Protein 5B0N (pdb70)

Secondary structure (DSSP, 8-state):
--HHHHHHHHHHHHHTPPTT--HHHHHHHHHHHHHTT-SEEE-TTS--S---S---TT-SEEE--SS--S---PPPTT--EEE--SS--S---PPPTT--EEE--SS--S---PPPTT--EEE--SS------PPPTT--EEE--S----S-------EEE-TTS------HHHHTS-TT-EEE--SS---TTHHHHHHHHHHSTT--S-EEE-SS--/--HHHHHHHHHHHHTTPPTT--HHHHHHHHHHHHHTT-SEEE--SS--S---S---TT-SEEE--SS--S---PPPTT-SEEE--SS--S--PPPPTT--EEE--SS--SS--PPPTT--EEE--SS------PPPTT--EEE--S---SSPPP--EEEE-TTS------HHHHTS-TTEEEE-TTS---TTHHHHHHHHHT-TT--S-EEE-SS--

Foldseek 3Di:
DDPCVVLVQLVVVLVPDDPQQPSVVQSVQQVVCQVVVDQEGACDPRQDQDDGQDGDQNHQEYAHAHYAYAAHHDHRLNHAEYHHAQYAHQAYDADNQQHAEEHHDHYAYADYHDDHLNYAEYAPAHYAYADHDDDHPNYAEYHHHQYAHADDDQHVQHEHEHANYAHADDDVSQQPAFQSYEYEHEHYNYPPVVPVVVVVQCVDPPRTGYHYHYYPPD/DDPVVVLVLLVVVLVPDDPQAQSVVQSVQQVVCVVVVHQEGACDPRQDQDDGQDGDQNHQEYAHAHHAYQAHHDDRLNHAEYHHAQYAHQAYDADNQQHAEEEHANYAYADYHDDHLNHAEYAHAHYAHADHDDDHPNHAEYHHHQYAHQDDDQDCHEYEHANYAHADDDPRQQVAFQSDEYEYEHYNYDPCVVVVVVCQQPDPPRTGYHYHYYPVD

B-factor: mean 30.49, std 15.21, range [9.81, 114.7]

Nearest PDB structures (foldseek):
  5b0n-assembly1_A  TM=1.005E+00  e=2.119E-37  Shigella flexneri
  5b0n-assembly2_B  TM=1.002E+00  e=1.468E-34  Shigella flexneri
  5b0t-assembly1_A  TM=1.000E+00  e=1.911E-33  Shigella flexneri
  6lol-assembly1_A  TM=9.631E-01  e=4.212E-30  Shigella flexneri 2002017
  6loj-assembly1_A  TM=9.389E-01  e=5.212E-29  Shigella flexneri

Sequence (435 aa):
STYADYFSAWDKWEKQALPGEERDEAVSRLKECLINNSDELRLDRRLNLSSLPDNLPAQITLLNVSYNQLTNLPELPVTLKKLYSASNKLSELPVLPPALESLQVQHNELENLPALPDSLLTMMNISYNEEIVSLPSLPQALKNLRATRRNFLTELPAFVVREYFFDDRRNQISHIPESILNLRNECCSIHISDNPLSSHALPALQQRLTSSSPDYHGPRIYFSMSDSTYADYFSAWDKWEKQALPGEERDEAVSRLKECLINNSDELRRLDRRLNLSSSLPDNLPAQITLLNVSYNQLTNLPELPVTLKKLYSASNKLSELPVLPPALESLQVQHNELENLPALPDSLLTMNISYNEIVSLPSLPQALKNLRATRRNFLTELPAFVREYFFDDRNQISHIPESILNLRNECCSIHIISDNPLSSHALPALQRLTSSPDYHGPRIYFSMSD

InterPro domains:
  IPR029487 Novel E3 ligase domain [PF14496] (262-471)
  IPR029487 Novel E3 ligase domain [PS52053] (253-545)
  IPR032674 LRR-containing bacterial E3 ligase, N-terminal [PF12468] (4-48)
  IPR032675 Leucine-rich repeat domain superfamily [G3DSA:3.80.10.10] (22-244)
  IPR051071 Leucine-rich repeat-containing bacterial E3 ubiquitin ligases [PTHR47114] (188-483)

Organism: Shigella flexneri (NCBI:txid623)

Structure (mmCIF, N/CA/C/O backbone):
data_5B0N
#
_entry.id   5B0N
#
_cell.length_a   60.792
_cell.length_b   66.192
_cell.length_c   105.176
_cell.angle_alpha   90.000
_cell.angle_beta   90.000
_cell.angle_gamma   90.000
#
_symmetry.space_group_name_H-M   'P 21 21 21'
#
loop_
_entity.id
_entity.type
_entity.pdbx_description
1 polymer 'E3 ubiquitin-protein ligase ipaH9.8'
2 water water
#
loop_
_atom_site.group_PDB
_atom_site.id
_atom_site.type_symbol
_atom_site.label_atom_id
_atom_site.label_alt_id
_atom_site.label_comp_id
_atom_site.label_asym_id
_atom_site.label_entity_id
_atom_site.label_seq_id
_atom_site.pdbx_PDB_ins_code
_atom_site.Cartn_x
_atom_site.Cartn_y
_atom_site.Cartn_z
_atom_site.occupancy
_atom_site.B_iso_or_equiv
_atom_site.auth_seq_id
_atom_site.auth_comp_id
_atom_site.auth_asym_id
_atom_site.auth_atom_id
_atom_site.pdbx_PDB_model_num
ATOM 1 N N . SER A 1 1 ? 39.968 0.089 22.926 1.00 49.50 21 SER A N 1
ATOM 2 C CA . SER A 1 1 ? 39.658 1.297 23.750 1.00 54.45 21 SER A CA 1
ATOM 3 C C . SER A 1 1 ? 39.425 0.966 25.245 1.00 48.18 21 SER A C 1
ATOM 4 O O . SER A 1 1 ? 38.614 0.109 25.588 1.00 49.41 21 SER A O 1
ATOM 7 N N . THR A 1 2 ? 40.195 1.608 26.118 1.00 40.45 22 THR A N 1
ATOM 8 C CA . THR A 1 2 ? 40.048 1.453 27.566 1.00 36.82 22 THR A CA 1
ATOM 9 C C . THR A 1 2 ? 38.874 2.267 28.125 1.00 36.81 22 THR A C 1
ATOM 10 O O . THR A 1 2 ? 38.307 3.138 27.438 1.00 34.03 22 THR A O 1
ATOM 14 N N . TYR A 1 3 ? 38.589 2.052 29.408 1.00 33.16 23 TYR A N 1
ATOM 15 C CA . TYR A 1 3 ? 37.496 2.755 30.076 1.00 31.21 23 TYR A CA 1
ATOM 16 C C . TYR A 1 3 ? 37.846 4.215 30.185 1.00 31.70 23 TYR A C 1
ATOM 17 O O . TYR A 1 3 ? 37.011 5.081 29.890 1.00 28.53 23 TYR A O 1
ATOM 26 N N . ALA A 1 4 ? 39.110 4.504 30.517 1.00 27.50 24 ALA A N 1
ATOM 27 C CA . ALA A 1 4 ? 39.544 5.890 30.622 1.00 29.72 24 ALA A CA 1
ATOM 28 C C . ALA A 1 4 ? 39.336 6.644 29.322 1.00 32.05 24 ALA A C 1
ATOM 29 O O . ALA A 1 4 ? 38.952 7.817 29.344 1.00 34.24 24 ALA A O 1
ATOM 31 N N . ASP A 1 5 ? 39.676 5.998 28.209 1.00 31.75 25 ASP A N 1
ATOM 32 C CA . ASP A 1 5 ? 39.547 6.579 26.869 1.00 32.24 25 ASP A CA 1
ATOM 33 C C . ASP A 1 5 ? 38.081 6.880 26.530 1.00 32.53 25 ASP A C 1
ATOM 34 O O . ASP A 1 5 ? 37.770 7.929 25.980 1.00 28.00 25 ASP A O 1
ATOM 39 N N . TYR A 1 6 ? 37.196 5.921 26.763 1.00 27.65 26 TYR A N 1
ATOM 40 C CA . TYR A 1 6 ? 35.760 6.181 26.616 1.00 26.43 26 TYR A CA 1
ATOM 41 C C . TYR A 1 6 ? 35.304 7.348 27.464 1.00 25.29 26 TYR A C 1
ATOM 42 O O . TYR A 1 6 ? 34.803 8.352 26.946 1.00 23.48 26 TYR A O 1
ATOM 51 N N . PHE A 1 7 ? 35.447 7.240 28.781 1.00 23.35 27 PHE A N 1
ATOM 52 C CA . PHE A 1 7 ? 34.878 8.268 29.657 1.00 21.90 27 PHE A CA 1
ATOM 53 C C . PHE A 1 7 ? 35.440 9.652 29.363 1.00 29.20 27 PHE A C 1
ATOM 54 O O . PHE A 1 7 ? 34.699 10.669 29.411 1.00 26.05 27 PHE A O 1
ATOM 62 N N . SER A 1 8 ? 36.763 9.715 29.162 1.00 22.91 28 SER A N 1
ATOM 63 C CA . SER A 1 8 ? 37.423 10.973 28.810 1.00 28.97 28 SER A CA 1
ATOM 64 C C . SER A 1 8 ? 36.793 11.701 27.649 1.00 25.75 28 SER A C 1
ATOM 65 O O . SER A 1 8 ? 36.518 12.904 27.758 1.00 30.83 28 SER A O 1
ATOM 68 N N . ALA A 1 9 ? 36.684 10.997 26.521 1.00 27.43 29 ALA A N 1
ATOM 69 C CA . ALA A 1 9 ? 36.068 11.514 25.288 1.00 24.35 29 ALA A CA 1
ATOM 70 C C . ALA A 1 9 ? 34.638 12.017 25.516 1.00 27.38 29 ALA A C 1
ATOM 71 O O . ALA A 1 9 ? 34.299 13.169 25.164 1.00 24.28 29 ALA A O 1
ATOM 73 N N . TRP A 1 10 ? 33.809 11.152 26.095 1.00 25.75 30 TRP A N 1
ATOM 74 C CA . TRP A 1 10 ? 32.452 11.540 26.501 1.00 22.31 30 TRP A CA 1
ATOM 75 C C . TRP A 1 10 ? 32.318 12.759 27.364 1.00 25.95 30 TRP A C 1
ATOM 76 O O . TRP A 1 10 ? 31.480 13.639 27.094 1.00 19.96 30 TRP A O 1
ATOM 87 N N . ASP A 1 11 ? 33.090 12.824 28.450 1.00 25.38 31 ASP A N 1
ATOM 88 C CA . ASP A 1 11 ? 32.994 13.944 29.344 1.00 28.53 31 ASP A CA 1
ATOM 89 C C . ASP A 1 11 ? 33.368 15.233 28.618 1.00 27.88 31 ASP A C 1
ATOM 90 O O . ASP A 1 11 ? 32.720 16.265 28.792 1.00 28.27 31 ASP A O 1
ATOM 95 N N . LYS A 1 12 ? 34.374 15.147 27.758 1.00 31.74 32 LYS A N 1
ATOM 96 C CA . LYS A 1 12 ? 34.861 16.280 27.004 1.00 31.05 32 LYS A CA 1
ATOM 97 C C . LYS A 1 12 ? 33.719 16.758 26.119 1.00 30.43 32 LYS A C 1
ATOM 98 O O . LYS A 1 12 ? 33.418 17.952 26.085 1.00 30.06 32 LYS A O 1
ATOM 104 N N . TRP A 1 13 ? 33.096 15.806 25.417 1.00 28.96 33 TRP A N 1
ATOM 105 C CA . TRP A 1 13 ? 31.986 16.075 24.510 1.00 26.45 33 TRP A CA 1
ATOM 106 C C . TRP A 1 13 ? 30.773 16.649 25.229 1.00 24.86 33 TRP A C 1
ATOM 107 O O . TRP A 1 13 ? 30.163 17.617 24.749 1.00 23.52 33 TRP A O 1
ATOM 118 N N . GLU A 1 14 ? 30.486 16.191 26.445 1.00 24.91 34 GLU A N 1
ATOM 119 C CA . GLU A 1 14 ? 29.352 16.759 27.206 1.00 24.75 34 GLU A CA 1
ATOM 120 C C . GLU A 1 14 ? 29.485 18.260 27.502 1.00 24.15 34 GLU A C 1
ATOM 121 O O . GLU A 1 14 ? 28.516 19.036 27.396 1.00 21.16 34 GLU A O 1
ATOM 127 N N . LYS A 1 15 ? 30.706 18.685 27.780 1.00 23.27 35 LYS A N 1
ATOM 128 C CA . LYS A 1 15 ? 30.935 20.069 28.205 1.00 29.74 35 LYS A CA 1
ATOM 129 C C . LYS A 1 15 ? 30.591 21.074 27.100 1.00 31.61 35 LYS A C 1
ATOM 130 O O . LYS A 1 15 ? 30.360 22.247 27.375 1.00 33.52 35 LYS A O 1
ATOM 136 N N . GLN A 1 16 ? 30.572 20.614 25.854 1.00 29.25 36 GLN A N 1
ATOM 137 C CA . GLN A 1 16 ? 30.283 21.477 24.710 1.00 27.37 36 GLN A CA 1
ATOM 138 C C . GLN A 1 16 ? 28.810 21.482 24.238 1.00 23.33 36 GLN A C 1
ATOM 139 O O . GLN A 1 16 ? 28.516 22.045 23.183 1.00 24.86 36 GLN A O 1
ATOM 145 N N . ALA A 1 17 ? 27.895 20.915 25.039 1.00 26.71 37 ALA A N 1
ATOM 146 C CA . ALA A 1 17 ? 26.457 20.924 24.692 1.00 24.94 37 ALA A CA 1
ATOM 147 C C . ALA A 1 17 ? 25.962 22.353 24.459 1.00 26.71 37 ALA A C 1
ATOM 148 O O . ALA A 1 17 ? 26.375 23.301 25.152 1.00 22.20 37 ALA A O 1
ATOM 150 N N . LEU A 1 18 ? 25.076 22.513 23.486 1.00 24.34 38 LEU A N 1
ATOM 151 C CA . LEU A 1 18 ? 24.360 23.770 23.285 1.00 24.27 38 LEU A CA 1
ATOM 152 C C . LEU A 1 18 ? 23.242 23.806 24.328 1.00 26.42 38 LEU A C 1
ATOM 153 O O . LEU A 1 18 ? 22.882 22.768 24.883 1.00 20.86 38 LEU A O 1
ATOM 158 N N . PRO A 1 19 ? 22.586 24.966 24.500 1.00 23.72 39 PRO A N 1
ATOM 159 C CA . PRO A 1 19 ? 21.432 24.915 25.410 1.00 26.22 39 PRO A CA 1
ATOM 160 C C . PRO A 1 19 ? 20.322 24.008 24.876 1.00 23.68 39 PRO A C 1
ATOM 161 O O . PRO A 1 19 ? 20.120 23.933 23.670 1.00 27.04 39 PRO A O 1
ATOM 165 N N . GLY A 1 20 ? 19.739 23.214 25.759 1.00 20.19 40 GLY A N 1
ATOM 166 C CA . GLY A 1 20 ? 18.680 22.277 25.378 1.00 26.13 40 GLY A CA 1
ATOM 167 C C . GLY A 1 20 ? 19.166 20.945 24.850 1.00 28.28 40 GLY A C 1
ATOM 168 O O . GLY A 1 20 ? 18.394 19.991 24.744 1.00 22.90 40 GLY A O 1
ATOM 169 N N . GLU A 1 21 ? 20.448 20.870 24.501 1.00 23.03 41 GLU A N 1
ATOM 170 C CA . GLU A 1 21 ? 21.002 19.619 23.949 1.00 22.00 41 GLU A CA 1
ATOM 171 C C . GLU A 1 21 ? 21.388 18.722 25.113 1.00 24.83 41 GLU A C 1
ATOM 172 O O . GLU A 1 21 ? 22.176 19.123 25.964 1.00 27.55 41 GLU A O 1
ATOM 178 N N . GLU A 1 22 ? 20.834 17.511 25.167 1.00 16.82 42 GLU A N 1
ATOM 179 C CA . GLU A 1 22 ? 20.942 16.699 26.374 1.00 19.09 42 GLU A CA 1
ATOM 180 C C . GLU A 1 22 ? 22.182 15.766 26.301 1.00 19.65 42 GLU A C 1
ATOM 181 O O . GLU A 1 22 ? 22.092 14.559 26.449 1.00 19.57 42 GLU A O 1
ATOM 187 N N . ARG A 1 23 ? 23.364 16.366 26.145 1.00 21.64 43 ARG A N 1
ATOM 188 C CA . ARG A 1 23 ? 24.591 15.531 26.126 1.00 20.18 43 ARG A CA 1
ATOM 189 C C . ARG A 1 23 ? 24.793 14.892 27.494 1.00 22.04 43 ARG A C 1
ATOM 190 O O . ARG A 1 23 ? 25.326 13.784 27.598 1.00 18.94 43 ARG A O 1
ATOM 198 N N . ASP A 1 24 ? 24.352 15.590 28.545 1.00 20.62 44 ASP A N 1
ATOM 199 C CA . ASP A 1 24 ? 24.426 15.004 29.866 1.00 27.27 44 ASP A CA 1
ATOM 200 C C . ASP A 1 24 ? 23.709 13.671 29.951 1.00 28.64 44 ASP A C 1
ATOM 201 O O . ASP A 1 24 ? 24.313 12.678 30.365 1.00 22.38 44 ASP A O 1
ATOM 206 N N . GLU A 1 25 ? 22.447 13.627 29.529 1.00 23.25 45 GLU A N 1
ATOM 207 C CA . GLU A 1 25 ? 21.753 12.348 29.515 1.00 18.23 45 GLU A CA 1
ATOM 208 C C . GLU A 1 25 ? 22.417 11.313 28.585 1.00 19.78 45 GLU A C 1
ATOM 209 O O . GLU A 1 25 ? 22.500 10.119 28.894 1.00 19.28 45 GLU A O 1
ATOM 215 N N . ALA A 1 26 ? 22.884 11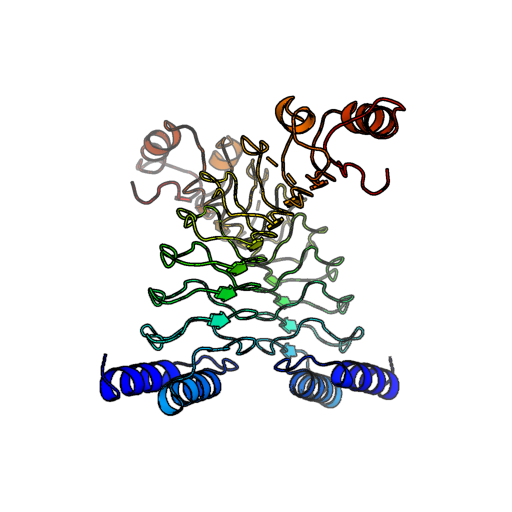.769 27.433 1.00 17.48 46 ALA A N 1
ATOM 216 C CA . ALA A 1 26 ? 23.586 10.889 26.493 1.00 19.52 46 ALA A CA 1
ATOM 217 C C . ALA A 1 26 ? 24.806 10.235 27.135 1.00 19.19 46 ALA A C 1
ATOM 218 O O . ALA A 1 26 ? 25.031 9.036 26.964 1.00 19.51 46 ALA A O 1
ATOM 220 N N . VAL A 1 27 ? 25.568 11.013 27.889 1.00 21.60 47 VAL A N 1
ATOM 221 C CA . VAL A 1 27 ? 26.764 10.442 28.554 1.00 19.44 47 VAL A CA 1
ATOM 222 C C . VAL A 1 27 ? 26.391 9.436 29.644 1.00 20.15 47 VAL A C 1
ATOM 223 O O . VAL A 1 27 ? 26.981 8.359 29.690 1.00 17.04 47 VAL A O 1
ATOM 227 N N . SER A 1 28 ? 25.315 9.711 30.389 1.00 16.65 48 SER A N 1
ATOM 228 C CA . SER A 1 28 ? 24.805 8.730 31.375 1.00 20.48 48 SER A CA 1
ATOM 229 C C . SER A 1 28 ? 24.419 7.428 30.704 1.00 20.62 48 SER A C 1
ATOM 230 O O . SER A 1 28 ? 24.745 6.343 31.188 1.00 19.70 48 SER A O 1
ATOM 233 N N . ARG A 1 29 ? 23.725 7.515 29.572 1.00 23.78 49 ARG A N 1
ATOM 234 C CA . ARG A 1 29 ? 23.357 6.279 28.851 1.00 17.92 49 ARG A CA 1
ATOM 235 C C . ARG A 1 29 ? 24.564 5.557 28.284 1.00 17.96 49 ARG A C 1
ATOM 236 O O . ARG A 1 29 ? 24.582 4.316 28.197 1.00 16.92 49 ARG A O 1
ATOM 244 N N . LEU A 1 30 ? 25.507 6.321 27.741 1.00 15.73 50 LEU A N 1
ATOM 245 C CA . LEU A 1 30 ? 26.735 5.705 27.202 1.00 17.13 50 LEU A CA 1
ATOM 246 C C . LEU A 1 30 ? 27.482 5.000 28.360 1.00 20.15 50 LEU A C 1
ATOM 247 O O . LEU A 1 30 ? 27.959 3.870 28.201 1.00 16.89 50 LEU A O 1
ATOM 252 N N . LYS A 1 31 ? 27.594 5.652 29.510 1.00 18.41 51 LYS A N 1
ATOM 253 C CA . LYS A 1 31 ? 28.238 4.976 30.661 1.00 22.19 51 LYS A CA 1
ATOM 254 C C . LYS A 1 31 ? 27.494 3.736 31.122 1.00 20.13 51 LYS A C 1
ATOM 255 O O . LYS A 1 31 ? 28.089 2.663 31.310 1.00 18.36 51 LYS A O 1
ATOM 261 N N . GLU A 1 32 ? 26.166 3.850 31.208 1.00 17.47 52 GLU A N 1
ATOM 262 C CA . GLU A 1 32 ? 25.330 2.671 31.528 1.00 21.77 52 GLU A CA 1
ATOM 263 C C . GLU A 1 32 ? 25.576 1.531 30.539 1.00 16.77 52 GLU A C 1
ATOM 264 O O . GLU A 1 32 ? 25.634 0.336 30.914 1.00 19.78 52 GLU A O 1
ATOM 270 N N . CYS A 1 33 ? 25.720 1.864 29.262 1.00 17.67 53 CYS A N 1
ATOM 271 C CA . CYS A 1 33 ? 25.911 0.833 28.253 1.00 18.60 53 CYS A CA 1
ATOM 272 C C . CYS A 1 33 ? 27.269 0.112 28.453 1.00 17.06 53 CYS A C 1
ATOM 273 O O . CYS A 1 33 ? 27.381 -1.092 28.341 1.00 17.90 53 CYS A O 1
ATOM 276 N N . LEU A 1 34 ? 28.302 0.886 28.759 1.00 18.48 54 LEU A N 1
ATOM 277 C CA . LEU A 1 34 ? 29.621 0.287 28.931 1.00 18.70 54 LEU A CA 1
ATOM 278 C C . LEU A 1 34 ? 29.700 -0.531 30.246 1.00 20.72 54 LEU A C 1
ATOM 279 O O . LEU A 1 34 ? 30.200 -1.649 30.251 1.00 27.25 54 LEU A O 1
ATOM 284 N N . ILE A 1 35 ? 29.159 0.019 31.325 1.00 22.12 55 ILE A N 1
ATOM 285 C CA . ILE A 1 35 ? 29.196 -0.623 32.651 1.00 20.65 55 ILE A CA 1
ATOM 286 C C . ILE A 1 35 ? 28.507 -1.977 32.611 1.00 21.49 55 ILE A C 1
ATOM 287 O O . ILE A 1 35 ? 28.962 -2.952 33.237 1.00 26.70 55 ILE A O 1
ATOM 292 N N . ASN A 1 36 ? 27.383 -2.039 31.900 1.00 19.61 56 ASN A N 1
ATOM 293 C CA . ASN A 1 36 ? 26.610 -3.264 31.864 1.00 18.68 56 ASN A CA 1
ATOM 294 C C . ASN A 1 36 ? 26.983 -4.183 30.720 1.00 22.35 56 ASN A C 1
ATOM 295 O O . ASN A 1 36 ? 26.357 -5.208 30.523 1.00 19.30 56 ASN A O 1
ATOM 300 N N . ASN A 1 37 ? 27.909 -3.735 29.873 1.00 20.19 57 ASN A N 1
ATOM 301 C CA . ASN A 1 37 ? 28.213 -4.418 28.612 1.00 22.00 57 ASN A CA 1
ATOM 302 C C . ASN A 1 37 ? 26.987 -4.717 27.768 1.00 20.40 57 ASN A C 1
ATOM 303 O O . ASN A 1 37 ? 26.885 -5.769 27.182 1.00 20.54 57 ASN A O 1
ATOM 308 N N . SER A 1 38 ? 26.068 -3.747 27.699 1.00 24.16 58 SER A N 1
ATOM 309 C CA . SER A 1 38 ? 24.824 -3.892 26.941 1.00 20.89 58 SER A CA 1
ATOM 310 C C . SER A 1 38 ? 25.017 -4.064 25.464 1.00 21.46 58 SER A C 1
ATOM 311 O O . SER A 1 38 ? 25.916 -3.477 24.862 1.00 22.16 58 SER A O 1
ATOM 314 N N . ASP A 1 39 ? 24.112 -4.820 24.878 1.00 22.48 59 ASP A N 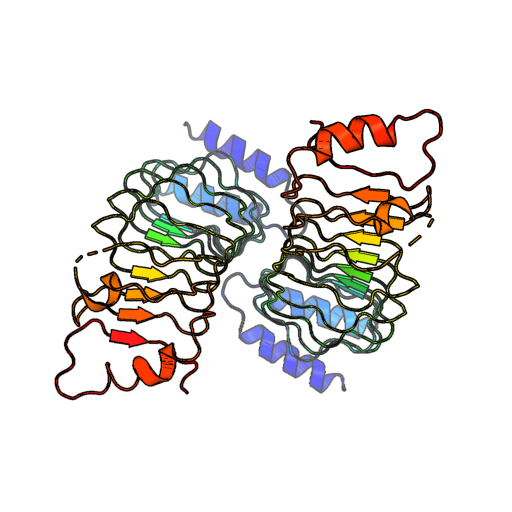1
ATOM 315 C CA . ASP A 1 39 ? 24.032 -4.967 23.450 1.00 25.34 59 ASP A CA 1
ATOM 316 C C . ASP A 1 39 ? 23.464 -3.692 22.811 1.00 21.34 59 ASP A C 1
ATOM 317 O O . ASP A 1 39 ? 23.646 -3.499 21.627 1.00 24.52 59 ASP A O 1
ATOM 322 N N . GLU A 1 40 ? 22.568 -3.008 23.514 1.00 23.77 60 GLU A N 1
ATOM 323 C CA . GLU A 1 40 ? 21.807 -1.901 22.907 1.00 21.62 60 GLU A CA 1
ATOM 324 C C . GLU A 1 40 ? 22.185 -0.533 23.439 1.00 24.05 60 GLU A C 1
ATOM 325 O O . GLU A 1 40 ? 22.457 -0.365 24.632 1.00 24.51 60 GLU A O 1
ATOM 331 N N . LEU A 1 41 ? 22.227 0.458 22.553 1.00 20.28 61 LEU A N 1
ATOM 332 C CA . LEU A 1 41 ? 22.465 1.824 22.992 1.00 18.27 61 LEU A CA 1
ATOM 333 C C . LEU A 1 41 ? 21.377 2.719 22.366 1.00 17.64 61 LEU A C 1
ATOM 334 O O . LEU A 1 41 ? 21.281 2.769 21.141 1.00 18.91 61 LEU A O 1
ATOM 339 N N . ARG A 1 42 ? 20.578 3.382 23.194 1.00 18.25 62 ARG A N 1
ATOM 340 C CA . ARG A 1 42 ? 19.538 4.275 22.685 1.00 22.42 62 ARG A CA 1
ATOM 341 C C . ARG A 1 42 ? 19.797 5.701 23.104 1.00 17.87 62 ARG A C 1
ATOM 342 O O . ARG A 1 42 ? 19.726 6.012 24.286 1.00 19.70 62 ARG A O 1
ATOM 350 N N . LEU A 1 43 ? 20.148 6.541 22.135 1.00 16.82 63 LEU A N 1
ATOM 351 C CA . LEU A 1 43 ? 20.326 7.986 22.378 1.00 16.25 63 LEU A CA 1
ATOM 352 C C . LEU A 1 43 ? 19.265 8.794 21.600 1.00 17.18 63 LEU A C 1
ATOM 353 O O . LEU A 1 43 ? 19.500 9.939 21.213 1.00 18.10 63 LEU A O 1
ATOM 358 N N . ASP A 1 44 ? 18.107 8.191 21.409 1.00 19.48 64 ASP A N 1
ATOM 359 C CA . ASP A 1 44 ? 17.025 8.824 20.655 1.00 20.48 64 ASP A CA 1
ATOM 360 C C . ASP A 1 44 ? 16.356 9.954 21.455 1.00 21.49 64 ASP A C 1
ATOM 361 O O . ASP A 1 44 ? 16.390 9.977 22.705 1.00 18.31 64 ASP A O 1
ATOM 366 N N . ARG A 1 45 ? 15.893 10.973 20.739 1.00 19.09 65 ARG A N 1
ATOM 367 C CA A ARG A 1 45 ? 15.241 12.143 21.349 0.50 19.59 65 ARG A CA 1
ATOM 368 C CA B ARG A 1 45 ? 15.223 12.122 21.363 0.50 20.21 65 ARG A CA 1
ATOM 369 C C . ARG A 1 45 ? 16.050 12.823 22.450 1.00 22.66 65 ARG A C 1
ATOM 370 O O . ARG A 1 45 ? 15.533 13.095 23.536 1.00 19.84 65 ARG A O 1
ATOM 385 N N . LEU A 1 46 ? 17.288 13.217 22.132 1.00 18.13 66 LEU A N 1
ATOM 386 C CA . LEU A 1 46 ? 18.115 13.990 23.078 1.00 20.42 66 LEU A CA 1
ATOM 387 C C . LEU A 1 46 ? 18.573 15.338 22.514 1.00 18.65 66 LEU A C 1
ATOM 388 O O . LEU A 1 46 ? 19.514 15.966 23.056 1.00 18.34 66 LEU A O 1
ATOM 393 N N . ASN A 1 47 ? 17.934 15.784 21.424 1.00 18.38 67 ASN A N 1
ATOM 394 C CA . ASN A 1 47 ? 18.300 17.049 20.756 1.00 23.69 67 ASN A CA 1
ATOM 395 C C . ASN A 1 47 ? 19.776 17.105 20.364 1.00 20.97 67 ASN A C 1
ATOM 396 O O . ASN A 1 47 ? 20.359 18.190 20.297 1.00 23.92 67 ASN A O 1
ATOM 401 N N . LEU A 1 48 ? 20.386 15.960 20.080 1.00 18.79 68 LEU A N 1
ATOM 402 C CA . LEU A 1 48 ? 21.825 15.926 19.839 1.00 19.54 68 LEU A CA 1
ATOM 403 C C . LEU A 1 48 ? 22.218 16.461 18.473 1.00 23.20 68 LEU A C 1
ATOM 404 O O . LEU A 1 48 ? 21.645 16.047 17.448 1.00 16.99 68 LEU A O 1
ATOM 409 N N . SER A 1 49 ? 23.199 17.371 18.439 1.00 21.02 69 SER A N 1
ATOM 410 C CA . SER A 1 49 ? 23.662 17.897 17.159 1.00 20.79 69 SER A CA 1
ATOM 411 C C . SER A 1 49 ? 24.883 17.109 16.692 1.00 21.58 69 SER A C 1
ATOM 412 O O . SER A 1 49 ? 25.291 17.181 15.532 1.00 20.97 69 SER A O 1
ATOM 415 N N . SER A 1 50 ? 25.424 16.278 17.579 1.00 20.34 70 SER A N 1
ATOM 416 C CA . SER A 1 50 ? 26.531 15.400 17.195 1.00 20.60 70 SER A CA 1
ATOM 417 C C . SER A 1 50 ? 26.618 14.251 18.204 1.00 22.91 70 SER A C 1
ATOM 418 O O . SER A 1 50 ? 25.895 14.245 19.198 1.00 24.78 70 SER A O 1
ATOM 421 N N . LEU A 1 51 ? 27.367 13.214 17.867 1.00 17.82 71 LEU A N 1
ATOM 422 C CA . LEU A 1 51 ? 27.660 12.141 18.837 1.00 21.82 71 LEU A CA 1
ATOM 423 C C . LEU A 1 51 ? 29.150 12.228 19.184 1.00 23.26 71 LEU A C 1
ATOM 424 O O . LEU A 1 51 ? 29.914 12.767 18.381 1.00 23.98 71 LEU A O 1
ATOM 429 N N . PRO A 1 52 ? 29.564 11.718 20.362 1.00 25.63 72 PRO A N 1
ATOM 430 C CA . PRO A 1 52 ? 31.010 11.544 20.616 1.00 26.25 72 PRO A CA 1
ATOM 431 C C . PRO A 1 52 ? 31.637 10.537 19.638 1.00 28.18 72 PRO A C 1
ATOM 432 O O . PRO A 1 52 ? 30.924 9.739 19.017 1.00 29.58 72 PRO A O 1
ATOM 436 N N . ASP A 1 53 ? 32.936 10.682 19.374 1.00 34.62 73 ASP A N 1
ATOM 437 C CA . ASP A 1 53 ? 33.601 9.897 18.319 1.00 35.22 73 ASP A CA 1
ATOM 438 C C . ASP A 1 53 ? 33.652 8.382 18.513 1.00 42.13 73 ASP A C 1
ATOM 439 O O . ASP A 1 53 ? 33.737 7.630 17.534 1.00 38.05 73 ASP A O 1
ATOM 444 N N . ASN A 1 54 ? 33.636 7.951 19.772 1.00 30.88 74 ASN A N 1
ATOM 445 C CA . ASN A 1 54 ? 33.880 6.561 20.131 1.00 35.12 74 ASN A CA 1
ATOM 446 C C . ASN A 1 54 ? 32.694 5.918 20.878 1.00 28.00 74 ASN A C 1
ATOM 447 O O . ASN A 1 54 ? 32.602 5.986 22.105 1.00 32.81 74 ASN A O 1
ATOM 452 N N . LEU A 1 55 ? 31.836 5.251 20.130 1.00 28.01 75 LEU A N 1
ATOM 453 C CA . LEU A 1 55 ? 30.702 4.514 20.696 1.00 27.66 75 LEU A CA 1
ATOM 454 C C . LEU A 1 55 ? 31.191 3.173 21.258 1.00 31.96 75 LEU A C 1
ATOM 455 O O . LEU A 1 55 ? 32.202 2.646 20.776 1.00 33.73 75 LEU A O 1
ATOM 460 N N . PRO A 1 56 ? 30.441 2.587 22.221 1.00 26.29 76 PRO A N 1
ATOM 461 C CA . PRO A 1 56 ? 30.869 1.347 22.874 1.00 26.23 76 PRO A CA 1
ATOM 462 C C . PRO A 1 56 ? 30.959 0.274 21.834 1.00 24.84 76 PRO A C 1
ATOM 463 O O . PRO A 1 56 ? 30.032 0.072 21.067 1.00 28.59 76 PRO A O 1
ATOM 467 N N . ALA A 1 57 ? 32.106 -0.391 21.751 1.00 25.74 77 ALA A N 1
ATOM 468 C CA . ALA A 1 57 ? 32.357 -1.248 20.602 1.00 23.81 77 ALA A CA 1
ATOM 469 C C . ALA A 1 57 ? 31.604 -2.566 20.597 1.00 26.17 77 ALA A C 1
ATOM 470 O O . ALA A 1 57 ? 31.604 -3.277 19.610 1.00 28.15 77 ALA A O 1
ATOM 472 N N . GLN A 1 58 ? 30.948 -2.920 21.689 1.00 29.73 78 GLN A N 1
ATOM 473 C CA . GLN A 1 58 ? 30.265 -4.201 21.711 1.00 28.97 78 GLN A CA 1
ATOM 474 C C . GLN A 1 58 ? 28.830 -4.148 21.160 1.00 27.59 78 GLN A C 1
ATOM 475 O O . GLN A 1 58 ? 28.251 -5.193 20.896 1.00 27.54 78 GLN A O 1
ATOM 481 N N . ILE A 1 59 ? 28.267 -2.950 20.935 1.00 25.77 79 ILE A N 1
ATOM 482 C CA . ILE A 1 59 ? 26.852 -2.870 20.657 1.00 25.20 79 ILE A CA 1
ATOM 483 C C . ILE A 1 59 ? 26.466 -3.489 19.333 1.00 21.38 79 ILE A C 1
ATOM 484 O O . ILE A 1 59 ? 27.242 -3.502 18.363 1.00 26.28 79 ILE A O 1
ATOM 489 N N . THR A 1 60 ? 25.288 -4.092 19.352 1.00 20.89 80 THR A N 1
ATOM 490 C CA . THR A 1 60 ? 24.709 -4.737 18.200 1.00 25.56 80 THR A CA 1
ATOM 491 C C . THR A 1 60 ? 23.481 -3.901 17.704 1.00 26.80 80 THR A C 1
ATOM 492 O O . THR A 1 60 ? 23.044 -4.019 16.561 1.00 25.81 80 THR A O 1
ATOM 496 N N . LEU A 1 61 ? 23.020 -2.976 18.533 1.00 23.94 81 LEU A N 1
ATOM 497 C CA . LEU A 1 61 ? 21.937 -2.066 18.098 1.00 23.75 81 LEU A CA 1
ATOM 498 C C . LEU A 1 61 ? 22.273 -0.670 18.545 1.00 22.14 81 LEU A C 1
ATOM 499 O O . LEU A 1 61 ? 22.610 -0.480 19.734 1.00 17.94 81 LEU A O 1
ATOM 504 N N . LEU A 1 62 ? 22.149 0.293 17.610 1.00 19.63 82 LEU A N 1
ATOM 505 C CA . LEU A 1 62 ? 22.349 1.709 17.903 1.00 18.29 82 LEU A CA 1
ATOM 506 C C . LEU A 1 62 ? 21.104 2.454 17.419 1.00 19.85 82 LEU A C 1
ATOM 507 O O . LEU A 1 62 ? 20.681 2.285 16.268 1.00 21.09 82 LEU A O 1
ATOM 512 N N . ASN A 1 63 ? 20.446 3.157 18.323 1.00 18.23 83 ASN A N 1
ATOM 513 C CA . ASN A 1 63 ? 19.281 3.961 17.939 1.00 21.39 83 ASN A CA 1
ATOM 514 C C . ASN A 1 63 ? 19.580 5.408 18.285 1.00 20.39 83 ASN A C 1
ATOM 515 O O . ASN A 1 63 ? 19.617 5.772 19.469 1.00 17.90 83 ASN A O 1
ATOM 520 N N . VAL A 1 64 ? 19.853 6.220 17.262 1.00 16.43 84 VAL A N 1
ATOM 521 C CA . VAL A 1 64 ? 20.086 7.641 17.466 1.00 16.83 84 VAL A CA 1
ATOM 522 C C . VAL A 1 64 ? 19.013 8.499 16.775 1.00 16.24 84 VAL A C 1
ATOM 523 O O . VAL A 1 64 ? 19.272 9.624 16.357 1.00 15.74 84 VAL A O 1
ATOM 527 N N . SER A 1 65 ? 17.853 7.893 16.543 1.00 14.24 85 SER A N 1
ATOM 528 C CA . SER A 1 65 ? 16.770 8.536 15.814 1.00 14.15 85 SER A CA 1
ATOM 529 C C . SER A 1 65 ? 16.261 9.738 16.571 1.00 13.22 85 SER A C 1
ATOM 530 O O . SER A 1 65 ? 16.407 9.863 17.806 1.00 12.78 85 SER A O 1
ATOM 533 N N . TYR A 1 66 ? 15.543 10.598 15.842 1.00 14.40 86 TYR A N 1
ATOM 534 C CA . TYR A 1 66 ? 14.985 11.811 16.445 1.00 14.10 86 TYR A CA 1
ATOM 535 C C . TYR A 1 66 ? 16.006 12.719 17.134 1.00 17.81 86 TYR A C 1
ATOM 536 O O . TYR A 1 66 ? 15.837 13.054 18.306 1.00 17.43 86 TYR A O 1
ATOM 545 N N . ASN A 1 67 ? 17.063 13.083 16.414 1.00 17.34 87 ASN A N 1
ATOM 546 C CA . ASN A 1 67 ? 18.058 14.044 16.915 1.00 16.82 87 ASN A CA 1
ATOM 547 C C . ASN A 1 67 ? 18.253 15.101 1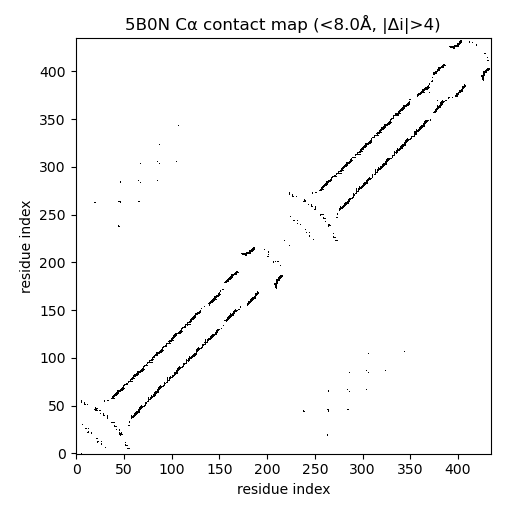5.841 1.00 14.20 87 ASN A C 1
ATOM 548 O O . ASN A 1 67 ? 17.337 15.306 15.038 1.00 14.86 87 ASN A O 1
ATOM 553 N N . GLN A 1 68 ? 19.350 15.855 15.889 1.00 14.45 88 GLN A N 1
ATOM 554 C CA . GLN A 1 68 ? 19.682 16.855 14.887 1.00 16.78 88 GLN A CA 1
ATOM 555 C C . GLN A 1 68 ? 21.084 16.557 14.347 1.00 15.82 88 GLN A C 1
ATOM 556 O O . GLN A 1 68 ? 21.884 17.471 14.059 1.00 15.88 88 GLN A O 1
ATOM 562 N N . LEU A 1 69 ? 21.378 15.282 14.162 1.00 15.68 89 LEU A N 1
ATOM 563 C CA . LEU A 1 69 ? 22.721 14.857 13.724 1.00 13.59 89 LEU A CA 1
ATOM 564 C C . LEU A 1 69 ? 22.957 15.137 12.266 1.00 14.77 89 LEU A C 1
ATOM 565 O O . LEU A 1 69 ? 22.072 14.945 11.437 1.00 14.80 89 LEU A O 1
ATOM 570 N N . THR A 1 70 ? 24.172 15.571 11.939 1.00 13.43 90 THR A N 1
ATOM 571 C CA . THR A 1 70 ? 24.504 15.806 10.533 1.00 17.21 90 THR A CA 1
ATOM 572 C C . THR A 1 70 ? 25.502 14.727 10.009 1.00 18.95 90 THR A C 1
ATOM 573 O O . THR A 1 70 ? 25.596 14.482 8.822 1.00 19.35 90 THR A O 1
ATOM 577 N N . ASN A 1 71 ? 26.227 14.073 10.892 1.00 21.08 91 ASN A N 1
ATOM 578 C CA . ASN A 1 71 ? 27.100 12.959 10.469 1.00 20.72 91 ASN A CA 1
ATOM 579 C C . ASN A 1 71 ? 26.989 11.907 11.558 1.00 21.21 91 ASN A C 1
ATOM 580 O O . ASN A 1 71 ? 26.774 12.273 12.718 1.00 20.71 91 ASN A O 1
ATOM 585 N N . LEU A 1 72 ? 27.316 10.658 11.214 1.00 19.91 92 LEU A N 1
ATOM 586 C CA . LEU A 1 72 ? 27.482 9.610 12.201 1.00 19.41 92 LEU A CA 1
ATOM 587 C C . LEU A 1 72 ? 28.984 9.357 12.287 1.00 22.02 92 LEU A C 1
ATOM 588 O O . LEU A 1 72 ? 29.641 9.323 11.278 1.00 26.86 92 LEU A O 1
ATOM 593 N N . PRO A 1 73 ? 29.463 9.011 13.470 1.00 27.04 93 PRO A N 1
ATOM 594 C CA . PRO A 1 73 ? 30.851 8.576 13.603 1.00 34.77 93 PRO A CA 1
ATOM 595 C C . PRO A 1 73 ? 31.036 7.174 13.026 1.00 35.63 93 PRO A C 1
ATOM 596 O O . PRO A 1 73 ? 30.077 6.552 12.529 1.00 30.67 93 PRO A O 1
ATOM 600 N N . GLU A 1 74 ? 32.262 6.670 13.041 1.00 35.85 94 GLU A N 1
ATOM 601 C CA . GLU A 1 74 ? 32.450 5.319 12.553 1.00 33.13 94 GLU A CA 1
ATOM 602 C C . GLU A 1 74 ? 31.674 4.357 13.452 1.00 35.70 94 GLU A C 1
ATOM 603 O O . GLU A 1 74 ? 31.525 4.592 14.651 1.00 35.20 94 GLU A O 1
ATOM 609 N N . LEU A 1 75 ? 31.031 3.374 12.832 1.00 29.79 95 LEU A N 1
ATOM 610 C CA . LEU A 1 75 ? 30.083 2.511 13.536 1.00 31.24 95 LEU A CA 1
ATOM 611 C C . LEU A 1 75 ? 30.751 1.230 14.013 1.00 30.16 95 LEU A C 1
ATOM 612 O O . LEU A 1 75 ? 31.598 0.688 13.316 1.00 24.88 95 LEU A O 1
ATOM 617 N N . PRO A 1 76 ? 30.380 0.745 15.206 1.00 26.71 96 PRO A N 1
ATOM 618 C CA . PRO A 1 76 ? 30.917 -0.554 15.610 1.00 32.80 96 PRO A CA 1
ATOM 619 C C . PRO A 1 76 ? 30.772 -1.612 14.491 1.00 34.85 96 PRO A C 1
ATOM 620 O O . PRO A 1 76 ? 29.687 -1.791 13.940 1.00 32.50 96 PRO A O 1
ATOM 624 N N . VAL A 1 77 ? 31.840 -2.353 14.196 1.00 34.75 97 VAL A N 1
ATOM 625 C CA . VAL A 1 77 ? 31.765 -3.370 13.147 1.00 35.34 97 VAL A CA 1
ATOM 626 C C . VAL A 1 77 ? 30.834 -4.533 13.522 1.00 36.30 97 VAL A C 1
ATOM 627 O O . VAL A 1 77 ? 30.385 -5.274 12.648 1.00 38.06 97 VAL A O 1
ATOM 631 N N . THR A 1 78 ? 30.439 -4.588 14.802 1.00 36.15 98 THR A N 1
ATOM 632 C CA . THR A 1 78 ? 29.505 -5.602 15.364 1.00 33.54 98 THR A CA 1
ATOM 633 C C . THR A 1 78 ? 28.025 -5.287 15.105 1.00 31.34 98 THR A C 1
ATOM 634 O O . THR A 1 78 ? 27.117 -6.028 15.490 1.00 26.01 98 THR A O 1
ATOM 638 N N . LEU A 1 79 ? 27.774 -4.096 14.587 1.00 28.67 99 LEU A N 1
ATOM 639 C CA . LEU A 1 79 ? 26.431 -3.588 14.581 1.00 22.84 99 LEU A CA 1
ATOM 640 C C . LEU A 1 79 ? 25.505 -4.429 13.684 1.00 23.00 99 LEU A C 1
ATOM 641 O O . LEU A 1 79 ? 25.815 -4.692 12.540 1.00 23.83 99 LEU A O 1
ATOM 646 N N . LYS A 1 80 ? 24.333 -4.777 14.192 1.00 24.17 100 LYS A N 1
ATOM 647 C CA . LYS A 1 80 ? 23.332 -5.475 13.406 1.00 23.50 100 LYS A CA 1
ATOM 648 C C . LYS A 1 80 ? 22.172 -4.565 12.977 1.00 22.33 100 LYS A C 1
ATOM 649 O O . LYS A 1 80 ? 21.517 -4.827 11.977 1.00 24.28 100 LYS A O 1
ATOM 655 N N . LYS A 1 81 ? 21.807 -3.636 13.860 1.00 27.63 101 LYS A N 1
ATOM 656 C CA . LYS A 1 81 ? 20.677 -2.756 13.611 1.00 21.47 101 LYS A CA 1
ATOM 657 C C . LYS A 1 81 ? 21.091 -1.331 13.813 1.00 23.33 101 LYS A C 1
ATOM 658 O O . LYS A 1 81 ? 21.592 -0.967 14.881 1.00 20.87 101 LYS A O 1
ATOM 664 N N . LEU A 1 82 ? 20.831 -0.511 12.803 1.00 22.58 102 LEU A N 1
ATOM 665 C CA . LEU A 1 82 ? 21.116 0.904 12.923 1.00 16.97 102 LEU A CA 1
ATOM 666 C C . LEU A 1 82 ? 19.812 1.657 12.707 1.00 19.68 102 LEU A C 1
ATOM 667 O O . LEU A 1 82 ? 19.216 1.581 11.632 1.00 19.66 102 LEU A O 1
ATOM 672 N N . TYR A 1 83 ? 19.348 2.351 13.735 1.00 17.44 103 TYR A N 1
ATOM 673 C CA . TYR A 1 83 ? 18.179 3.259 13.562 1.00 17.62 103 TYR A CA 1
ATOM 674 C C . TYR A 1 83 ? 18.703 4.703 13.732 1.00 16.89 103 TYR A C 1
ATOM 675 O O . TYR A 1 83 ? 19.270 5.048 14.783 1.00 17.20 103 TYR A O 1
ATOM 684 N N . SER A 1 84 ? 18.574 5.529 12.698 1.00 17.17 104 SER A N 1
ATOM 685 C CA . SER A 1 84 ? 19.045 6.906 12.804 1.00 13.90 104 SER A CA 1
ATOM 686 C C . SER A 1 84 ? 18.094 7.788 11.989 1.00 17.56 104 SER A C 1
ATOM 687 O O . SER A 1 84 ? 18.535 8.692 11.269 1.00 18.45 104 SER A O 1
ATOM 690 N N . ALA A 1 85 ? 16.817 7.443 12.027 1.00 15.94 105 ALA A N 1
ATOM 691 C CA . ALA A 1 85 ? 15.775 8.186 11.336 1.00 18.42 105 ALA A CA 1
ATOM 692 C C . ALA A 1 85 ? 15.631 9.596 11.920 1.00 16.09 105 ALA A C 1
ATOM 693 O O . ALA A 1 85 ? 15.866 9.814 13.120 1.00 14.90 105 ALA A O 1
ATOM 695 N N . SER A 1 86 ? 15.081 10.511 11.126 1.00 13.78 106 SER A N 1
ATOM 696 C CA . SER A 1 86 ? 14.686 11.823 11.664 1.00 13.22 106 SER A CA 1
ATOM 697 C C . SER A 1 86 ? 15.893 12.545 12.246 1.00 16.74 106 SER A C 1
ATOM 698 O O . SER A 1 86 ? 15.910 12.921 13.424 1.00 14.87 106 SER A O 1
ATOM 701 N N . ASN A 1 87 ? 16.921 12.644 11.416 1.00 14.32 107 ASN A N 1
ATOM 702 C CA . ASN A 1 87 ? 18.072 13.492 11.694 1.00 14.10 107 ASN A CA 1
ATOM 703 C C . ASN A 1 87 ? 18.312 14.362 10.459 1.00 15.30 107 ASN A C 1
ATOM 704 O O . ASN A 1 87 ? 17.415 14.510 9.616 1.00 15.20 107 ASN A O 1
ATOM 709 N N . LYS A 1 88 ? 19.520 14.884 10.302 1.00 14.21 108 LYS A N 1
ATOM 710 C CA . LYS A 1 88 ? 19.859 15.687 9.127 1.00 14.93 108 LYS A CA 1
ATOM 711 C C . LYS A 1 88 ? 21.118 15.130 8.467 1.00 14.62 108 LYS A C 1
ATOM 712 O O . LYS A 1 88 ? 22.026 15.885 8.010 1.00 16.37 108 LYS A O 1
ATOM 718 N N . LEU A 1 89 ? 21.214 13.789 8.378 1.00 14.00 109 LEU A N 1
ATOM 719 C CA . LEU A 1 89 ? 22.430 13.192 7.832 1.00 15.34 109 LEU A CA 1
ATOM 720 C C . LEU A 1 89 ? 22.559 13.448 6.338 1.00 16.67 109 LEU A C 1
ATOM 721 O O . LEU A 1 89 ? 21.638 13.156 5.573 1.00 14.18 109 LEU A O 1
ATOM 726 N N . SER A 1 90 ? 23.738 13.926 5.897 1.00 19.82 110 SER A N 1
ATOM 727 C CA . SER A 1 90 ? 23.905 14.197 4.471 1.00 24.17 110 SER A CA 1
ATOM 728 C C . SER A 1 90 ? 24.572 13.015 3.773 1.00 22.95 110 SER A C 1
ATOM 729 O O . SER A 1 90 ? 24.407 12.824 2.574 1.00 26.12 110 SER A O 1
ATOM 732 N N . GLU A 1 91 ? 25.177 12.129 4.561 1.00 19.03 111 GLU A N 1
ATOM 733 C CA . GLU A 1 91 ? 25.670 10.869 4.036 1.00 19.52 111 GLU A CA 1
ATOM 734 C C . GLU A 1 91 ? 25.754 9.843 5.159 1.00 20.09 111 GLU A C 1
ATOM 735 O O . GLU A 1 91 ? 25.637 10.189 6.321 1.00 21.32 111 GLU A O 1
ATOM 741 N N . LEU A 1 92 ? 25.872 8.573 4.804 1.00 19.94 112 LEU A N 1
ATOM 742 C CA . LEU A 1 92 ? 26.119 7.554 5.794 1.00 17.91 112 LEU A CA 1
ATOM 743 C C . LEU A 1 92 ? 27.581 7.135 5.739 1.00 20.31 112 LEU A C 1
ATOM 744 O O . LEU A 1 92 ? 28.238 7.302 4.730 1.00 20.56 112 LEU A O 1
ATOM 749 N N . PRO A 1 93 ? 28.102 6.625 6.842 1.00 19.66 113 PRO A N 1
ATOM 750 C CA . PRO A 1 93 ? 29.466 6.085 6.755 1.00 21.33 113 PRO A CA 1
ATOM 751 C C . PRO A 1 93 ? 29.405 4.734 6.055 1.00 26.36 113 PRO A C 1
ATOM 752 O O . PRO A 1 93 ? 28.307 4.207 5.842 1.00 22.47 113 PRO A O 1
ATOM 756 N N . VAL A 1 94 ? 30.560 4.114 5.829 1.00 21.18 114 VAL A N 1
ATOM 757 C CA . VAL A 1 94 ? 30.555 2.718 5.358 1.00 23.05 114 VAL A CA 1
ATOM 758 C C . VAL A 1 94 ? 29.822 1.859 6.381 1.00 20.37 114 VAL A C 1
ATOM 759 O O . VAL A 1 94 ? 30.024 2.000 7.574 1.00 23.62 114 VAL A O 1
ATOM 763 N N . LEU A 1 95 ? 28.927 0.986 5.938 1.00 23.00 115 LEU A N 1
ATOM 764 C CA . LEU A 1 95 ? 28.051 0.287 6.858 1.00 20.19 115 LEU A CA 1
ATOM 765 C C . LEU A 1 95 ? 28.732 -0.937 7.462 1.00 26.30 115 LEU A C 1
ATOM 766 O O . LEU A 1 95 ? 29.481 -1.637 6.767 1.00 29.18 115 LEU A O 1
ATOM 771 N N . PRO A 1 96 ? 28.488 -1.184 8.761 1.00 25.07 116 PRO A N 1
ATOM 772 C CA . PRO A 1 96 ? 29.030 -2.373 9.437 1.00 25.02 116 PRO A CA 1
ATOM 773 C C . PRO A 1 96 ? 28.670 -3.559 8.579 1.00 25.80 116 PRO A C 1
ATOM 774 O O . PRO A 1 96 ? 27.556 -3.649 8.042 1.00 23.50 116 PRO A O 1
ATOM 778 N N . PRO A 1 97 ? 29.624 -4.470 8.411 1.00 29.07 117 PRO A N 1
ATOM 779 C CA . PRO A 1 97 ? 29.555 -5.336 7.261 1.00 29.84 117 PRO A CA 1
ATOM 780 C C . PRO A 1 97 ? 28.595 -6.500 7.406 1.00 28.21 117 PRO A C 1
ATOM 781 O O . PRO A 1 97 ? 28.388 -7.210 6.442 1.00 27.23 117 PRO A O 1
ATOM 785 N N . ALA A 1 98 ? 28.077 -6.709 8.614 1.00 27.73 118 ALA A N 1
ATOM 786 C CA . ALA A 1 98 ? 27.047 -7.695 8.877 1.00 29.37 118 ALA A CA 1
ATOM 787 C C . ALA A 1 98 ? 25.728 -7.055 9.318 1.00 29.80 118 ALA A C 1
ATOM 788 O O . ALA A 1 98 ? 24.882 -7.714 9.932 1.00 29.34 118 ALA A O 1
ATOM 790 N N . LEU A 1 99 ? 25.490 -5.799 8.919 1.00 25.38 119 LEU A N 1
ATOM 791 C CA . LEU A 1 99 ? 24.229 -5.111 9.321 1.00 21.55 119 LEU A CA 1
ATOM 792 C C . LEU A 1 99 ? 22.968 -5.800 8.781 1.00 22.36 119 LEU A C 1
ATOM 793 O O . LEU A 1 99 ? 22.914 -6.158 7.605 1.00 24.29 119 LEU A O 1
ATOM 798 N N . GLU A 1 100 ? 21.937 -5.922 9.624 1.00 21.77 120 GLU A N 1
ATOM 799 C CA . GLU A 1 100 ? 20.661 -6.570 9.249 1.00 21.42 120 GLU A CA 1
ATOM 800 C C . GLU A 1 100 ? 19.524 -5.568 8.977 1.00 26.27 120 GLU A C 1
ATOM 801 O O . GLU A 1 100 ? 18.514 -5.920 8.382 1.00 22.94 120 GLU A O 1
ATOM 807 N N . SER A 1 101 ? 19.574 -4.419 9.637 1.00 23.01 121 SER A N 1
ATOM 808 C CA . SER A 1 101 ? 18.455 -3.508 9.584 1.00 21.49 121 SER A CA 1
ATOM 809 C C . SER A 1 101 ? 18.998 -2.111 9.477 1.00 20.96 121 SER A C 1
ATOM 810 O O . SER A 1 101 ? 19.831 -1.736 10.279 1.00 21.24 121 SER A O 1
ATOM 813 N N . LEU A 1 102 ? 18.441 -1.321 8.551 1.00 18.11 122 LEU A N 1
ATOM 814 C CA . LEU A 1 102 ? 18.925 0.046 8.336 1.00 16.53 122 LEU A CA 1
ATOM 815 C C . LEU A 1 102 ? 17.692 0.962 8.269 1.00 15.10 122 LEU A C 1
ATOM 816 O O . LEU A 1 102 ? 16.865 0.837 7.383 1.00 16.30 122 LEU A O 1
ATOM 821 N N . GLN A 1 103 ? 17.485 1.764 9.305 1.00 15.44 123 GLN A N 1
ATOM 822 C CA . GLN A 1 103 ? 16.344 2.678 9.314 1.00 16.83 123 GLN A CA 1
ATOM 823 C C . GLN A 1 103 ? 16.876 4.119 9.338 1.00 16.52 123 GLN A C 1
ATOM 824 O O . GLN A 1 103 ? 17.262 4.622 10.390 1.00 17.98 123 GLN A O 1
ATOM 830 N N . VAL A 1 104 ? 16.942 4.738 8.162 1.00 14.04 124 VAL A N 1
ATOM 831 C CA . VAL A 1 104 ? 17.429 6.100 8.013 1.00 15.94 124 VAL A CA 1
ATOM 832 C C . VAL A 1 104 ? 16.425 7.029 7.316 1.00 16.38 124 VAL A C 1
ATOM 833 O O . VAL A 1 104 ? 16.836 7.978 6.677 1.00 16.22 124 VAL A O 1
ATOM 837 N N . GLN A 1 105 ? 15.127 6.770 7.461 1.00 15.36 125 GLN A N 1
ATOM 838 C CA . GLN A 1 105 ? 14.132 7.596 6.792 1.00 14.92 125 GLN A CA 1
ATOM 839 C C . GLN A 1 105 ? 14.253 9.020 7.397 1.00 13.30 125 GLN A C 1
ATOM 840 O O . GLN A 1 105 ? 14.584 9.170 8.577 1.00 14.42 125 GLN A O 1
ATOM 846 N N . HIS A 1 106 ? 13.850 10.036 6.644 1.00 12.48 126 HIS A N 1
ATOM 847 C CA . HIS A 1 106 ? 13.807 11.424 7.149 1.00 14.02 126 HIS A CA 1
ATOM 848 C C . HIS A 1 106 ? 15.174 11.899 7.480 1.00 13.35 126 HIS A C 1
ATOM 849 O O . HIS A 1 106 ? 15.414 12.307 8.607 1.00 15.34 126 HIS A O 1
ATOM 856 N N . ASN A 1 107 ? 16.051 11.959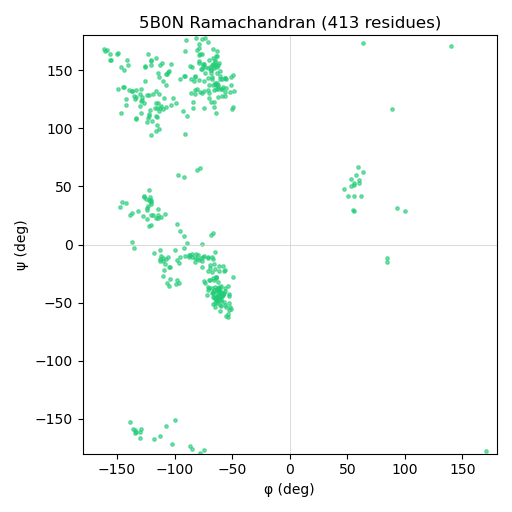 6.467 1.00 12.58 127 ASN A N 1
ATOM 857 C CA . ASN A 1 107 ? 17.357 12.604 6.606 1.00 12.15 127 ASN A CA 1
ATOM 858 C C . ASN A 1 107 ? 17.557 13.441 5.351 1.00 13.74 127 ASN A C 1
ATOM 859 O O . ASN A 1 107 ? 16.587 13.783 4.708 1.00 16.48 127 ASN A O 1
ATOM 864 N N . GLU A 1 108 ? 18.789 13.778 5.014 1.00 14.01 128 GLU A N 1
ATOM 865 C CA . GLU A 1 108 ? 19.053 14.529 3.812 1.00 15.65 128 GLU A CA 1
ATOM 866 C C . GLU A 1 108 ? 20.004 13.724 2.906 1.00 17.30 128 GLU A C 1
ATOM 867 O O . GLU A 1 108 ? 20.951 14.269 2.308 1.00 18.62 128 GLU A O 1
ATOM 873 N N . LEU A 1 109 ? 19.836 12.408 2.869 1.00 14.50 129 LEU A N 1
ATOM 874 C CA . LEU A 1 109 ? 20.813 11.590 2.109 1.00 15.13 129 LEU A CA 1
ATOM 875 C C . LEU A 1 109 ? 20.696 11.790 0.618 1.00 15.01 129 LEU A C 1
ATOM 876 O O . LEU A 1 109 ? 19.595 11.805 0.098 1.00 14.35 129 LEU A O 1
ATOM 881 N N . GLU A 1 110 ? 21.834 11.903 -0.086 1.00 15.00 130 GLU A N 1
ATOM 882 C CA . GLU A 1 110 ? 21.792 12.056 -1.534 1.00 20.34 130 GLU A CA 1
ATOM 883 C C . GLU A 1 110 ? 22.270 10.793 -2.267 1.00 20.03 130 GLU A C 1
ATOM 884 O O . GLU A 1 110 ? 22.003 10.606 -3.475 1.00 22.16 130 GLU A O 1
ATOM 890 N N . ASN A 1 111 ? 22.958 9.928 -1.529 1.00 19.82 131 ASN A N 1
ATOM 891 C CA . ASN A 1 111 ? 23.531 8.688 -2.079 1.00 24.22 131 ASN A CA 1
ATOM 892 C C . ASN A 1 111 ? 23.546 7.682 -0.944 1.00 19.58 131 ASN A C 1
ATOM 893 O O . ASN A 1 111 ? 23.459 8.058 0.243 1.00 17.93 131 ASN A O 1
ATOM 898 N N . LEU A 1 112 ? 23.712 6.409 -1.276 1.00 17.21 132 LEU A N 1
ATOM 899 C CA . LEU A 1 112 ? 23.795 5.420 -0.218 1.00 15.89 132 LEU A CA 1
ATOM 900 C C . LEU A 1 112 ? 25.163 4.774 -0.405 1.00 19.03 132 LEU A C 1
ATOM 901 O O . LEU A 1 112 ? 25.613 4.678 -1.534 1.00 22.50 132 LEU A O 1
ATOM 906 N N . PRO A 1 113 ? 25.707 4.167 0.658 1.00 18.42 133 PRO A N 1
ATOM 907 C CA . PRO A 1 113 ? 26.948 3.365 0.585 1.00 19.28 133 PRO A CA 1
ATOM 908 C C . PRO A 1 113 ? 26.607 1.978 0.075 1.00 24.14 133 PRO A C 1
ATOM 909 O O . PRO A 1 113 ? 25.445 1.681 -0.120 1.00 19.63 133 PRO A O 1
ATOM 913 N N . ALA A 1 114 ? 27.596 1.117 -0.103 1.00 19.87 134 ALA A N 1
ATOM 914 C CA . ALA A 1 114 ? 27.307 -0.290 -0.391 1.00 22.58 134 ALA A CA 1
ATOM 915 C C . ALA A 1 114 ? 26.439 -0.894 0.686 1.00 19.85 134 ALA A C 1
ATOM 916 O O . ALA A 1 114 ? 26.621 -0.597 1.877 1.00 19.49 134 ALA A O 1
ATOM 918 N N . LEU A 1 115 ? 25.519 -1.771 0.269 1.00 16.06 135 LEU A N 1
ATOM 919 C CA . LEU A 1 115 ? 24.600 -2.448 1.161 1.00 20.51 135 LEU A CA 1
ATOM 920 C C . LEU A 1 115 ? 25.111 -3.861 1.469 1.00 22.54 135 LEU A C 1
ATOM 921 O O . LEU A 1 115 ? 25.364 -4.636 0.549 1.00 25.38 135 LEU A O 1
ATOM 926 N N . PRO A 1 116 ? 25.320 -4.161 2.757 1.00 25.56 136 PRO A N 1
ATOM 927 C CA . PRO A 1 116 ? 25.854 -5.473 3.131 1.00 29.49 136 PRO A CA 1
ATOM 928 C C . PRO A 1 116 ? 24.887 -6.543 2.670 1.00 33.06 136 PRO A C 1
ATOM 929 O O . PRO A 1 116 ? 23.673 -6.357 2.757 1.00 24.10 136 PRO A O 1
ATOM 933 N N . ASP A 1 117 ? 25.409 -7.716 2.347 1.00 34.44 137 ASP A N 1
ATOM 934 C CA . ASP A 1 117 ? 24.556 -8.781 1.895 1.00 34.40 137 ASP A CA 1
ATOM 935 C C . ASP A 1 117 ? 23.674 -9.340 2.971 1.00 32.10 137 ASP A C 1
ATOM 936 O O . ASP A 1 117 ? 22.642 -9.935 2.648 1.00 34.34 137 ASP A O 1
ATOM 941 N N . SER A 1 118 ? 24.031 -9.072 4.233 1.00 25.46 138 SER A N 1
ATOM 942 C CA . SER A 1 118 ? 23.225 -9.437 5.412 1.00 26.80 138 SER A CA 1
ATOM 943 C C . SER A 1 118 ? 21.925 -8.630 5.596 1.00 25.85 138 SER A C 1
ATOM 944 O O . SER A 1 118 ? 21.176 -8.896 6.518 1.00 29.78 138 SER A O 1
ATOM 947 N N . LEU A 1 119 ? 21.730 -7.558 4.837 1.00 27.88 139 LEU A N 1
ATOM 948 C CA . LEU A 1 119 ? 20.615 -6.631 5.132 1.00 27.21 139 LEU A CA 1
ATOM 949 C C . LEU A 1 119 ? 19.254 -7.258 4.827 1.00 25.86 139 LEU A C 1
ATOM 950 O O . LEU A 1 119 ? 19.024 -7.690 3.696 1.00 30.71 139 LEU A O 1
ATOM 955 N N . LEU A 1 120 ? 18.354 -7.262 5.813 1.00 26.03 140 LEU A N 1
ATOM 956 C CA . LEU A 1 120 ? 17.014 -7.823 5.658 1.00 24.67 140 LEU A CA 1
ATOM 957 C C . LEU A 1 120 ? 15.970 -6.743 5.384 1.00 30.86 140 LEU A C 1
ATOM 958 O O . LEU A 1 120 ? 14.936 -7.016 4.778 1.00 24.73 140 LEU A O 1
ATOM 963 N N . THR A 1 121 ? 16.169 -5.560 5.968 1.00 24.66 141 THR A N 1
ATOM 964 C CA . THR A 1 121 ? 15.131 -4.557 5.917 1.00 23.75 141 THR A CA 1
ATOM 965 C C . THR A 1 121 ? 15.801 -3.160 5.928 1.00 22.61 141 THR A C 1
ATOM 966 O O . THR A 1 121 ? 16.812 -2.937 6.597 1.00 19.12 141 THR A O 1
ATOM 970 N N . MET A 1 122 ? 15.332 -2.312 5.034 1.00 18.30 142 MET A N 1
ATOM 971 C CA A MET A 1 122 ? 15.844 -0.964 4.974 0.50 19.11 142 MET A CA 1
ATOM 972 C CA B MET A 1 122 ? 15.868 -0.969 4.883 0.50 19.00 142 MET A CA 1
ATOM 973 C C . MET A 1 122 ? 14.732 0.034 4.695 1.00 19.54 142 MET A C 1
ATOM 974 O O . MET A 1 122 ? 13.748 -0.275 3.993 1.00 20.67 142 MET A O 1
ATOM 983 N N . ASN A 1 123 ? 14.764 1.145 5.439 1.00 14.89 143 ASN A N 1
ATOM 984 C CA . ASN A 1 123 ? 13.813 2.232 5.185 1.00 13.29 143 ASN A CA 1
ATOM 985 C C . ASN A 1 123 ? 14.705 3.458 4.895 1.00 16.72 143 ASN A C 1
ATOM 986 O O . ASN A 1 123 ? 15.474 3.888 5.760 1.00 16.79 143 ASN A O 1
ATOM 991 N N . ILE A 1 124 ? 14.671 3.909 3.653 1.00 14.21 144 ILE A N 1
ATOM 992 C CA . ILE A 1 124 ? 15.412 5.111 3.251 1.00 15.45 144 ILE A CA 1
ATOM 993 C C . ILE A 1 124 ? 14.402 6.151 2.765 1.00 13.75 144 ILE A C 1
ATOM 994 O O . ILE A 1 124 ? 14.797 7.145 2.124 1.00 15.29 144 ILE A O 1
ATOM 999 N N . SER A 1 125 ? 13.167 6.061 3.245 1.00 14.55 145 SER A N 1
ATOM 1000 C CA . SER A 1 125 ? 12.161 7.026 2.771 1.00 14.11 145 SER A CA 1
ATOM 1001 C C . SER A 1 125 ? 12.531 8.461 3.161 1.00 13.69 145 SER A C 1
ATOM 1002 O O . SER A 1 125 ? 13.171 8.705 4.181 1.00 13.96 145 SER A O 1
ATOM 1005 N N . TYR A 1 126 ? 11.919 9.419 2.490 1.00 14.81 146 TYR A N 1
ATOM 1006 C CA . TYR A 1 126 ? 12.122 10.822 2.832 1.00 14.99 146 TYR A CA 1
ATOM 1007 C C . TYR A 1 126 ? 13.585 11.217 2.874 1.00 13.73 146 TYR A C 1
ATOM 1008 O O . TYR A 1 126 ? 14.034 11.802 3.851 1.00 15.31 146 TYR A O 1
ATOM 1017 N N . ASN A 1 127 ? 14.276 10.982 1.762 1.00 12.95 147 ASN A N 1
ATOM 1018 C CA . ASN A 1 127 ? 15.616 11.492 1.551 1.00 14.29 147 ASN A CA 1
ATOM 1019 C C . ASN A 1 127 ? 15.645 12.080 0.142 1.00 16.10 147 ASN A C 1
ATOM 1020 O O . ASN A 1 127 ? 14.596 12.333 -0.427 1.00 17.44 147 ASN A O 1
ATOM 1025 N N . GLU A 1 128 ? 16.835 12.268 -0.414 1.00 15.67 148 GLU A N 1
ATOM 1026 C CA A GLU A 1 128 ? 16.968 12.842 -1.745 0.50 17.47 148 GLU A CA 1
ATOM 1027 C CA B GLU A 1 128 ? 16.997 12.867 -1.728 0.50 17.58 148 GLU A CA 1
ATOM 1028 C C . GLU A 1 128 ? 17.821 11.936 -2.626 1.00 19.63 148 GLU A C 1
ATOM 1029 O O . GLU A 1 128 ? 18.691 12.384 -3.382 1.00 20.20 148 GLU A O 1
ATOM 1040 N N . ILE A 1 129 ? 17.584 10.638 -2.502 1.00 17.78 149 ILE A N 1
ATOM 1041 C CA . ILE A 1 129 ? 18.412 9.652 -3.198 1.00 17.67 149 ILE A CA 1
ATOM 1042 C C . ILE A 1 129 ? 17.934 9.505 -4.639 1.00 22.16 149 ILE A C 1
ATOM 1043 O O . ILE A 1 129 ? 16.729 9.480 -4.896 1.00 16.67 149 ILE A O 1
ATOM 1048 N N . VAL A 1 130 ? 18.880 9.520 -5.584 1.00 18.91 150 VAL A N 1
ATOM 1049 C CA . VAL A 1 130 ? 18.565 9.521 -7.019 1.00 26.59 150 VAL A CA 1
ATOM 1050 C C . VAL A 1 130 ? 18.790 8.140 -7.696 1.00 23.79 150 VAL A C 1
ATOM 1051 O O . VAL A 1 130 ? 18.146 7.821 -8.693 1.00 28.25 150 VAL A O 1
ATOM 1055 N N . SER A 1 131 ? 19.584 7.287 -7.060 1.00 21.54 151 SER A N 1
ATOM 1056 C CA . SER A 1 131 ? 19.795 5.933 -7.561 1.00 22.00 151 SER A CA 1
ATOM 1057 C C . SER A 1 131 ? 20.216 4.987 -6.452 1.00 23.96 151 SER A C 1
ATOM 1058 O O . SER A 1 131 ? 20.621 5.409 -5.364 1.00 25.49 151 SER A O 1
ATOM 1061 N N . LEU A 1 132 ? 20.010 3.694 -6.689 1.00 20.98 152 LEU A N 1
ATOM 1062 C CA . LEU A 1 132 ? 20.247 2.682 -5.678 1.00 22.93 152 LEU A CA 1
ATOM 1063 C C . LEU A 1 132 ? 21.406 1.793 -6.111 1.00 27.15 152 LEU A C 1
ATOM 1064 O O . LEU A 1 132 ? 21.579 1.554 -7.286 1.00 26.89 152 LEU A O 1
ATOM 1069 N N . PRO A 1 133 ? 22.231 1.346 -5.160 1.00 22.49 153 PRO A N 1
ATOM 1070 C CA . PRO A 1 133 ? 23.306 0.444 -5.589 1.00 30.97 153 PRO A CA 1
ATOM 1071 C C . PRO A 1 133 ? 22.773 -0.969 -5.601 1.00 30.47 153 PRO A C 1
ATOM 1072 O O . PRO A 1 133 ? 21.558 -1.175 -5.426 1.00 32.23 153 PRO A O 1
ATOM 1076 N N . SER A 1 134 ? 23.633 -1.950 -5.841 1.00 32.49 154 SER A N 1
ATOM 1077 C CA . SER A 1 134 ? 23.181 -3.343 -5.833 1.00 32.70 154 SER A CA 1
ATOM 1078 C C . SER A 1 134 ? 22.427 -3.644 -4.549 1.00 31.26 154 SER A C 1
ATOM 1079 O O . SER A 1 134 ? 22.990 -3.506 -3.438 1.00 29.56 154 SER A O 1
ATOM 1082 N N . LEU A 1 135 ? 21.249 -4.253 -4.702 1.00 28.12 155 LEU A N 1
ATOM 1083 C CA . LEU A 1 135 ? 20.427 -4.659 -3.564 1.00 29.51 155 LEU A CA 1
ATOM 1084 C C . LEU A 1 135 ? 20.846 -6.038 -3.040 1.00 36.23 155 LEU A C 1
ATOM 1085 O O . LEU A 1 135 ? 21.149 -6.927 -3.821 1.00 32.57 155 LEU A O 1
ATOM 1090 N N . PRO A 1 136 ? 20.825 -6.230 -1.713 1.00 35.66 156 PRO A N 1
ATOM 1091 C CA . PRO A 1 136 ? 21.179 -7.527 -1.130 1.00 37.30 156 PRO A CA 1
ATOM 1092 C C . PRO A 1 136 ? 20.145 -8.585 -1.483 1.00 31.06 156 PRO A C 1
ATOM 1093 O O . PRO A 1 136 ? 18.952 -8.308 -1.465 1.00 33.81 156 PRO A O 1
ATOM 1097 N N . GLN A 1 137 ? 20.613 -9.806 -1.729 1.00 44.88 157 GLN A N 1
ATOM 1098 C CA . GLN A 1 137 ? 19.736 -10.931 -2.026 1.00 45.16 157 GLN A CA 1
ATOM 1099 C C . GLN A 1 137 ? 18.822 -11.223 -0.848 1.00 36.99 157 GLN A C 1
ATOM 1100 O O . GLN A 1 137 ? 17.658 -11.528 -1.035 1.00 45.78 157 GLN A O 1
ATOM 1106 N N . ALA A 1 138 ? 19.313 -10.987 0.360 1.00 38.68 158 ALA A N 1
ATOM 1107 C CA . ALA A 1 138 ? 18.525 -11.232 1.564 1.00 39.39 158 ALA A CA 1
ATOM 1108 C C . ALA A 1 138 ? 17.450 -10.189 1.848 1.00 33.84 158 ALA A C 1
ATOM 1109 O O . ALA A 1 138 ? 16.707 -10.301 2.821 1.00 35.31 158 ALA A O 1
ATOM 1111 N N . LEU A 1 139 ? 17.334 -9.185 0.993 1.00 34.29 159 LEU A N 1
ATOM 1112 C CA . LEU A 1 139 ? 16.487 -8.058 1.313 1.00 34.75 159 LEU A CA 1
ATOM 1113 C C . LEU A 1 139 ? 14.989 -8.343 1.200 1.00 37.19 159 LEU A C 1
ATOM 1114 O O . LEU A 1 139 ? 14.462 -8.502 0.104 1.00 49.18 159 LEU A O 1
ATOM 1119 N N . LYS A 1 140 ? 14.285 -8.244 2.320 1.00 32.72 160 LYS A N 1
ATOM 1120 C CA . LYS A 1 140 ? 12.858 -8.591 2.366 1.00 36.23 160 LYS A CA 1
ATOM 1121 C C . LYS A 1 140 ? 11.956 -7.379 2.244 1.00 33.33 160 LYS A C 1
ATOM 1122 O O . LYS A 1 140 ? 10.835 -7.480 1.755 1.00 32.90 160 LYS A O 1
ATOM 1128 N N . ASN A 1 141 ? 12.432 -6.229 2.727 1.00 28.94 161 ASN A N 1
ATOM 1129 C CA . ASN A 1 141 ? 11.573 -5.075 2.885 1.00 27.74 161 ASN A CA 1
ATOM 1130 C C . ASN A 1 141 ? 12.382 -3.842 2.525 1.00 23.82 161 ASN A C 1
ATOM 1131 O O . ASN A 1 141 ? 13.486 -3.658 3.055 1.00 23.32 161 ASN A O 1
ATOM 1136 N N . LEU A 1 142 ? 11.926 -3.108 1.517 1.00 24.75 162 LEU A N 1
ATOM 1137 C CA . LEU A 1 142 ? 12.628 -1.865 1.117 1.00 22.47 162 LEU A CA 1
ATOM 1138 C C . LEU A 1 142 ? 11.600 -0.740 1.044 1.00 21.92 162 LEU A C 1
ATOM 1139 O O . LEU A 1 142 ? 10.698 -0.756 0.209 1.00 22.74 162 LEU A O 1
ATOM 1144 N N . ARG A 1 143 ? 11.727 0.229 1.934 1.00 19.30 163 ARG A N 1
ATOM 1145 C CA . ARG A 1 143 ? 10.803 1.368 1.938 1.00 17.35 163 ARG A CA 1
ATOM 1146 C C . ARG A 1 143 ? 11.586 2.545 1.424 1.00 19.79 163 ARG A C 1
ATOM 1147 O O . ARG A 1 143 ? 12.606 2.884 2.015 1.00 17.91 163 ARG A O 1
ATOM 1155 N N . ALA A 1 144 ? 11.161 3.118 0.305 1.00 17.66 164 ALA A N 1
ATOM 1156 C CA . ALA A 1 144 ? 11.946 4.200 -0.312 1.00 16.16 164 ALA A CA 1
ATOM 1157 C C . ALA A 1 144 ? 11.038 5.329 -0.774 1.00 15.00 164 ALA A C 1
ATOM 1158 O O . ALA A 1 144 ? 11.363 6.086 -1.705 1.00 16.61 164 ALA A O 1
ATOM 1160 N N . THR A 1 145 ? 9.903 5.453 -0.105 1.00 17.51 165 THR A N 1
ATOM 1161 C CA . THR A 1 145 ? 8.908 6.491 -0.363 1.00 18.29 165 THR A CA 1
ATOM 1162 C C . THR A 1 145 ? 9.560 7.871 -0.393 1.00 17.70 165 THR A C 1
ATOM 1163 O O . THR A 1 145 ? 10.351 8.174 0.496 1.00 16.48 165 THR A O 1
ATOM 1167 N N . ARG A 1 146 ? 9.070 8.761 -1.267 1.00 15.16 166 ARG A N 1
ATOM 1168 C CA A ARG A 1 146 ? 9.572 10.140 -1.239 0.50 15.71 166 ARG A CA 1
ATOM 1169 C CA B ARG A 1 146 ? 9.575 10.147 -1.383 0.50 16.30 166 ARG A CA 1
ATOM 1170 C C . ARG A 1 146 ? 11.097 10.266 -1.408 1.00 17.67 166 ARG A C 1
ATOM 1171 O O . ARG A 1 146 ? 11.747 10.899 -0.572 1.00 19.42 166 ARG A O 1
ATOM 1186 N N . ASN A 1 147 ? 11.680 9.575 -2.373 1.00 16.42 167 ASN A N 1
ATOM 1187 C CA . ASN A 1 147 ? 13.009 9.920 -2.821 1.00 14.88 167 ASN A CA 1
ATOM 1188 C C . ASN A 1 147 ? 12.896 10.434 -4.238 1.00 17.34 167 ASN A C 1
ATOM 1189 O O . ASN A 1 147 ? 11.822 10.806 -4.688 1.00 19.99 167 ASN A O 1
ATOM 1194 N N . PHE A 1 148 ? 14.012 10.506 -4.938 1.00 18.63 168 PHE A N 1
ATOM 1195 C CA . PHE A 1 148 ? 14.035 11.070 -6.293 1.00 22.28 168 PHE A CA 1
ATOM 1196 C C . PHE A 1 148 ? 14.561 10.073 -7.309 1.00 20.70 168 PHE A C 1
ATOM 1197 O O . PHE A 1 148 ? 15.197 10.417 -8.292 1.00 20.77 168 PHE A O 1
ATOM 1205 N N . LEU A 1 149 ? 14.169 8.824 -7.112 1.00 21.27 169 LEU A N 1
ATOM 1206 C CA . LEU A 1 149 ? 14.582 7.774 -8.009 1.00 18.33 169 LEU A CA 1
ATOM 1207 C C . LEU A 1 149 ? 13.845 7.973 -9.324 1.00 22.35 169 LEU A C 1
ATOM 1208 O O . LEU A 1 149 ? 12.661 8.349 -9.335 1.00 20.78 169 LEU A O 1
ATOM 1213 N N . THR A 1 150 ? 14.526 7.687 -10.436 1.00 24.76 170 THR A N 1
ATOM 1214 C CA . THR A 1 150 ? 13.882 7.812 -11.738 1.00 29.03 170 THR A CA 1
ATOM 1215 C C . THR A 1 150 ? 13.580 6.456 -12.363 1.00 28.81 170 THR A C 1
ATOM 1216 O O . THR A 1 150 ? 12.862 6.386 -13.355 1.00 35.04 170 THR A O 1
ATOM 1220 N N . GLU A 1 151 ? 14.134 5.380 -11.811 1.00 27.91 171 GLU A N 1
ATOM 1221 C CA . GLU A 1 151 ? 13.852 4.074 -12.378 1.00 32.94 171 GLU A CA 1
ATOM 1222 C C . GLU A 1 151 ? 13.767 3.085 -11.263 1.00 30.99 171 GLU A C 1
ATOM 1223 O O . GLU A 1 151 ? 14.346 3.292 -10.202 1.00 31.85 171 GLU A O 1
ATOM 1229 N N . LEU A 1 152 ? 12.962 2.052 -11.446 1.00 25.61 172 LEU A N 1
ATOM 1230 C CA . LEU A 1 152 ? 12.954 0.970 -10.496 1.00 31.76 172 LEU A CA 1
ATOM 1231 C C . LEU A 1 152 ? 14.300 0.233 -10.592 1.00 41.27 172 LEU A C 1
ATOM 1232 O O . LEU A 1 152 ? 14.930 0.237 -11.649 1.00 40.82 172 LEU A O 1
ATOM 1237 N N . PRO A 1 153 ? 14.791 -0.319 -9.467 1.00 44.38 173 PRO A N 1
ATOM 1238 C CA . PRO A 1 153 ? 15.953 -1.220 -9.534 1.00 52.44 173 PRO A CA 1
ATOM 1239 C C . PRO A 1 153 ? 15.542 -2.500 -10.269 1.00 58.86 173 PRO A C 1
ATOM 1240 O O . PRO A 1 153 ? 14.366 -2.854 -10.247 1.00 60.01 173 PRO A O 1
ATOM 1244 N N . ALA A 1 154 ? 16.492 -3.203 -10.887 1.00 77.46 174 ALA A N 1
ATOM 1245 C CA . ALA A 1 154 ? 16.148 -4.292 -11.828 1.00 86.26 174 ALA A CA 1
ATOM 1246 C C . ALA A 1 154 ? 15.669 -5.639 -11.246 1.00 85.51 174 ALA A C 1
ATOM 1247 O O . ALA A 1 154 ? 15.112 -6.471 -11.970 1.00 71.82 174 ALA A O 1
ATOM 1249 N N . PHE A 1 155 ? 15.870 -5.844 -9.945 1.00 88.36 175 PHE A N 1
ATOM 1250 C CA . PHE A 1 155 ? 15.479 -7.094 -9.277 1.00 99.22 175 PHE A CA 1
ATOM 1251 C C . PHE A 1 155 ? 16.252 -8.300 -9.809 1.00 92.70 175 PHE A C 1
ATOM 1252 O O . PHE A 1 155 ? 16.056 -9.426 -9.350 1.00 88.40 175 PHE A O 1
ATOM 1260 N N . VAL A 1 162 ? 10.105 -16.028 0.382 1.00 99.73 182 VAL A N 1
ATOM 1261 C CA . VAL A 1 162 ? 10.242 -14.630 0.770 1.00 89.87 182 VAL A CA 1
ATOM 1262 C C . VAL A 1 162 ? 9.015 -13.805 0.336 1.00 86.68 182 VAL A C 1
ATOM 1263 O O . VAL A 1 162 ? 8.679 -13.737 -0.850 1.00 69.63 182 VAL A O 1
ATOM 1267 N N . VAL A 1 163 ? 8.297 -13.262 1.316 1.00 83.47 183 VAL A N 1
ATOM 1268 C CA . VAL A 1 163 ? 7.226 -12.298 1.059 1.00 80.33 183 VAL A CA 1
ATOM 1269 C C . VAL A 1 163 ? 7.824 -10.874 1.093 1.00 71.32 183 VAL A C 1
ATOM 1270 O O . VAL A 1 163 ? 8.004 -10.286 2.162 1.00 63.33 183 VAL A O 1
ATOM 1274 N N . ARG A 1 164 ? 8.169 -10.356 -0.087 1.00 63.85 184 ARG A N 1
ATOM 1275 C CA . ARG A 1 164 ? 8.862 -9.068 -0.246 1.00 39.90 184 ARG A CA 1
ATOM 1276 C C . ARG A 1 164 ? 7.885 -7.898 -0.403 1.00 48.60 184 ARG A C 1
ATOM 1277 O O . ARG A 1 164 ? 6.807 -8.042 -0.987 1.00 30.47 184 ARG A O 1
ATOM 1285 N N . GLU A 1 165 ? 8.239 -6.739 0.142 1.00 32.67 185 GLU A N 1
ATOM 1286 C CA . GLU A 1 165 ? 7.473 -5.557 -0.148 1.00 27.79 185 GLU A CA 1
ATOM 1287 C C . GLU A 1 165 ? 8.457 -4.432 -0.480 1.00 27.27 185 GLU A C 1
ATOM 1288 O O . GLU A 1 165 ? 9.504 -4.346 0.151 1.00 26.59 185 GLU A O 1
ATOM 1294 N N . TYR A 1 166 ? 8.254 -3.803 -1.631 1.00 24.10 186 TYR A N 1
ATOM 1295 C CA . TYR A 1 166 ? 9.070 -2.643 -2.046 1.00 21.72 186 TYR A CA 1
ATOM 1296 C C . TYR A 1 166 ? 8.165 -1.427 -2.059 1.00 24.98 186 TYR A C 1
ATOM 1297 O O . TYR A 1 166 ? 7.196 -1.447 -2.781 1.00 21.22 186 TYR A O 1
ATOM 1306 N N . PHE A 1 167 ? 8.553 -0.316 -1.415 1.00 21.86 187 PHE A N 1
ATOM 1307 C CA . PHE A 1 167 ? 7.754 0.905 -1.518 1.00 22.44 187 PHE A CA 1
ATOM 1308 C C . PHE A 1 167 ? 8.485 1.990 -2.255 1.00 22.09 187 PHE A C 1
ATOM 1309 O O . PHE A 1 167 ? 9.535 2.429 -1.773 1.00 21.14 187 PHE A O 1
ATOM 1317 N N . PHE A 1 168 ? 7.982 2.383 -3.428 1.00 18.62 188 PHE A N 1
ATOM 1318 C CA . PHE A 1 168 ? 8.599 3.450 -4.259 1.00 19.42 188 PHE A CA 1
ATOM 1319 C C . PHE A 1 168 ? 7.616 4.598 -4.580 1.00 16.36 188 PHE A C 1
ATOM 1320 O O . PHE A 1 168 ? 7.751 5.287 -5.577 1.00 18.84 188 PHE A O 1
ATOM 1328 N N . ASP A 1 169 ? 6.576 4.736 -3.758 1.00 21.96 189 ASP A N 1
ATOM 1329 C CA A ASP A 1 169 ? 5.591 5.807 -3.890 0.50 19.70 189 ASP A CA 1
ATOM 1330 C CA B ASP A 1 169 ? 5.626 5.789 -4.019 0.50 20.46 189 ASP A CA 1
ATOM 1331 C C . ASP A 1 169 ? 6.305 7.146 -3.900 1.00 21.93 189 ASP A C 1
ATOM 1332 O O . ASP A 1 169 ? 7.275 7.285 -3.199 1.00 17.95 189 ASP A O 1
ATOM 1341 N N . ARG A 1 170 ? 5.704 8.157 -4.535 1.00 20.29 190 ARG A N 1
ATOM 1342 C CA A ARG A 1 170 ? 6.195 9.526 -4.450 0.50 19.75 190 ARG A CA 1
ATOM 1343 C CA B ARG A 1 170 ? 6.188 9.533 -4.486 0.50 19.74 190 ARG A CA 1
ATOM 1344 C C . ARG A 1 170 ? 7.657 9.708 -4.866 1.00 19.45 190 ARG A C 1
ATOM 1345 O O . ARG A 1 170 ? 8.383 10.492 -4.254 1.00 20.16 190 ARG A O 1
ATOM 1360 N N . ASN A 1 171 ? 8.120 8.935 -5.864 1.00 19.33 191 ASN A N 1
ATOM 1361 C CA . ASN A 1 171 ? 9.451 9.160 -6.429 1.00 19.46 191 ASN A CA 1
ATOM 1362 C C . ASN A 1 171 ? 9.341 9.951 -7.752 1.00 20.66 191 ASN A C 1
ATOM 1363 O O . ASN A 1 171 ? 8.410 10.731 -7.938 1.00 21.42 191 ASN A O 1
ATOM 1368 N N . GLN A 1 172 ? 10.281 9.757 -8.661 1.00 21.36 192 GLN A N 1
ATOM 1369 C CA . GLN A 1 172 ? 10.265 10.412 -9.960 1.00 19.65 192 GLN A CA 1
ATOM 1370 C C . GLN A 1 172 ? 10.299 9.341 -11.066 1.00 17.93 192 GLN A C 1
ATOM 1371 O O . GLN A 1 172 ? 10.806 9.594 -12.141 1.00 22.90 192 GLN A O 1
ATOM 1377 N N . ILE A 1 173 ? 9.677 8.189 -10.799 1.00 21.37 193 ILE A N 1
ATOM 1378 C CA . ILE A 1 173 ? 9.688 7.082 -11.741 1.00 20.61 193 ILE A CA 1
ATOM 1379 C C . ILE A 1 173 ? 8.741 7.390 -12.892 1.00 23.71 193 ILE A C 1
ATOM 1380 O O . ILE A 1 173 ? 7.589 7.760 -12.675 1.00 21.63 193 ILE A O 1
ATOM 1385 N N . SER A 1 174 ? 9.208 7.201 -14.120 1.00 22.87 194 SER A N 1
ATOM 1386 C CA . SER A 1 174 ? 8.348 7.532 -15.240 1.00 27.32 194 SER A CA 1
ATOM 1387 C C . SER A 1 174 ? 8.021 6.332 -16.092 1.00 27.85 194 SER A C 1
ATOM 1388 O O . SER A 1 174 ? 7.313 6.479 -17.045 1.00 27.83 194 SER A O 1
ATOM 1391 N N . HIS A 1 175 ? 8.646 5.189 -15.826 1.00 26.61 195 HIS A N 1
ATOM 1392 C CA . HIS A 1 175 ? 8.486 4.017 -16.712 1.00 26.11 195 HIS A CA 1
ATOM 1393 C C . HIS A 1 175 ? 8.219 2.802 -15.876 1.00 27.35 195 HIS A C 1
ATOM 1394 O O . HIS A 1 175 ? 8.870 2.591 -14.850 1.00 26.17 195 HIS A O 1
ATOM 1401 N N . ILE A 1 176 ? 7.218 2.009 -16.251 1.00 23.07 196 ILE A N 1
ATOM 1402 C CA . ILE A 1 176 ? 7.012 0.743 -15.607 1.00 21.98 196 ILE A CA 1
ATOM 1403 C C . ILE A 1 176 ? 7.783 -0.307 -16.438 1.00 22.63 196 ILE A C 1
ATOM 1404 O O . ILE A 1 176 ? 7.398 -0.593 -17.571 1.00 22.71 196 ILE A O 1
ATOM 1409 N N . PRO A 1 177 ? 8.822 -0.922 -15.858 1.00 26.37 197 PRO A N 1
ATOM 1410 C CA . PRO A 1 177 ? 9.631 -1.828 -16.674 1.00 23.45 197 PRO A CA 1
ATOM 1411 C C . PRO A 1 177 ? 8.945 -3.169 -16.831 1.00 26.52 197 PRO A C 1
ATOM 1412 O O . PRO A 1 177 ? 8.168 -3.598 -15.967 1.00 27.60 197 PRO A O 1
ATOM 1416 N N . GLU A 1 178 ? 9.314 -3.894 -17.871 1.00 27.47 198 GLU A N 1
ATOM 1417 C CA . GLU A 1 178 ? 8.710 -5.190 -18.055 1.00 32.84 198 GLU A CA 1
ATOM 1418 C C . GLU A 1 178 ? 9.154 -6.149 -16.948 1.00 36.90 198 GLU A C 1
ATOM 1419 O O . GLU A 1 178 ? 8.389 -7.035 -16.557 1.00 47.33 198 GLU A O 1
ATOM 1425 N N . SER A 1 179 ? 10.311 -5.861 -16.343 1.00 32.55 199 SER A N 1
ATOM 1426 C CA . SER A 1 179 ? 10.860 -6.648 -15.244 1.00 39.35 199 SER A CA 1
ATOM 1427 C C . SER A 1 179 ? 9.875 -6.818 -14.093 1.00 40.51 199 SER A C 1
ATOM 1428 O O . SER A 1 179 ? 9.779 -7.897 -13.491 1.00 46.47 199 SER A O 1
ATOM 1431 N N . ILE A 1 180 ? 9.091 -5.770 -13.849 1.00 36.19 200 ILE A N 1
ATOM 1432 C CA . ILE A 1 180 ? 8.044 -5.761 -12.822 1.00 38.58 200 ILE A CA 1
ATOM 1433 C C . ILE A 1 180 ? 7.004 -6.834 -13.087 1.00 45.18 200 ILE A C 1
ATOM 1434 O O . ILE A 1 180 ? 6.558 -7.516 -12.166 1.00 40.06 200 ILE A O 1
ATOM 1439 N N . LEU A 1 181 ? 6.573 -6.940 -14.343 1.00 45.50 201 LEU A N 1
ATOM 1440 C CA . LEU A 1 181 ? 5.521 -7.885 -14.695 1.00 56.23 201 LEU A CA 1
ATOM 1441 C C . LEU A 1 181 ? 5.967 -9.344 -14.475 1.00 65.49 201 LEU A C 1
ATOM 1442 O O . LEU A 1 181 ? 5.136 -10.253 -14.461 1.00 58.97 201 LEU A O 1
ATOM 1447 N N . ASN A 1 182 ? 7.249 -9.534 -14.146 1.00 66.55 202 ASN A N 1
ATOM 1448 C CA . ASN A 1 182 ? 7.821 -10.873 -13.950 1.00 61.23 202 ASN A CA 1
ATOM 1449 C C . ASN A 1 182 ? 7.974 -11.368 -12.509 1.00 65.44 202 ASN A C 1
ATOM 1450 O O . ASN A 1 182 ? 8.394 -12.498 -12.287 1.00 61.60 202 ASN A O 1
ATOM 1455 N N . LEU A 1 183 ? 7.665 -10.521 -11.534 1.00 66.23 203 LEU A N 1
ATOM 1456 C CA . LEU A 1 183 ? 7.701 -10.923 -10.126 1.00 53.54 203 LEU A CA 1
ATOM 1457 C C . LEU A 1 183 ? 6.489 -11.785 -9.763 1.00 53.49 203 LEU A C 1
ATOM 1458 O O . LEU A 1 183 ? 5.514 -11.818 -10.505 1.00 50.31 203 LEU A O 1
ATOM 1463 N N . ARG A 1 184 ? 6.551 -12.481 -8.627 1.00 60.78 204 ARG A N 1
ATOM 1464 C CA . ARG A 1 184 ? 5.457 -13.368 -8.198 1.00 62.34 204 ARG A CA 1
ATOM 1465 C C . ARG A 1 184 ? 4.419 -12.679 -7.310 1.00 56.63 204 ARG A C 1
ATOM 1466 O O . ARG A 1 184 ? 4.670 -11.597 -6.794 1.00 57.85 204 ARG A O 1
ATOM 1474 N N . ASN A 1 185 ? 3.268 -13.323 -7.110 1.00 49.26 205 ASN A N 1
ATOM 1475 C CA . ASN A 1 185 ? 2.205 -12.765 -6.269 1.00 53.59 205 ASN A CA 1
ATOM 1476 C C . ASN A 1 185 ? 2.629 -12.476 -4.824 1.00 52.92 205 ASN A C 1
ATOM 1477 O O . ASN A 1 185 ? 1.968 -11.705 -4.110 1.00 51.82 205 ASN A O 1
ATOM 1482 N N . GLU A 1 186 ? 3.733 -13.089 -4.398 1.00 56.05 206 GLU A N 1
ATOM 1483 C CA . GLU A 1 186 ? 4.258 -12.877 -3.041 1.00 65.16 206 GLU A CA 1
ATOM 1484 C C . GLU A 1 186 ? 4.944 -11.505 -2.877 1.00 54.99 206 GLU A C 1
ATOM 1485 O O . GLU A 1 186 ? 5.074 -10.995 -1.763 1.00 48.97 206 GLU A O 1
ATOM 1491 N N A CYS A 1 187 ? 5.319 -10.920 -4.012 0.50 45.09 207 CYS A N 1
ATOM 1492 N N B CYS A 1 187 ? 5.391 -10.911 -3.981 0.50 52.71 207 CYS A N 1
ATOM 1493 C CA A CYS A 1 187 ? 5.924 -9.597 -4.079 0.50 36.57 207 CYS A CA 1
ATOM 1494 C CA B CYS A 1 187 ? 5.998 -9.581 -3.923 0.50 47.07 207 CYS A CA 1
ATOM 1495 C C A CYS A 1 187 ? 4.845 -8.507 -4.156 0.50 35.90 207 CYS A C 1
ATOM 1496 C C B CYS A 1 187 ? 5.018 -8.451 -4.250 0.50 44.20 207 CYS A C 1
ATOM 1497 O O A CYS A 1 187 ? 3.838 -8.648 -4.866 0.50 27.97 207 CYS A O 1
ATOM 1498 O O B CYS A 1 187 ? 4.264 -8.510 -5.229 0.50 42.10 207 CYS A O 1
ATOM 1503 N N . SER A 1 188 ? 5.038 -7.436 -3.394 1.00 31.39 208 SER A N 1
ATOM 1504 C CA . SER A 1 188 ? 4.150 -6.289 -3.460 1.00 31.53 208 SER A CA 1
ATOM 1505 C C . SER A 1 188 ? 5.013 -5.090 -3.850 1.00 28.12 208 SER A C 1
ATOM 1506 O O . SER A 1 188 ? 6.049 -4.896 -3.257 1.00 31.62 208 SER A O 1
ATOM 1509 N N . ILE A 1 189 ? 4.617 -4.341 -4.865 1.00 27.19 209 ILE A N 1
ATOM 1510 C CA . ILE A 1 189 ? 5.389 -3.162 -5.310 1.00 25.82 209 ILE A CA 1
ATOM 1511 C C . ILE A 1 189 ? 4.463 -1.964 -5.274 1.00 31.49 209 ILE A C 1
ATOM 1512 O O . ILE A 1 189 ? 3.372 -2.011 -5.864 1.00 28.28 209 ILE A O 1
ATOM 1517 N N . HIS A 1 190 ? 4.907 -0.884 -4.619 1.00 21.77 210 HIS A N 1
ATOM 1518 C CA . HIS A 1 190 ? 4.079 0.289 -4.450 1.00 22.65 210 HIS A CA 1
ATOM 1519 C C . HIS A 1 190 ? 4.745 1.347 -5.213 1.00 25.67 210 HIS A C 1
ATOM 1520 O O . HIS A 1 190 ? 5.908 1.696 -4.940 1.00 22.05 210 HIS A O 1
ATOM 1527 N N . ILE A 1 191 ? 3.996 1.887 -6.154 1.00 19.46 211 ILE A N 1
ATOM 1528 C CA . ILE A 1 191 ? 4.479 2.804 -7.133 1.00 21.92 211 ILE A CA 1
ATOM 1529 C C . ILE A 1 191 ? 3.463 3.940 -7.353 1.00 19.15 211 ILE A C 1
ATOM 1530 O O . ILE A 1 191 ? 3.470 4.554 -8.380 1.00 23.40 211 ILE A O 1
ATOM 1535 N N . SER A 1 192 ? 2.641 4.229 -6.362 1.00 21.42 212 SER A N 1
ATOM 1536 C CA . SER A 1 192 ? 1.660 5.339 -6.443 1.00 23.29 212 SER A CA 1
ATOM 1537 C C . SER A 1 192 ? 2.334 6.697 -6.493 1.00 26.55 212 SER A C 1
ATOM 1538 O O . SER A 1 192 ? 3.458 6.869 -6.014 1.00 20.93 212 SER A O 1
ATOM 1541 N N . ASP A 1 193 ? 1.636 7.671 -7.064 1.00 23.22 213 ASP A N 1
ATOM 1542 C CA . ASP A 1 193 ? 2.117 9.034 -7.098 1.00 25.64 213 ASP A CA 1
ATOM 1543 C C . ASP A 1 193 ? 3.519 9.199 -7.670 1.00 27.45 213 ASP A C 1
ATOM 1544 O O . ASP A 1 193 ? 4.330 9.885 -7.107 1.00 26.70 213 ASP A O 1
ATOM 1549 N N . ASN A 1 194 ? 3.767 8.628 -8.851 1.00 21.43 214 ASN A N 1
ATOM 1550 C CA . ASN A 1 194 ? 4.991 8.869 -9.622 1.00 18.51 214 ASN A CA 1
ATOM 1551 C C . ASN A 1 194 ? 4.567 9.449 -10.974 1.00 20.28 214 ASN A C 1
ATOM 1552 O O . ASN A 1 194 ? 3.422 9.204 -11.399 1.00 24.60 214 ASN A O 1
ATOM 1557 N N . PRO A 1 195 ? 5.465 10.149 -11.681 1.00 20.68 215 PRO A N 1
ATOM 1558 C CA . PRO A 1 195 ? 5.049 10.738 -12.943 1.00 23.40 215 PRO A CA 1
ATOM 1559 C C . PRO A 1 195 ? 5.060 9.669 -14.056 1.00 20.18 215 PRO A C 1
ATOM 1560 O O . PRO A 1 195 ? 5.827 9.749 -15.005 1.00 23.29 215 PRO A O 1
ATOM 1564 N N . LEU A 1 196 ? 4.203 8.677 -13.896 1.00 19.10 216 LEU A N 1
ATOM 1565 C CA . LEU A 1 196 ? 4.032 7.651 -14.928 1.00 23.56 216 LEU A CA 1
ATOM 1566 C C . LEU A 1 196 ? 3.157 8.205 -16.070 1.00 25.71 216 LEU A C 1
ATOM 1567 O O . LEU A 1 196 ? 2.478 9.227 -15.936 1.00 20.82 216 LEU A O 1
ATOM 1572 N N . SER A 1 197 ? 3.179 7.533 -17.212 1.00 22.70 217 SER A N 1
ATOM 1573 C CA . SER A 1 197 ? 2.231 7.844 -18.277 1.00 24.25 217 SER A CA 1
ATOM 1574 C C . SER A 1 197 ? 0.843 7.894 -17.649 1.00 19.52 217 SER A C 1
ATOM 1575 O O . SER A 1 197 ? 0.487 7.036 -16.821 1.00 22.69 217 SER A O 1
ATOM 1578 N N . SER A 1 198 ? -0.013 8.778 -18.163 1.00 24.75 218 SER A N 1
ATOM 1579 C CA . SER A 1 198 ? -1.397 8.747 -17.732 1.00 27.53 218 SER A CA 1
ATOM 1580 C C . SER A 1 198 ? -2.098 7.445 -18.164 1.00 29.46 218 SER A C 1
ATOM 1581 O O . SER A 1 198 ? -3.109 7.050 -17.570 1.00 24.94 218 SER A O 1
ATOM 1584 N N . HIS A 1 199 ? -1.506 6.727 -19.129 1.00 22.22 219 HIS A N 1
ATOM 1585 C CA . HIS A 1 199 ? -2.074 5.473 -19.563 1.00 22.35 219 HIS A CA 1
ATOM 1586 C C . HIS A 1 199 ? -1.806 4.382 -18.596 1.00 23.64 219 HIS A C 1
ATOM 1587 O O . HIS A 1 199 ? -2.522 3.354 -18.612 1.00 22.08 219 HIS A O 1
ATOM 1594 N N . ALA A 1 200 ? -0.800 4.572 -17.734 1.00 21.32 220 ALA A N 1
ATOM 1595 C CA . ALA A 1 200 ? -0.427 3.517 -16.791 1.00 21.30 220 ALA A CA 1
ATOM 1596 C C . ALA A 1 200 ? -1.547 3.068 -15.850 1.00 23.44 220 ALA A C 1
ATOM 1597 O O . ALA A 1 200 ? -1.699 1.887 -15.604 1.00 29.09 220 ALA A O 1
ATOM 1599 N N . LEU A 1 201 ? -2.296 4.027 -15.288 1.00 26.58 221 LEU A N 1
ATOM 1600 C CA . LEU A 1 201 ? -3.341 3.671 -14.314 1.00 32.63 221 LEU A CA 1
ATOM 1601 C C . LEU A 1 201 ? -4.415 2.753 -14.883 1.00 26.78 221 LEU A C 1
ATOM 1602 O O . LEU A 1 201 ? -4.603 1.637 -14.395 1.00 27.14 221 LEU A O 1
ATOM 1607 N N . PRO A 1 202 ? -5.078 3.177 -15.964 1.00 28.70 222 PRO A N 1
ATOM 1608 C CA . PRO A 1 202 ? -6.129 2.352 -16.566 1.00 28.75 222 PRO A CA 1
ATOM 1609 C C . PRO A 1 202 ? -5.571 1.018 -17.006 1.00 26.90 222 PRO A C 1
ATOM 1610 O O . PRO A 1 202 ? -6.210 -0.024 -16.831 1.00 31.89 222 PRO A O 1
ATOM 1614 N N . ALA A 1 203 ? -4.383 1.035 -17.601 1.00 25.47 223 ALA A N 1
ATOM 1615 C CA . ALA A 1 203 ? -3.816 -0.205 -18.088 1.00 21.97 223 ALA A CA 1
ATOM 1616 C C . ALA A 1 203 ? -3.542 -1.152 -16.912 1.00 28.62 223 ALA A C 1
ATOM 1617 O O . ALA A 1 203 ? -3.928 -2.356 -16.933 1.00 26.47 223 ALA A O 1
ATOM 1619 N N . LEU A 1 204 ? -2.902 -0.616 -15.865 1.00 26.81 224 LEU A N 1
ATOM 1620 C CA . LEU A 1 204 ? -2.600 -1.450 -14.719 1.00 25.80 224 LEU A CA 1
ATOM 1621 C C . LEU A 1 204 ? -3.878 -1.908 -14.040 1.00 24.10 224 LEU A C 1
ATOM 1622 O O . LEU A 1 204 ? -3.920 -3.022 -13.548 1.00 26.21 224 LEU A O 1
ATOM 1627 N N . GLN A 1 205 ? -4.882 -1.040 -14.000 1.00 25.51 225 GLN A N 1
ATOM 1628 C CA A GLN A 1 205 ? -6.144 -1.391 -13.346 0.50 27.99 225 GLN A CA 1
ATOM 1629 C CA B GLN A 1 205 ? -6.179 -1.346 -13.378 0.50 28.58 225 GLN A CA 1
ATOM 1630 C C . GLN A 1 205 ? -6.786 -2.603 -14.018 1.00 29.60 225 GLN A C 1
ATOM 1631 O O . GLN A 1 205 ? -7.108 -3.592 -13.337 1.00 32.11 225 GLN A O 1
ATOM 1642 N N . ARG A 1 206 ? -6.850 -2.600 -15.351 1.00 30.37 226 ARG A N 1
ATOM 1643 C CA . ARG A 1 206 ? -7.355 -3.759 -16.091 1.00 31.39 226 ARG A CA 1
ATOM 1644 C C . ARG A 1 206 ? -6.501 -5.019 -15.906 1.00 33.21 226 ARG A C 1
ATOM 1645 O O . ARG A 1 206 ? -7.001 -6.062 -15.485 1.00 36.05 226 ARG A O 1
ATOM 1653 N N . LEU A 1 207 ? -5.189 -4.885 -16.095 1.00 31.76 227 LEU A N 1
ATOM 1654 C CA . LEU A 1 207 ? -4.258 -5.988 -15.982 1.00 29.53 227 LEU A CA 1
ATOM 1655 C C . LEU A 1 207 ? -4.410 -6.708 -14.642 1.00 29.93 227 LEU A C 1
ATOM 1656 O O . LEU A 1 207 ? -4.553 -7.934 -14.587 1.00 34.46 227 LEU A O 1
ATOM 1661 N N . THR A 1 208 ? -4.287 -5.962 -13.545 1.00 27.45 228 THR A N 1
ATOM 1662 C CA . THR A 1 208 ? -4.238 -6.569 -12.221 1.00 28.21 228 THR A CA 1
ATOM 1663 C C . THR A 1 208 ? -5.578 -6.982 -11.657 1.00 29.74 228 THR A C 1
ATOM 1664 O O . THR A 1 208 ? -5.620 -7.696 -10.673 1.00 33.28 228 THR A O 1
ATOM 1668 N N . SER A 1 209 ? -6.660 -6.526 -12.269 1.00 30.76 229 SER A N 1
ATOM 1669 C CA A SER A 1 209 ? -8.023 -6.790 -11.797 0.50 38.02 229 SER A CA 1
ATOM 1670 C CA B SER A 1 209 ? -7.985 -6.843 -11.741 0.50 36.39 229 SER A CA 1
ATOM 1671 C C . SER A 1 209 ? -8.633 -8.010 -12.463 1.00 43.42 229 SER A C 1
ATOM 1672 O O . SER A 1 209 ? -9.712 -8.455 -12.082 1.00 50.42 229 SER A O 1
ATOM 1677 N N . SER A 1 210 ? -7.978 -8.513 -13.506 1.00 49.21 230 SER A N 1
ATOM 1678 C CA . SER A 1 210 ? -8.517 -9.662 -14.230 1.00 54.00 230 SER A CA 1
ATOM 1679 C C . SER A 1 210 ? -8.470 -10.931 -13.357 1.00 59.37 230 SER A C 1
ATOM 1680 O O . SER A 1 210 ? -7.620 -11.056 -12.467 1.00 57.89 230 SER A O 1
ATOM 1683 N N . PRO A 1 211 ? -9.413 -11.862 -13.579 1.00 63.06 231 PRO A N 1
ATOM 1684 C CA . PRO A 1 211 ? -9.412 -13.084 -12.779 1.00 58.66 231 PRO A CA 1
ATOM 1685 C C . PRO A 1 211 ? -8.157 -13.929 -13.006 1.00 54.94 231 PRO A C 1
ATOM 1686 O O . PRO A 1 211 ? -7.704 -14.625 -12.088 1.00 46.37 231 PRO A O 1
ATOM 1690 N N . ASP A 1 212 ? -7.577 -13.823 -14.198 1.00 53.91 232 ASP A N 1
ATOM 1691 C CA . ASP A 1 212 ? -6.455 -14.671 -14.592 1.00 65.95 232 ASP A CA 1
ATOM 1692 C C . ASP A 1 212 ? -5.084 -14.065 -14.253 1.00 66.64 232 ASP A C 1
ATOM 1693 O O . ASP A 1 212 ? -4.067 -14.762 -14.293 1.00 56.89 232 ASP A O 1
ATOM 1698 N N . TYR A 1 213 ? -5.071 -12.797 -13.842 1.00 60.57 233 TYR A N 1
ATOM 1699 C CA . TYR A 1 213 ? -3.812 -12.086 -13.572 1.00 53.43 233 TYR A CA 1
ATOM 1700 C C . TYR A 1 213 ? -2.835 -12.851 -12.687 1.00 46.68 233 TYR A C 1
ATOM 1701 O O . TYR A 1 213 ? -3.111 -13.107 -11.504 1.00 39.81 233 TYR A O 1
ATOM 1710 N N . HIS A 1 214 ? -1.663 -13.141 -13.260 1.00 55.07 234 HIS A N 1
ATOM 1711 C CA . HIS A 1 214 ? -0.515 -13.672 -12.518 1.00 62.63 234 HIS A CA 1
ATOM 1712 C C . HIS A 1 214 ? 0.588 -12.650 -12.602 1.00 64.43 234 HIS A C 1
ATOM 1713 O O . HIS A 1 214 ? 0.937 -12.185 -13.697 1.00 65.49 234 HIS A O 1
ATOM 1720 N N . GLY A 1 215 ? 1.039 -12.189 -11.438 1.00 47.16 235 GLY A N 1
ATOM 1721 C CA . GLY A 1 215 ? 2.048 -11.135 -11.343 1.00 38.16 235 GLY A CA 1
ATOM 1722 C C . GLY A 1 215 ? 2.177 -10.658 -9.913 1.00 32.91 235 GLY A C 1
ATOM 1723 O O . GLY A 1 215 ? 1.554 -11.225 -9.005 1.00 34.85 235 GLY A O 1
ATOM 1724 N N . PRO A 1 216 ? 3.032 -9.648 -9.686 1.00 35.15 236 PRO A N 1
ATOM 1725 C CA . PRO A 1 216 ? 3.171 -9.067 -8.351 1.00 29.02 236 PRO A CA 1
ATOM 1726 C C . PRO A 1 216 ? 1.914 -8.299 -7.993 1.00 29.06 236 PRO A C 1
ATOM 1727 O O . PRO A 1 216 ? 1.168 -7.908 -8.903 1.00 33.41 236 PRO A O 1
ATOM 1731 N N . ARG A 1 217 ? 1.609 -8.180 -6.700 1.00 27.56 237 ARG A N 1
ATOM 1732 C CA . ARG A 1 217 ? 0.640 -7.187 -6.262 1.00 35.33 237 ARG A CA 1
ATOM 1733 C C . ARG A 1 217 ? 1.290 -5.818 -6.503 1.00 38.80 237 ARG A C 1
ATOM 1734 O O . ARG A 1 217 ? 2.445 -5.607 -6.115 1.00 32.60 237 ARG A O 1
ATOM 1742 N N . ILE A 1 218 ? 0.614 -4.980 -7.286 1.00 32.71 238 ILE A N 1
ATOM 1743 C CA . ILE A 1 218 ? 1.111 -3.647 -7.630 1.00 27.62 238 ILE A CA 1
ATOM 1744 C C . ILE A 1 218 ? 0.107 -2.627 -7.110 1.00 31.85 238 ILE A C 1
ATOM 1745 O O . ILE A 1 218 ? -1.088 -2.748 -7.365 1.00 25.45 238 ILE A O 1
ATOM 1750 N N . TYR A 1 219 ? 0.595 -1.625 -6.379 1.00 30.83 239 TYR A N 1
ATOM 1751 C CA . TYR A 1 219 ? -0.270 -0.564 -5.867 1.00 32.38 239 TYR A CA 1
ATOM 1752 C C . TYR A 1 219 ? 0.150 0.680 -6.615 1.00 33.60 239 TYR A C 1
ATOM 1753 O O . TYR A 1 219 ? 1.334 1.018 -6.589 1.00 25.26 239 TYR A O 1
ATOM 1762 N N . PHE A 1 220 ? -0.757 1.272 -7.395 1.00 21.96 240 PHE A N 1
ATOM 1763 C CA . PHE A 1 220 ? -0.360 2.292 -8.333 1.00 24.14 240 PHE A CA 1
ATOM 1764 C C . PHE A 1 220 ? -1.250 3.537 -8.429 1.00 30.73 240 PHE A C 1
ATOM 1765 O O . PHE A 1 220 ? -1.003 4.418 -9.257 1.00 32.42 240 PHE A O 1
ATOM 1773 N N . SER A 1 221 ? -2.299 3.638 -7.629 1.00 29.01 241 SER A N 1
ATOM 1774 C CA . SER A 1 221 ? -3.143 4.827 -7.769 1.00 35.04 241 SER A CA 1
ATOM 1775 C C . SER A 1 221 ? -3.267 5.602 -6.466 1.00 39.77 241 SER A C 1
ATOM 1776 O O . SER A 1 221 ? -2.876 5.101 -5.436 1.00 41.29 241 SER A O 1
ATOM 1779 N N . MET A 1 222 ? -3.729 6.852 -6.507 1.00 48.85 242 MET A N 1
ATOM 1780 C CA . MET A 1 222 ? -4.011 7.565 -5.246 1.00 51.44 242 MET A CA 1
ATOM 1781 C C . MET A 1 222 ? -5.226 6.916 -4.543 1.00 32.27 242 MET A C 1
ATOM 1782 O O . MET A 1 222 ? -5.581 7.277 -3.434 1.00 49.22 242 MET A O 1
ATOM 1787 N N . SER A 1 223 ? -5.646 5.788 -5.101 1.00 33.96 243 SER A N 1
ATOM 1788 C CA . SER A 1 223 ? -6.949 5.151 -4.904 1.00 42.47 243 SER A CA 1
ATOM 1789 C C . SER A 1 223 ? -7.978 5.585 -5.989 1.00 50.82 243 SER A C 1
ATOM 1790 O O . SER A 1 223 ? -9.175 5.602 -5.746 1.00 27.45 243 SER A O 1
ATOM 1793 N N . ASP A 1 224 ? -7.510 5.875 -7.208 1.00 49.72 244 ASP A N 1
ATOM 1794 C CA . ASP A 1 224 ? -8.398 6.342 -8.292 1.00 57.45 244 ASP A CA 1
ATOM 1795 C C . ASP A 1 224 ? -8.942 5.197 -9.154 1.00 63.96 244 ASP A C 1
ATOM 1796 O O . ASP A 1 224 ? -8.357 4.111 -9.211 1.00 53.10 244 ASP A O 1
ATOM 1801 N N . SER B 1 1 ? -9.602 34.056 22.084 1.00 62.61 21 SER B N 1
ATOM 1802 C CA . SER B 1 1 ? -9.307 32.919 23.004 1.00 57.52 21 SER B CA 1
ATOM 1803 C C . SER B 1 1 ? -9.007 33.408 24.438 1.00 66.91 21 SER B C 1
ATOM 1804 O O . SER B 1 1 ? -8.203 34.323 24.649 1.00 66.78 21 SER B O 1
ATOM 1807 N N . THR B 1 2 ? -9.688 32.812 25.412 1.00 54.56 22 THR B N 1
ATOM 1808 C CA . THR B 1 2 ? -9.566 33.193 26.819 1.00 46.66 22 THR B CA 1
ATOM 1809 C C . THR B 1 2 ? -8.450 32.390 27.501 1.00 45.46 22 THR B C 1
ATOM 1810 O O . THR B 1 2 ? -7.908 31.463 26.907 1.00 37.52 22 THR B O 1
ATOM 1814 N N . TYR B 1 3 ? -8.172 32.689 28.768 1.00 35.17 23 TYR B N 1
ATOM 1815 C CA . TYR B 1 3 ? -7.153 31.948 29.521 1.00 41.60 23 TYR B CA 1
ATOM 1816 C C . TYR B 1 3 ? -7.466 30.472 29.678 1.00 41.49 23 TYR B C 1
ATOM 1817 O O . TYR B 1 3 ? -6.560 29.622 29.639 1.00 30.86 23 TYR B O 1
ATOM 1826 N N . ALA B 1 4 ? -8.753 30.179 29.849 1.00 38.70 24 ALA B N 1
ATOM 1827 C CA . ALA B 1 4 ? -9.226 28.824 30.085 1.00 44.28 24 ALA B CA 1
ATOM 1828 C C . ALA B 1 4 ? -9.082 27.954 28.842 1.00 33.51 24 ALA B C 1
ATOM 1829 O O . ALA B 1 4 ? -8.754 26.766 28.955 1.00 41.51 24 ALA B O 1
ATOM 1831 N N . ASP B 1 5 ? -9.326 28.555 27.673 1.00 33.56 25 ASP B N 1
ATOM 1832 C CA . ASP B 1 5 ? -9.242 27.866 26.374 1.00 35.91 25 ASP B CA 1
ATOM 1833 C C . ASP B 1 5 ? -7.788 27.454 26.168 1.00 31.24 25 ASP B C 1
ATOM 1834 O O . ASP B 1 5 ? -7.491 26.274 25.980 1.00 33.14 25 ASP B O 1
ATOM 1839 N N . TYR B 1 6 ? -6.888 28.432 26.270 1.00 29.71 26 TYR B N 1
ATOM 1840 C CA . TYR B 1 6 ? -5.430 28.175 26.129 1.00 23.49 26 TYR B CA 1
ATOM 1841 C C . TYR B 1 6 ? -5.027 27.069 27.097 1.00 22.97 26 TYR B C 1
ATOM 1842 O O . TYR B 1 6 ? -4.503 26.038 26.689 1.00 25.89 26 TYR B O 1
ATOM 1851 N N . PHE B 1 7 ? -5.184 27.301 28.403 1.00 25.38 27 PHE B N 1
ATOM 1852 C CA . PHE B 1 7 ? -4.609 26.366 29.358 1.00 26.74 27 PHE B CA 1
ATOM 1853 C C . PHE B 1 7 ? -5.140 24.938 29.247 1.00 33.56 27 PHE B C 1
ATOM 1854 O O . PHE B 1 7 ? -4.376 23.972 29.346 1.00 23.84 27 PHE B O 1
ATOM 1862 N N . SER B 1 8 ? -6.444 24.769 29.040 1.00 32.51 28 SER B N 1
ATOM 1863 C CA . SER B 1 8 ? -6.954 23.400 28.994 1.00 29.79 28 SER B CA 1
ATOM 1864 C C . SER B 1 8 ? -6.517 22.674 27.722 1.00 32.53 28 SER B C 1
ATOM 1865 O O . SER B 1 8 ? -6.158 21.483 27.769 1.00 39.41 28 SER B O 1
ATOM 1868 N N . ALA B 1 9 ? -6.452 23.390 26.603 1.00 28.09 29 ALA B N 1
ATOM 1869 C CA . ALA B 1 9 ? -5.875 22.800 25.385 1.00 28.98 29 ALA B CA 1
ATOM 1870 C C . ALA B 1 9 ? -4.379 22.429 25.575 1.00 30.78 29 ALA B C 1
ATOM 1871 O O . ALA B 1 9 ? -3.954 21.317 25.233 1.00 23.86 29 ALA B O 1
ATOM 1873 N N . TRP B 1 10 ? -3.595 23.317 26.185 1.00 31.86 30 TRP B N 1
ATOM 1874 C CA . TRP B 1 10 ? -2.200 22.970 26.453 1.00 24.10 30 TRP B CA 1
ATOM 1875 C C . TRP B 1 10 ? -2.033 21.847 27.423 1.00 25.52 30 TRP B C 1
ATOM 1876 O O . TRP B 1 10 ? -1.206 20.961 27.191 1.00 25.81 30 TRP B O 1
ATOM 1887 N N . ASP B 1 11 ? -2.701 21.912 28.579 1.00 23.40 31 ASP B N 1
ATOM 1888 C CA . ASP B 1 11 ? -2.597 20.813 29.538 1.00 32.84 31 ASP B CA 1
ATOM 1889 C C . ASP B 1 11 ? -3.004 19.459 28.902 1.00 33.72 31 ASP B C 1
ATOM 1890 O O . ASP B 1 11 ? -2.384 18.427 29.164 1.00 31.76 31 ASP B O 1
ATOM 1895 N N . LYS B 1 12 ? -4.016 19.466 28.043 1.00 35.84 32 LYS B N 1
ATOM 1896 C CA . LYS B 1 12 ? -4.442 18.220 27.358 1.00 34.73 32 LYS B CA 1
ATOM 1897 C C . LYS B 1 12 ? -3.351 17.684 26.424 1.00 38.89 32 LYS B C 1
ATOM 1898 O O . LYS B 1 12 ? -3.055 16.489 26.423 1.00 32.16 32 LYS B O 1
ATOM 1904 N N . TRP B 1 13 ? -2.785 18.582 25.617 1.00 32.09 33 TRP B N 1
ATOM 1905 C CA . TRP B 1 13 ? -1.689 18.257 24.701 1.00 29.73 33 TRP B CA 1
ATOM 1906 C C . TRP B 1 13 ? -0.451 17.802 25.435 1.00 23.99 33 TRP B C 1
ATOM 1907 O O . TRP B 1 13 ? 0.110 16.769 25.088 1.00 24.78 33 TRP B O 1
ATOM 1918 N N . GLU B 1 14 ? -0.127 18.406 26.583 1.00 23.45 34 GLU B N 1
ATOM 1919 C CA . GLU B 1 14 ? 1.007 17.890 27.400 1.00 27.29 34 GLU B CA 1
ATOM 1920 C C . GLU B 1 14 ? 0.851 16.403 27.810 1.00 25.15 34 GLU B C 1
ATOM 1921 O O . GLU B 1 14 ? 1.809 15.643 27.795 1.00 24.06 34 GLU B O 1
ATOM 1927 N N . LYS B 1 15 ? -0.354 15.996 28.206 1.00 28.06 35 LYS B N 1
ATOM 1928 C CA . LYS B 1 15 ? -0.546 14.625 28.684 1.00 27.70 35 LYS B CA 1
ATOM 1929 C C . LYS B 1 15 ? -0.228 13.592 27.622 1.00 23.51 35 LYS B C 1
ATOM 1930 O O . LYS B 1 15 ? -0.072 12.409 27.940 1.00 31.31 35 LYS B O 1
ATOM 1936 N N . GLN B 1 16 ? -0.200 14.001 26.363 1.00 23.57 36 GLN B N 1
ATOM 1937 C CA . GLN B 1 16 ? 0.042 13.047 25.263 1.00 28.06 36 GLN B CA 1
ATOM 1938 C C . GLN B 1 16 ? 1.494 12.993 24.764 1.00 25.97 36 GLN B C 1
ATOM 1939 O O . GLN B 1 16 ? 1.759 12.530 23.663 1.00 24.45 36 GLN B O 1
ATOM 1945 N N . ALA B 1 17 ? 2.409 13.510 25.573 1.00 22.19 37 ALA B N 1
ATOM 1946 C CA . ALA B 1 17 ? 3.803 13.549 25.205 1.00 22.45 37 ALA B CA 1
ATOM 1947 C C . ALA B 1 17 ? 4.313 12.136 24.941 1.00 21.25 37 ALA B C 1
ATOM 1948 O O . ALA B 1 17 ? 3.981 11.201 25.658 1.00 25.27 37 ALA B O 1
ATOM 1950 N N . LEU B 1 18 ? 5.176 11.993 23.941 1.00 21.29 38 LEU B N 1
ATOM 1951 C CA . LEU B 1 18 ? 5.935 10.760 23.762 1.00 19.43 38 LEU B CA 1
ATOM 1952 C C . LEU B 1 18 ? 7.091 10.766 24.761 1.00 24.85 38 LEU B C 1
ATOM 1953 O O . LEU B 1 18 ? 7.543 11.824 25.185 1.00 25.54 38 LEU B O 1
ATOM 1958 N N . PRO B 1 19 ? 7.693 9.595 25.003 1.00 26.88 39 PRO B N 1
ATOM 1959 C CA . PRO B 1 19 ? 8.855 9.564 25.868 1.00 28.88 39 PRO B CA 1
ATOM 1960 C C . PRO B 1 19 ? 9.970 10.451 25.291 1.00 25.19 39 PRO B C 1
ATOM 1961 O O . PRO B 1 19 ? 10.219 10.409 24.079 1.00 25.83 39 PRO B O 1
ATOM 1965 N N . GLY B 1 20 ? 10.593 11.276 26.126 1.00 23.60 40 GLY B N 1
ATOM 1966 C CA . GLY B 1 20 ? 11.689 12.131 25.676 1.00 24.25 40 GLY B CA 1
ATOM 1967 C C . GLY B 1 20 ? 11.238 13.437 25.055 1.00 23.45 40 GLY B C 1
ATOM 1968 O O . GLY B 1 20 ? 12.049 14.344 24.795 1.00 27.04 40 GLY B O 1
ATOM 1969 N N . GLU B 1 21 ? 9.941 13.555 24.772 1.00 18.82 41 GLU B N 1
ATOM 1970 C CA . GLU B 1 21 ? 9.416 14.804 24.219 1.00 18.61 41 GLU B CA 1
ATOM 1971 C C . GLU B 1 21 ? 9.095 15.752 25.369 1.00 23.47 41 GLU B C 1
ATOM 1972 O O . GLU B 1 21 ? 8.307 15.409 26.248 1.00 29.72 41 GLU B O 1
ATOM 1978 N N . GLU B 1 22 ? 9.554 16.992 25.294 1.00 20.02 42 GLU B N 1
ATOM 1979 C CA . GLU B 1 22 ? 9.458 17.896 26.428 1.00 20.25 42 GLU B CA 1
ATOM 1980 C C . GLU B 1 22 ? 8.241 18.804 26.316 1.00 19.48 42 GLU B C 1
ATOM 1981 O O . GLU B 1 22 ? 8.345 20.026 26.318 1.00 18.96 42 GLU B O 1
ATOM 1987 N N . ARG B 1 23 ? 7.068 18.181 26.264 1.00 23.82 43 ARG B N 1
ATOM 1988 C CA . ARG B 1 23 ? 5.866 18.955 26.192 1.00 23.19 43 ARG B CA 1
ATOM 1989 C C . ARG B 1 23 ? 5.601 19.699 27.501 1.00 17.67 43 ARG B C 1
ATOM 1990 O O . ARG B 1 23 ? 4.994 20.775 27.492 1.00 21.97 43 ARG B O 1
ATOM 1998 N N . ASP B 1 24 ? 6.035 19.114 28.612 1.00 21.32 44 ASP B N 1
ATOM 1999 C CA . ASP B 1 24 ? 5.905 19.774 29.930 1.00 23.71 44 ASP B CA 1
ATOM 2000 C C . ASP B 1 24 ? 6.645 21.118 29.962 1.00 23.36 44 ASP B C 1
ATOM 2001 O O . ASP B 1 24 ? 6.046 22.163 30.283 1.00 20.07 44 ASP B O 1
ATOM 2006 N N . GLU B 1 25 ? 7.885 21.122 29.473 1.00 17.92 45 GLU B N 1
ATOM 2007 C CA . GLU B 1 25 ? 8.645 22.384 29.303 1.00 20.69 45 GLU B CA 1
ATOM 2008 C C . GLU B 1 25 ? 7.955 23.277 28.297 1.00 20.66 45 GLU B C 1
ATOM 2009 O O . GLU B 1 25 ? 7.904 24.477 28.501 1.00 19.42 45 GLU B O 1
ATOM 2015 N N . ALA B 1 26 ? 7.385 22.719 27.217 1.00 20.41 46 ALA B N 1
ATOM 2016 C CA . ALA B 1 26 ? 6.823 23.623 26.215 1.00 18.08 46 ALA B CA 1
ATOM 2017 C C . ALA B 1 26 ? 5.643 24.384 26.809 1.00 17.94 46 ALA B C 1
ATOM 2018 O O . ALA B 1 26 ? 5.457 25.563 26.516 1.00 18.53 46 ALA B O 1
ATOM 2020 N N . VAL B 1 27 ? 4.782 23.650 27.503 1.00 18.80 47 VAL B N 1
ATOM 2021 C CA . VAL B 1 27 ? 3.618 24.251 28.203 1.00 17.60 47 VAL B CA 1
ATOM 2022 C C . VAL B 1 27 ? 4.012 25.280 29.265 1.00 17.25 47 VAL B C 1
ATOM 2023 O O . VAL B 1 27 ? 3.415 26.361 29.325 1.00 19.90 47 VAL B O 1
ATOM 2027 N N . SER B 1 28 ? 5.128 25.051 29.962 1.00 19.18 48 SER B N 1
ATOM 2028 C CA . SER B 1 28 ? 5.647 26.077 30.843 1.00 19.99 48 SER B CA 1
ATOM 2029 C C . SER B 1 28 ? 6.054 27.326 30.095 1.00 21.06 48 SER B C 1
ATOM 2030 O O . SER B 1 28 ? 5.732 28.427 30.540 1.00 20.20 48 SER B O 1
ATOM 2033 N N . ARG B 1 29 ? 6.710 27.189 28.929 1.00 18.77 49 ARG B N 1
ATOM 2034 C CA . ARG B 1 29 ? 7.039 28.382 28.143 1.00 19.67 49 ARG B CA 1
ATOM 2035 C C . ARG B 1 29 ? 5.794 29.083 27.609 1.00 18.96 49 ARG B C 1
ATOM 2036 O O . ARG B 1 29 ? 5.796 30.302 27.408 1.00 21.10 49 ARG B O 1
ATOM 2044 N N . LEU B 1 30 ? 4.808 28.293 27.184 1.00 15.64 50 LEU B N 1
ATOM 2045 C CA . LEU B 1 30 ? 3.624 28.858 26.580 1.00 16.72 50 LEU B CA 1
ATOM 2046 C C . LEU B 1 30 ? 2.903 29.689 27.679 1.00 15.36 50 LEU B C 1
ATOM 2047 O O . LEU B 1 30 ? 2.424 30.811 27.419 1.00 14.63 50 LEU B O 1
ATOM 2052 N N . LYS B 1 31 ? 2.797 29.099 28.856 1.00 17.33 51 LYS B N 1
ATOM 2053 C CA . LYS B 1 31 ? 2.225 29.790 30.042 1.00 18.93 51 LYS B CA 1
ATOM 2054 C C . LYS B 1 31 ? 3.016 31.027 30.385 1.00 22.10 51 LYS B C 1
ATOM 2055 O O . LYS B 1 31 ? 2.430 32.084 30.633 1.00 19.47 51 LYS B O 1
ATOM 2061 N N . GLU B 1 32 ? 4.340 30.889 30.448 1.00 17.30 52 GLU B N 1
ATOM 2062 C CA . GLU B 1 32 ? 5.214 32.053 30.694 1.00 18.43 52 GLU B CA 1
ATOM 2063 C C . GLU B 1 32 ? 4.909 33.170 29.696 1.00 21.68 52 GLU B C 1
ATOM 2064 O O . GLU B 1 32 ? 4.825 34.354 30.079 1.00 21.15 52 GLU B O 1
ATOM 2070 N N . CYS B 1 33 ? 4.716 32.806 28.414 1.00 18.76 53 CYS B N 1
ATOM 2071 C CA . CYS B 1 33 ? 4.482 33.797 27.374 1.00 17.59 53 CYS B CA 1
ATOM 2072 C C . CYS B 1 33 ? 3.191 34.594 27.669 1.00 17.89 53 CYS B C 1
ATOM 2073 O O . CYS B 1 33 ? 3.145 35.830 27.603 1.00 19.02 53 CYS B O 1
ATOM 2076 N N . LEU B 1 34 ? 2.158 33.862 28.018 1.00 18.86 54 LEU B N 1
ATOM 2077 C CA . LEU B 1 34 ? 0.863 34.480 28.312 1.00 22.57 54 LEU B CA 1
ATOM 2078 C C . LEU B 1 34 ? 0.860 35.369 29.579 1.00 20.38 54 LEU B C 1
ATOM 2079 O O . LEU B 1 34 ? 0.340 36.498 29.579 1.00 20.96 54 LEU B O 1
ATOM 2084 N N . ILE B 1 35 ? 1.340 34.807 30.669 1.00 20.17 55 ILE B N 1
ATOM 2085 C CA . ILE B 1 35 ? 1.425 35.498 31.950 1.00 16.46 55 ILE B CA 1
ATOM 2086 C C . ILE B 1 35 ? 2.142 36.834 31.862 1.00 21.29 55 ILE B C 1
ATOM 2087 O O . ILE B 1 35 ? 1.714 37.810 32.498 1.00 22.62 55 ILE B O 1
ATOM 2092 N N . ASN B 1 36 ? 3.270 36.863 31.147 1.00 19.78 56 ASN B N 1
ATOM 2093 C CA . ASN B 1 36 ? 4.051 38.065 30.967 1.00 17.74 56 ASN B CA 1
ATOM 2094 C C . ASN B 1 36 ? 3.681 38.910 29.778 1.00 17.66 56 ASN B C 1
ATOM 2095 O O . ASN B 1 36 ? 4.330 39.947 29.516 1.00 19.62 56 ASN B O 1
ATOM 2100 N N . ASN B 1 37 ? 2.658 38.469 29.046 1.00 18.11 57 ASN B N 1
ATOM 2101 C CA . ASN B 1 37 ? 2.231 39.071 27.787 1.00 19.97 57 ASN B CA 1
ATOM 2102 C C . ASN B 1 37 ? 3.411 39.326 26.888 1.00 23.44 57 ASN B C 1
ATOM 2103 O O . ASN B 1 37 ? 3.627 40.429 26.418 1.00 22.14 57 ASN B O 1
ATOM 2108 N N . SER B 1 38 ? 4.257 38.312 26.749 1.00 20.94 58 SER B N 1
ATOM 2109 C CA . SER B 1 38 ? 5.499 38.506 26.030 1.00 20.90 58 SER B CA 1
ATOM 2110 C C . SER B 1 38 ? 5.324 38.564 24.521 1.00 21.74 58 SER B C 1
ATOM 2111 O O . SER B 1 38 ? 4.430 37.904 24.011 1.00 22.86 58 SER B O 1
ATOM 2114 N N . ASP B 1 39 ? 6.232 39.248 23.814 1.00 19.70 59 ASP B N 1
ATOM 2115 C CA . ASP B 1 39 ? 6.187 39.316 22.346 1.00 25.43 59 ASP B CA 1
ATOM 2116 C C . ASP B 1 39 ? 6.839 38.061 21.708 1.00 23.62 59 ASP B C 1
ATOM 2117 O O . ASP B 1 39 ? 6.698 37.797 20.494 1.00 23.42 59 ASP B O 1
ATOM 2122 N N . GLU B 1 40 ? 7.586 37.316 22.502 1.00 20.91 60 GLU B N 1
ATOM 2123 C CA . GLU B 1 40 ? 8.426 36.260 21.915 1.00 24.88 60 GLU B CA 1
ATOM 2124 C C . GLU B 1 40 ? 8.149 34.924 22.546 1.00 21.56 60 GLU B C 1
ATOM 2125 O O . GLU B 1 40 ? 7.916 34.838 23.741 1.00 24.61 60 GLU B O 1
ATOM 2131 N N . LEU B 1 41 ? 8.144 33.867 21.732 1.00 17.88 61 LEU B N 1
ATOM 2132 C CA . LEU B 1 41 ? 7.940 32.535 22.247 1.00 14.42 61 LEU B CA 1
ATOM 2133 C C . LEU B 1 41 ? 9.009 31.662 21.559 1.00 17.22 61 LEU B C 1
ATOM 2134 O O . LEU B 1 41 ? 9.082 31.642 20.310 1.00 17.87 61 LEU B O 1
ATOM 2139 N N . ARG B 1 42 ? 9.815 30.965 22.378 1.00 18.77 62 ARG B N 1
ATOM 2140 C CA A ARG B 1 42 ? 10.891 30.077 21.894 0.50 19.43 62 ARG B CA 1
ATOM 2141 C CA B ARG B 1 42 ? 10.841 30.079 21.843 0.50 18.04 62 ARG B CA 1
ATOM 2142 C C . ARG B 1 42 ? 10.619 28.703 22.457 1.00 15.45 62 ARG B C 1
ATOM 2143 O O . ARG B 1 42 ? 10.726 28.519 23.653 1.00 19.25 62 ARG B O 1
ATOM 2158 N N . LEU B 1 43 ? 10.242 27.752 21.608 1.00 16.74 63 LEU B N 1
ATOM 2159 C CA . LEU B 1 43 ? 10.043 26.344 21.974 1.00 14.90 63 LEU B CA 1
ATOM 2160 C C . LEU B 1 43 ? 11.114 25.455 21.314 1.00 17.73 63 LEU B C 1
ATOM 2161 O O . LEU B 1 43 ? 10.881 24.297 21.023 1.00 18.42 63 LEU B O 1
ATOM 2166 N N . ASP B 1 44 ? 12.248 26.066 20.977 1.00 16.87 64 ASP B N 1
ATOM 2167 C CA . ASP B 1 44 ? 13.304 25.341 20.266 1.00 17.83 64 ASP B CA 1
ATOM 2168 C C . ASP B 1 44 ? 13.970 24.268 21.121 1.00 19.30 64 ASP B C 1
ATOM 2169 O O . ASP B 1 44 ? 13.977 24.349 22.374 1.00 18.31 64 ASP B O 1
ATOM 2174 N N . ARG B 1 45 ? 14.435 23.215 20.458 1.00 14.75 65 ARG B N 1
ATOM 2175 C CA A ARG B 1 45 ? 15.079 22.072 21.138 0.50 18.66 65 ARG B CA 1
ATOM 2176 C CA B ARG B 1 45 ? 15.106 22.109 21.151 0.50 18.22 65 ARG B CA 1
ATOM 2177 C C . ARG B 1 45 ? 14.313 21.471 22.289 1.00 19.72 65 ARG B C 1
ATOM 2178 O O . ARG B 1 45 ? 14.837 21.283 23.393 1.00 19.55 65 ARG B O 1
ATOM 2193 N N . LEU B 1 46 ? 13.061 21.084 22.017 1.00 15.85 66 LEU B N 1
ATOM 2194 C CA . LEU B 1 46 ? 12.243 20.420 23.017 1.00 17.28 66 LEU B CA 1
ATOM 2195 C C . LEU B 1 46 ? 11.817 19.034 22.537 1.00 17.80 66 LEU B C 1
ATOM 2196 O O . LEU B 1 46 ? 10.920 18.401 23.091 1.00 19.77 66 LEU B O 1
ATOM 2201 N N . ASN B 1 47 ? 12.493 18.520 21.515 1.00 17.87 67 ASN B N 1
ATOM 2202 C CA . ASN B 1 47 ? 12.130 17.204 20.956 1.00 18.96 67 ASN B CA 1
ATOM 2203 C C . ASN B 1 47 ? 10.677 17.061 20.506 1.00 20.11 67 ASN B C 1
ATOM 2204 O O . ASN B 1 47 ? 10.132 15.936 20.489 1.00 19.67 67 ASN B O 1
ATOM 2209 N N . LEU B 1 48 ? 10.042 18.164 20.097 1.00 17.13 68 LEU B N 1
ATOM 2210 C CA . LEU B 1 48 ? 8.581 18.127 19.859 1.00 15.22 68 LEU B CA 1
ATOM 2211 C C . LEU B 1 48 ? 8.184 17.482 18.550 1.00 22.91 68 LEU B C 1
ATOM 2212 O O . LEU B 1 48 ? 8.688 17.887 17.498 1.00 18.37 68 LEU B O 1
ATOM 2217 N N . SER B 1 49 ? 7.221 16.539 18.583 1.00 20.93 69 SER B N 1
ATOM 2218 C CA A SER B 1 49 ? 6.657 15.928 17.373 0.50 19.71 69 SER B CA 1
ATOM 2219 C CA B SER B 1 49 ? 6.753 16.031 17.305 0.50 19.57 69 SER B CA 1
ATOM 2220 C C . SER B 1 49 ? 5.495 16.770 16.844 1.00 16.65 69 SER B C 1
ATOM 2221 O O . SER B 1 49 ? 5.072 16.606 15.700 1.00 18.70 69 SER B O 1
ATOM 2226 N N . SER B 1 50 ? 4.965 17.650 17.688 1.00 17.11 70 SER B N 1
ATOM 2227 C CA . SER B 1 50 ? 3.840 18.508 17.292 1.00 20.11 70 SER B CA 1
ATOM 2228 C C . SER B 1 50 ? 3.728 19.700 18.224 1.00 20.09 70 SER B C 1
ATOM 2229 O O . SER B 1 50 ? 4.451 19.825 19.207 1.00 22.00 70 SER B O 1
ATOM 2232 N N . LEU B 1 51 ? 2.918 20.657 17.840 1.00 19.90 71 LEU B N 1
ATOM 2233 C CA . LEU B 1 51 ? 2.629 21.753 18.740 1.00 21.62 71 LEU B CA 1
ATOM 2234 C C . LEU B 1 51 ? 1.147 21.709 19.058 1.00 23.55 71 LEU B C 1
ATOM 2235 O O . LEU B 1 51 ? 0.376 21.140 18.293 1.00 24.29 71 LEU B O 1
ATOM 2240 N N . PRO B 1 52 ? 0.731 22.360 20.165 1.00 22.19 72 PRO B N 1
ATOM 2241 C CA . PRO B 1 52 ? -0.696 22.493 20.440 1.00 25.08 72 PRO B CA 1
ATOM 2242 C C . PRO B 1 52 ? -1.338 23.382 19.385 1.00 27.71 72 PRO B C 1
ATOM 2243 O O . PRO B 1 52 ? -0.645 24.172 18.701 1.00 22.99 72 PRO B O 1
ATOM 2247 N N . ASP B 1 53 ? -2.657 23.276 19.246 1.00 30.84 73 ASP B N 1
ATOM 2248 C CA . ASP B 1 53 ? -3.325 23.971 18.137 1.00 30.54 73 ASP B CA 1
ATOM 2249 C C . ASP B 1 53 ? -3.356 25.476 18.282 1.00 36.88 73 ASP B C 1
ATOM 2250 O O . ASP B 1 53 ? -3.385 26.180 17.274 1.00 32.36 73 ASP B O 1
ATOM 2255 N N . ASN B 1 54 ? -3.394 25.957 19.527 1.00 30.46 74 ASN B N 1
ATOM 2256 C CA . ASN B 1 54 ? -3.598 27.373 19.815 1.00 30.08 74 ASN B CA 1
ATOM 2257 C C . ASN B 1 54 ? -2.397 28.090 20.461 1.00 31.34 74 ASN B C 1
ATOM 2258 O O . ASN B 1 54 ? -2.252 28.101 21.679 1.00 34.32 74 ASN B O 1
ATOM 2263 N N . LEU B 1 55 ? -1.633 28.796 19.651 1.00 27.62 75 LEU B N 1
ATOM 2264 C CA . LEU B 1 55 ? -0.475 29.544 20.117 1.00 22.87 75 LEU B CA 1
ATOM 2265 C C . LEU B 1 55 ? -0.928 30.929 20.632 1.00 29.51 75 LEU B C 1
ATOM 2266 O O . LEU B 1 55 ? -1.976 31.413 20.231 1.00 26.16 75 LEU B O 1
ATOM 2271 N N . PRO B 1 56 ? -0.185 31.535 21.581 1.00 28.69 76 PRO B N 1
ATOM 2272 C CA . PRO B 1 56 ? -0.588 32.849 22.108 1.00 25.34 76 PRO B CA 1
ATOM 2273 C C . PRO B 1 56 ? -0.670 33.885 21.009 1.00 30.83 76 PRO B C 1
ATOM 2274 O O . PRO B 1 56 ? 0.272 34.073 20.235 1.00 30.23 76 PRO B O 1
ATOM 2278 N N . ALA B 1 57 ? -1.806 34.571 20.944 1.00 29.61 77 ALA B N 1
ATOM 2279 C CA . ALA B 1 57 ? -2.123 35.386 19.798 1.00 27.36 77 ALA B CA 1
ATOM 2280 C C . ALA B 1 57 ? -1.346 36.702 19.737 1.00 28.71 77 ALA B C 1
ATOM 2281 O O . ALA B 1 57 ? -1.311 37.328 18.697 1.00 35.45 77 ALA B O 1
ATOM 2283 N N . GLN B 1 58 ? -0.647 37.085 20.803 1.00 31.03 78 GLN B N 1
ATOM 2284 C CA . GLN B 1 58 ? -0.001 38.407 20.812 1.00 33.56 78 GLN B CA 1
ATOM 2285 C C . GLN B 1 58 ? 1.378 38.391 20.205 1.00 33.25 78 GLN B C 1
ATOM 2286 O O . GLN B 1 58 ? 1.966 39.437 19.983 1.00 29.20 78 GLN B O 1
ATOM 2292 N N . ILE B 1 59 ? 1.914 37.214 19.906 1.00 27.88 79 ILE B N 1
ATOM 2293 C CA . ILE B 1 59 ? 3.354 37.185 19.685 1.00 25.03 79 ILE B CA 1
ATOM 2294 C C . ILE B 1 59 ? 3.760 37.730 18.355 1.00 21.58 79 ILE B C 1
ATOM 2295 O O . ILE B 1 59 ? 3.031 37.609 17.373 1.00 22.83 79 ILE B O 1
ATOM 2300 N N . THR B 1 60 ? 4.966 38.291 18.299 1.00 22.64 80 THR B N 1
ATOM 2301 C CA . THR B 1 60 ? 5.488 38.775 17.040 1.00 20.44 80 THR B CA 1
ATOM 2302 C C . THR B 1 60 ? 6.703 37.905 16.623 1.00 19.93 80 THR B C 1
ATOM 2303 O O . THR B 1 60 ? 7.147 37.976 15.474 1.00 23.34 80 THR B O 1
ATOM 2307 N N . LEU B 1 61 ? 7.236 37.115 17.544 1.00 19.36 81 LEU B N 1
ATOM 2308 C CA . LEU B 1 61 ? 8.320 36.170 17.156 1.00 21.50 81 LEU B CA 1
ATOM 2309 C C . LEU B 1 61 ? 7.978 34.784 17.656 1.00 18.35 81 LEU B C 1
ATOM 2310 O O . LEU B 1 61 ? 7.616 34.604 18.837 1.00 17.47 81 LEU B O 1
ATOM 2315 N N . LEU B 1 62 ? 8.139 33.787 16.774 1.00 17.94 82 LEU B N 1
ATOM 2316 C CA . LEU B 1 62 ? 7.917 32.393 17.165 1.00 15.66 82 LEU B CA 1
ATOM 2317 C C . LEU B 1 62 ? 9.146 31.581 16.723 1.00 15.34 82 LEU B C 1
ATOM 2318 O O . LEU B 1 62 ? 9.546 31.663 15.569 1.00 16.26 82 LEU B O 1
ATOM 2323 N N . ASN B 1 63 ? 9.790 30.895 17.649 1.00 19.43 83 ASN B N 1
ATOM 2324 C CA . ASN B 1 63 ? 10.970 30.091 17.305 1.00 18.49 83 ASN B CA 1
ATOM 2325 C C . ASN B 1 63 ? 10.723 28.663 17.754 1.00 13.42 83 ASN B C 1
ATOM 2326 O O . ASN B 1 63 ? 10.597 28.394 18.945 1.00 16.62 83 ASN B O 1
ATOM 2331 N N . VAL B 1 64 ? 10.443 27.780 16.796 1.00 13.90 84 VAL B N 1
ATOM 2332 C CA . VAL B 1 64 ? 10.261 26.372 17.101 1.00 13.40 84 VAL B CA 1
ATOM 2333 C C . VAL B 1 64 ? 11.286 25.532 16.320 1.00 14.52 84 VAL B C 1
ATOM 2334 O O . VAL B 1 64 ? 11.081 24.337 16.087 1.00 15.96 84 VAL B O 1
ATOM 2338 N N . SER B 1 65 ? 12.476 26.104 16.156 1.00 13.31 85 SER B N 1
ATOM 2339 C CA . SER B 1 65 ? 13.536 25.430 15.425 1.00 14.26 85 SER B CA 1
ATOM 2340 C C . SER B 1 65 ? 14.047 24.250 16.214 1.00 14.84 85 SER B C 1
ATOM 2341 O O . SER B 1 65 ? 13.905 24.163 17.461 1.00 14.89 85 SER B O 1
ATOM 2344 N N . TYR B 1 66 ? 14.676 23.325 15.489 1.00 12.98 86 TYR B N 1
ATOM 2345 C CA . TYR B 1 66 ? 15.335 22.173 16.117 1.00 14.58 86 TYR B CA 1
ATOM 2346 C C . TYR B 1 66 ? 14.349 21.298 16.919 1.00 14.02 86 TYR B C 1
ATOM 2347 O O . TYR B 1 66 ? 14.574 21.039 18.090 1.00 15.04 86 TYR B O 1
ATOM 2356 N N . ASN B 1 67 ? 13.296 20.832 16.256 1.00 12.84 87 ASN B N 1
ATOM 2357 C CA . ASN B 1 67 ? 12.319 19.917 16.833 1.00 14.85 87 ASN B CA 1
ATOM 2358 C C . ASN B 1 67 ? 12.058 18.811 15.801 1.00 17.26 87 ASN B C 1
ATOM 2359 O O . ASN B 1 67 ? 12.939 18.512 15.007 1.00 16.73 87 ASN B O 1
ATOM 2364 N N . GLN B 1 68 ? 10.934 18.104 15.909 1.00 15.79 88 GLN B N 1
ATOM 2365 C CA . GLN B 1 68 ? 10.597 17.047 14.948 1.00 16.16 88 GLN B CA 1
ATOM 2366 C C . GLN B 1 68 ? 9.191 17.298 14.376 1.00 14.61 88 GLN B C 1
ATOM 2367 O O . GLN B 1 68 ? 8.397 16.351 14.196 1.00 14.22 88 GLN B O 1
ATOM 2373 N N . LEU B 1 69 ? 8.885 18.559 14.082 1.00 15.45 89 LEU B N 1
ATOM 2374 C CA . LEU B 1 69 ? 7.534 18.939 13.717 1.00 14.68 89 LEU B CA 1
ATOM 2375 C C . LEU B 1 69 ? 7.287 18.552 12.272 1.00 17.47 89 LEU B C 1
ATOM 2376 O O . LEU B 1 69 ? 8.188 18.675 11.441 1.00 16.35 89 LEU B O 1
ATOM 2381 N N . THR B 1 70 ? 6.077 18.075 11.966 1.00 14.40 90 THR B N 1
ATOM 2382 C CA . THR B 1 70 ? 5.727 17.819 10.580 1.00 17.65 90 THR B CA 1
ATOM 2383 C C . THR B 1 70 ? 4.696 18.796 10.036 1.00 20.17 90 THR B C 1
ATOM 2384 O O . THR B 1 70 ? 4.581 18.956 8.827 1.00 20.34 90 THR B O 1
ATOM 2388 N N . ASN B 1 71 ? 4.083 19.574 10.915 1.00 19.76 91 ASN B N 1
ATOM 2389 C CA . ASN B 1 71 ? 3.127 20.576 10.509 1.00 20.90 91 ASN B CA 1
ATOM 2390 C C . ASN B 1 71 ? 3.279 21.720 11.472 1.00 19.83 91 ASN B C 1
ATOM 2391 O O . ASN B 1 71 ? 3.531 21.464 12.647 1.00 20.32 91 ASN B O 1
ATOM 2396 N N . LEU B 1 72 ? 2.948 22.935 11.039 1.00 20.29 92 LEU B N 1
ATOM 2397 C CA . LEU B 1 72 ? 2.768 24.016 12.013 1.00 21.75 92 LEU B CA 1
ATOM 2398 C C . LEU B 1 72 ? 1.272 24.312 12.163 1.00 24.43 92 LEU B C 1
ATOM 2399 O O . LEU B 1 72 ? 0.544 24.202 11.213 1.00 24.91 92 LEU B O 1
ATOM 2404 N N . PRO B 1 73 ? 0.837 24.725 13.353 1.00 24.33 93 PRO B N 1
ATOM 2405 C CA . PRO B 1 73 ? -0.574 25.130 13.499 1.00 32.15 93 PRO B CA 1
ATOM 2406 C C . PRO B 1 73 ? -0.789 26.499 12.848 1.00 37.23 93 PRO B C 1
ATOM 2407 O O . PRO B 1 73 ? 0.167 27.113 12.372 1.00 30.69 93 PRO B O 1
ATOM 2411 N N . GLU B 1 74 ? -1.997 27.044 12.942 1.00 35.92 94 GLU B N 1
ATOM 2412 C CA . GLU B 1 74 ? -2.216 28.361 12.375 1.00 34.03 94 GLU B CA 1
ATOM 2413 C C . GLU B 1 74 ? -1.363 29.377 13.134 1.00 23.13 94 GLU B C 1
ATOM 2414 O O . GLU B 1 74 ? -1.161 29.295 14.357 1.00 32.46 94 GLU B O 1
ATOM 2420 N N . LEU B 1 75 ? -0.765 30.274 12.382 1.00 25.57 95 LEU B N 1
ATOM 2421 C CA . LEU B 1 75 ? 0.145 31.257 12.956 1.00 26.48 95 LEU B CA 1
ATOM 2422 C C . LEU B 1 75 ? -0.560 32.546 13.334 1.00 31.46 95 LEU B C 1
ATOM 2423 O O . LEU B 1 75 ? -1.446 33.013 12.615 1.00 29.00 95 LEU B O 1
ATOM 2428 N N . PRO B 1 76 ? -0.112 33.166 14.427 1.00 30.34 96 PRO B N 1
ATOM 2429 C CA . PRO B 1 76 ? -0.646 34.452 14.828 1.00 32.51 96 PRO B CA 1
ATOM 2430 C C . PRO B 1 76 ? -0.495 35.471 13.695 1.00 31.74 96 PRO B C 1
ATOM 2431 O O . PRO B 1 76 ? 0.577 35.607 13.112 1.00 30.21 96 PRO B O 1
ATOM 2435 N N . VAL B 1 77 ? -1.571 36.176 13.378 1.00 29.50 97 VAL B N 1
ATOM 2436 C CA . VAL B 1 77 ? -1.569 37.119 12.271 1.00 31.23 97 VAL B CA 1
ATOM 2437 C C . VAL B 1 77 ? -0.635 38.285 12.619 1.00 30.84 97 VAL B C 1
ATOM 2438 O O . VAL B 1 77 ? -0.179 39.010 11.752 1.00 30.84 97 VAL B O 1
ATOM 2442 N N . THR B 1 78 ? -0.209 38.333 13.878 1.00 33.30 98 THR B N 1
ATOM 2443 C CA . THR B 1 78 ? 0.681 39.381 14.359 1.00 34.41 98 THR B CA 1
ATOM 2444 C C . THR B 1 78 ? 2.153 39.097 14.112 1.00 32.94 98 THR B C 1
ATOM 2445 O O . THR B 1 78 ? 3.011 39.962 14.278 1.00 24.56 98 THR B O 1
ATOM 2449 N N . LEU B 1 79 ? 2.451 37.872 13.699 1.00 28.55 99 LEU B N 1
ATOM 2450 C CA . LEU B 1 79 ? 3.830 37.422 13.648 1.00 23.98 99 LEU B CA 1
ATOM 2451 C C . LEU B 1 79 ? 4.693 38.222 12.692 1.00 21.07 99 LEU B C 1
ATOM 2452 O O . LEU B 1 79 ? 4.314 38.408 11.524 1.00 25.41 99 LEU B O 1
ATOM 2457 N N . LYS B 1 80 ? 5.885 38.611 13.140 1.00 21.35 100 LYS B N 1
ATOM 2458 C CA . LYS B 1 80 ? 6.884 39.247 12.287 1.00 20.87 100 LYS B CA 1
ATOM 2459 C C . LYS B 1 80 ? 8.057 38.331 11.940 1.00 20.70 100 LYS B C 1
ATOM 2460 O O . LYS B 1 80 ? 8.715 38.502 10.895 1.00 18.92 100 LYS B O 1
ATOM 2466 N N . LYS B 1 81 ? 8.412 37.460 12.876 1.00 22.35 101 LYS B N 1
ATOM 2467 C CA . LYS B 1 81 ? 9.591 36.579 12.691 1.00 22.16 101 LYS B CA 1
ATOM 2468 C C . LYS B 1 81 ? 9.188 35.150 12.951 1.00 18.79 101 LYS B C 1
ATOM 2469 O O . LYS B 1 81 ? 8.577 34.853 13.984 1.00 21.87 101 LYS B O 1
ATOM 2475 N N . LEU B 1 82 ? 9.434 34.275 11.969 1.00 16.81 102 LEU B N 1
ATOM 2476 C CA . LEU B 1 82 ? 9.115 32.853 12.125 1.00 16.17 102 LEU B CA 1
ATOM 2477 C C . LEU B 1 82 ? 10.377 32.008 11.919 1.00 17.08 102 LEU B C 1
ATOM 2478 O O . LEU B 1 82 ? 10.993 32.087 10.854 1.00 16.58 102 LEU B O 1
ATOM 2483 N N . TYR B 1 83 ? 10.890 31.391 12.984 1.00 16.72 103 TYR B N 1
ATOM 2484 C CA . TYR B 1 83 ? 12.069 30.497 12.885 1.00 18.05 103 TYR B CA 1
ATOM 2485 C C . TYR B 1 83 ? 11.534 29.079 13.125 1.00 14.48 103 TYR B C 1
ATOM 2486 O O . TYR B 1 83 ? 11.017 28.765 14.215 1.00 18.55 103 TYR B O 1
ATOM 2495 N N . SER B 1 84 ? 11.639 28.229 12.114 1.00 15.97 104 SER B N 1
ATOM 2496 C CA . SER B 1 84 ? 11.189 26.849 12.294 1.00 14.80 104 SER B CA 1
ATOM 2497 C C . SER B 1 84 ? 12.163 25.921 11.555 1.00 17.66 104 SER B C 1
ATOM 2498 O O . SER B 1 84 ? 11.781 24.920 10.941 1.00 17.35 104 SER B O 1
ATOM 2501 N N . ALA B 1 85 ? 13.422 26.306 11.593 1.00 13.08 105 ALA B N 1
ATOM 2502 C CA . ALA B 1 85 ? 14.505 25.527 10.956 1.00 14.31 105 ALA B CA 1
ATOM 2503 C C . ALA B 1 85 ? 14.704 24.168 11.620 1.00 15.52 105 ALA B C 1
ATOM 2504 O O . ALA B 1 85 ? 14.332 23.952 12.775 1.00 17.54 105 ALA B O 1
ATOM 2506 N N . SER B 1 86 ? 15.228 23.216 10.839 1.00 14.11 106 SER B N 1
ATOM 2507 C CA . SER B 1 86 ? 15.610 21.892 11.380 1.00 13.96 106 SER B CA 1
ATOM 2508 C C . SER B 1 86 ? 14.392 21.223 12.032 1.00 15.99 106 SER B C 1
ATOM 2509 O O . SER B 1 86 ? 14.405 20.908 13.227 1.00 15.13 106 SER B O 1
ATOM 2512 N N . ASN B 1 87 ? 13.353 21.004 11.214 1.00 13.58 107 ASN B N 1
ATOM 2513 C CA . ASN B 1 87 ? 12.207 20.183 11.565 1.00 14.05 107 ASN B CA 1
ATOM 2514 C C . ASN B 1 87 ? 11.934 19.282 10.370 1.00 16.41 107 ASN B C 1
ATOM 2515 O O . ASN B 1 87 ? 12.814 19.086 9.555 1.00 20.11 107 ASN B O 1
ATOM 2520 N N . LYS B 1 88 ? 10.746 18.695 10.293 1.00 15.48 108 LYS B N 1
ATOM 2521 C CA . LYS B 1 88 ? 10.355 17.872 9.131 1.00 15.02 108 LYS B CA 1
ATOM 2522 C C . LYS B 1 88 ? 9.092 18.427 8.496 1.00 15.90 108 LYS B C 1
ATOM 2523 O O . LYS B 1 88 ? 8.162 17.678 8.104 1.00 17.04 108 LYS B O 1
ATOM 2529 N N . LEU B 1 89 ? 9.053 19.734 8.289 1.00 15.26 109 LEU B N 1
ATOM 2530 C CA . LEU B 1 89 ? 7.821 20.298 7.739 1.00 14.03 109 LEU B CA 1
ATOM 2531 C C . LEU B 1 89 ? 7.651 19.893 6.284 1.00 16.69 109 LEU B C 1
ATOM 2532 O O . LEU B 1 89 ? 8.566 20.098 5.482 1.00 13.75 109 LEU B O 1
ATOM 2537 N N . SER B 1 90 ? 6.457 19.422 5.875 1.00 19.21 110 SER B N 1
ATOM 2538 C CA . SER B 1 90 ? 6.262 19.116 4.450 1.00 20.90 110 SER B CA 1
ATOM 2539 C C . SER B 1 90 ? 5.564 20.258 3.704 1.00 19.80 110 SER B C 1
ATOM 2540 O O . SER B 1 90 ? 5.760 20.449 2.517 1.00 23.00 110 SER B O 1
ATOM 2543 N N . GLU B 1 91 ? 5.004 21.179 4.455 1.00 19.01 111 GLU B N 1
ATOM 2544 C CA . GLU B 1 91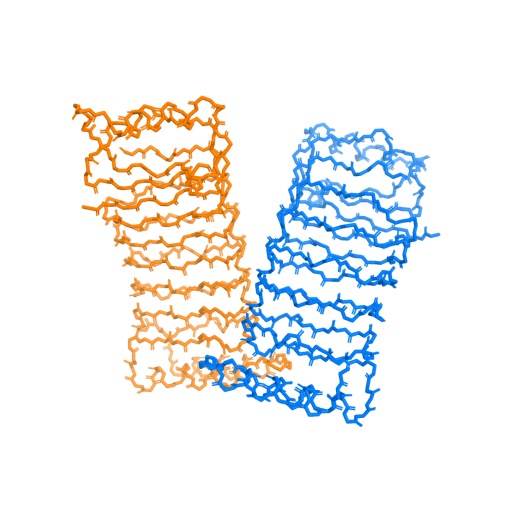 ? 4.552 22.400 3.839 1.00 19.83 111 GLU B CA 1
ATOM 2545 C C . GLU B 1 91 ? 4.448 23.501 4.909 1.00 16.29 111 GLU B C 1
ATOM 2546 O O . GLU B 1 91 ? 4.463 23.213 6.099 1.00 18.87 111 GLU B O 1
ATOM 2552 N N . LEU B 1 92 ? 4.292 24.752 4.478 1.00 20.16 112 LEU B N 1
ATOM 2553 C CA . LEU B 1 92 ? 4.050 25.850 5.404 1.00 18.05 112 LEU B CA 1
ATOM 2554 C C . LEU B 1 92 ? 2.564 26.295 5.372 1.00 22.40 112 LEU B C 1
ATOM 2555 O O . LEU B 1 92 ? 1.874 26.139 4.369 1.00 21.73 112 LEU B O 1
ATOM 2560 N N . PRO B 1 93 ? 2.048 26.779 6.497 1.00 19.93 113 PRO B N 1
ATOM 2561 C CA . PRO B 1 93 ? 0.728 27.364 6.402 1.00 21.99 113 PRO B CA 1
ATOM 2562 C C . PRO B 1 93 ? 0.778 28.676 5.655 1.00 20.16 113 PRO B C 1
ATOM 2563 O O . PRO B 1 93 ? 1.856 29.193 5.379 1.00 23.01 113 PRO B O 1
ATOM 2567 N N . VAL B 1 94 ? -0.382 29.270 5.380 1.00 22.31 114 VAL B N 1
ATOM 2568 C CA . VAL B 1 94 ? -0.361 30.606 4.786 1.00 21.10 114 VAL B CA 1
ATOM 2569 C C . VAL B 1 94 ? 0.397 31.545 5.729 1.00 20.94 114 VAL B C 1
ATOM 2570 O O . VAL B 1 94 ? 0.266 31.430 6.939 1.00 21.85 114 VAL B O 1
ATOM 2574 N N . LEU B 1 95 ? 1.290 32.394 5.198 1.00 20.91 115 LEU B N 1
ATOM 2575 C CA . LEU B 1 95 ? 2.198 33.113 6.075 1.00 19.96 115 LEU B CA 1
ATOM 2576 C C . LEU B 1 95 ? 1.533 34.338 6.653 1.00 24.53 115 LEU B C 1
ATOM 2577 O O . LEU B 1 95 ? 0.725 34.965 5.980 1.00 24.58 115 LEU B O 1
ATOM 2582 N N . PRO B 1 96 ? 1.850 34.667 7.909 1.00 26.02 116 PRO B N 1
ATOM 2583 C CA . PRO B 1 96 ? 1.281 35.877 8.498 1.00 23.91 116 PRO B CA 1
ATOM 2584 C C . PRO B 1 96 ? 1.592 37.085 7.623 1.00 23.05 116 PRO B C 1
ATOM 2585 O O . PRO B 1 96 ? 2.701 37.203 7.097 1.00 25.20 116 PRO B O 1
ATOM 2589 N N . PRO B 1 97 ? 0.573 37.936 7.378 1.00 24.60 117 PRO B N 1
ATOM 2590 C CA . PRO B 1 97 ? 0.589 38.834 6.237 1.00 28.31 117 PRO B CA 1
ATOM 2591 C C . PRO B 1 97 ? 1.595 39.971 6.348 1.00 24.83 117 PRO B C 1
ATOM 2592 O O . PRO B 1 97 ? 1.888 40.620 5.346 1.00 27.97 117 PRO B O 1
ATOM 2596 N N . ALA B 1 98 ? 2.160 40.161 7.524 1.00 25.58 118 ALA B N 1
ATOM 2597 C CA . ALA B 1 98 ? 3.175 41.188 7.733 1.00 28.40 118 ALA B CA 1
ATOM 2598 C C . ALA B 1 98 ? 4.501 40.577 8.216 1.00 28.88 118 ALA B C 1
ATOM 2599 O O . ALA B 1 98 ? 5.343 41.259 8.800 1.00 25.91 118 ALA B O 1
ATOM 2601 N N . LEU B 1 99 ? 4.731 39.305 7.877 1.00 25.17 119 LEU B N 1
ATOM 2602 C CA . LEU B 1 99 ? 5.988 38.614 8.242 1.00 23.16 119 LEU B CA 1
ATOM 2603 C C . LEU B 1 99 ? 7.232 39.260 7.614 1.00 22.04 119 LEU B C 1
ATOM 2604 O O . LEU B 1 99 ? 7.224 39.580 6.419 1.00 25.91 119 LEU B O 1
ATOM 2609 N N . GLU B 1 100 ? 8.299 39.431 8.407 1.00 21.99 120 GLU B N 1
ATOM 2610 C CA . GLU B 1 100 ? 9.523 40.087 7.980 1.00 22.49 120 GLU B CA 1
ATOM 2611 C C . GLU B 1 100 ? 10.702 39.133 7.835 1.00 22.96 120 GLU B C 1
ATOM 2612 O O . GLU B 1 100 ? 11.629 39.422 7.082 1.00 23.63 120 GLU B O 1
ATOM 2618 N N . SER B 1 101 ? 10.696 38.036 8.594 1.00 20.46 121 SER B N 1
ATOM 2619 C CA . SER B 1 101 ? 11.810 37.073 8.576 1.00 22.99 121 SER B CA 1
ATOM 2620 C C . SER B 1 101 ? 11.246 35.670 8.570 1.00 20.24 121 SER B C 1
ATOM 2621 O O . SER B 1 101 ? 10.363 35.391 9.356 1.00 18.16 121 SER B O 1
ATOM 2624 N N . LEU B 1 102 ? 11.757 34.822 7.670 1.00 17.83 122 LEU B N 1
ATOM 2625 C CA . LEU B 1 102 ? 11.281 33.411 7.537 1.00 18.96 122 LEU B CA 1
ATOM 2626 C C . LEU B 1 102 ? 12.505 32.524 7.466 1.00 18.68 122 LEU B C 1
ATOM 2627 O O . LEU B 1 102 ? 13.272 32.571 6.494 1.00 22.24 122 LEU B O 1
ATOM 2632 N N . GLN B 1 103 ? 12.743 31.776 8.534 1.00 16.66 123 GLN B N 1
ATOM 2633 C CA . GLN B 1 103 ? 13.855 30.854 8.570 1.00 19.24 123 GLN B CA 1
ATOM 2634 C C . GLN B 1 103 ? 13.300 29.435 8.677 1.00 15.59 123 GLN B C 1
ATOM 2635 O O . GLN B 1 103 ? 12.886 29.000 9.754 1.00 18.51 123 GLN B O 1
ATOM 2641 N N . VAL B 1 104 ? 13.313 28.699 7.548 1.00 14.82 124 VAL B N 1
ATOM 2642 C CA . VAL B 1 104 ? 12.730 27.342 7.512 1.00 14.01 124 VAL B CA 1
ATOM 2643 C C . VAL B 1 104 ? 13.706 26.376 6.857 1.00 16.32 124 VAL B C 1
ATOM 2644 O O . VAL B 1 104 ? 13.289 25.397 6.190 1.00 15.29 124 VAL B O 1
ATOM 2648 N N . GLN B 1 105 ? 14.996 26.690 7.002 1.00 13.61 125 GLN B N 1
ATOM 2649 C CA . GLN B 1 105 ? 16.008 25.800 6.415 1.00 13.77 125 GLN B CA 1
ATOM 2650 C C . GLN B 1 105 ? 15.903 24.402 7.045 1.00 14.34 125 GLN B C 1
ATOM 2651 O O . GLN B 1 105 ? 15.591 24.290 8.227 1.00 13.34 125 GLN B O 1
ATOM 2657 N N . HIS B 1 106 ? 16.371 23.377 6.316 1.00 14.03 126 HIS B N 1
ATOM 2658 C CA . HIS B 1 106 ? 16.404 22.016 6.829 1.00 12.50 126 HIS B CA 1
ATOM 2659 C C . HIS B 1 106 ? 15.030 21.543 7.206 1.00 12.53 126 HIS B C 1
ATOM 2660 O O . HIS B 1 106 ? 14.770 21.236 8.355 1.00 14.22 126 HIS B O 1
ATOM 2667 N N . ASN B 1 107 ? 14.156 21.383 6.215 1.00 12.77 127 ASN B N 1
ATOM 2668 C CA . ASN B 1 107 ? 12.842 20.773 6.446 1.00 12.81 127 ASN B CA 1
ATOM 2669 C C . ASN B 1 107 ? 12.580 19.835 5.252 1.00 15.06 127 ASN B C 1
ATOM 2670 O O . ASN B 1 107 ? 13.530 19.479 4.557 1.00 15.48 127 ASN B O 1
ATOM 2675 N N . GLU B 1 108 ? 11.321 19.586 4.914 1.00 15.23 128 GLU B N 1
ATOM 2676 C CA . GLU B 1 108 ? 10.984 18.736 3.773 1.00 18.39 128 GLU B CA 1
ATOM 2677 C C . GLU B 1 108 ? 10.089 19.465 2.771 1.00 17.45 128 GLU B C 1
ATOM 2678 O O . GLU B 1 108 ? 9.116 18.896 2.224 1.00 15.46 128 GLU B O 1
ATOM 2684 N N . LEU B 1 109 ? 10.267 20.773 2.688 1.00 15.17 129 LEU B N 1
ATOM 2685 C CA . LEU B 1 109 ? 9.312 21.594 1.914 1.00 13.86 129 LEU B CA 1
ATOM 2686 C C . LEU B 1 109 ? 9.401 21.259 0.427 1.00 17.47 129 LEU B C 1
ATOM 2687 O O . LEU B 1 109 ? 10.486 21.219 -0.133 1.00 14.93 129 LEU B O 1
ATOM 2692 N N . GLU B 1 110 ? 8.274 21.144 -0.260 1.00 13.40 130 GLU B N 1
ATOM 2693 C CA . GLU B 1 110 ? 8.363 20.935 -1.701 1.00 19.92 130 GLU B CA 1
ATOM 2694 C C . GLU B 1 110 ? 7.831 22.140 -2.458 1.00 19.50 130 GLU B C 1
ATOM 2695 O O . GLU B 1 110 ? 8.100 22.313 -3.647 1.00 24.58 130 GLU B O 1
ATOM 2701 N N . ASN B 1 111 ? 7.167 23.025 -1.735 1.00 17.58 131 ASN B N 1
ATOM 2702 C CA . ASN B 1 111 ? 6.576 24.217 -2.353 1.00 21.76 131 ASN B CA 1
ATOM 2703 C C . ASN B 1 111 ? 6.596 25.298 -1.308 1.00 19.21 131 ASN B C 1
ATOM 2704 O O . ASN B 1 111 ? 6.745 24.994 -0.126 1.00 20.98 131 ASN B O 1
ATOM 2709 N N . LEU B 1 112 ? 6.393 26.541 -1.733 1.00 19.91 132 LEU B N 1
ATOM 2710 C CA . LEU B 1 112 ? 6.301 27.623 -0.782 1.00 20.06 132 LEU B CA 1
ATOM 2711 C C . LEU B 1 112 ? 4.946 28.294 -0.934 1.00 22.65 132 LEU B C 1
ATOM 2712 O O . LEU B 1 112 ? 4.429 28.361 -2.039 1.00 20.73 132 LEU B O 1
ATOM 2717 N N . PRO B 1 113 ? 4.459 28.930 0.139 1.00 19.73 133 PRO B N 1
ATOM 2718 C CA . PRO B 1 113 ? 3.244 29.752 0.061 1.00 22.44 133 PRO B CA 1
ATOM 2719 C C . PRO B 1 113 ? 3.573 31.094 -0.576 1.00 20.85 133 PRO B C 1
ATOM 2720 O O . PRO B 1 113 ? 4.751 31.407 -0.802 1.00 21.69 133 PRO B O 1
ATOM 2724 N N . ALA B 1 114 ? 2.560 31.946 -0.701 1.00 21.83 134 ALA B N 1
ATOM 2725 C CA . ALA B 1 114 ? 2.812 33.331 -1.114 1.00 21.88 134 ALA B CA 1
ATOM 2726 C C . ALA B 1 114 ? 3.721 33.985 -0.070 1.00 19.36 134 ALA B C 1
ATOM 2727 O O . ALA B 1 114 ? 3.577 33.751 1.126 1.00 21.52 134 ALA B O 1
ATOM 2729 N N . LEU B 1 115 ? 4.639 34.827 -0.527 1.00 22.90 135 LEU B N 1
ATOM 2730 C CA . LEU B 1 115 ? 5.597 35.509 0.333 1.00 20.92 135 LEU B CA 1
ATOM 2731 C C . LEU B 1 115 ? 5.144 36.958 0.516 1.00 24.05 135 LEU B C 1
ATOM 2732 O O . LEU B 1 115 ? 4.944 37.676 -0.473 1.00 29.10 135 LEU B O 1
ATOM 2737 N N . PRO B 1 116 ? 4.886 37.361 1.761 1.00 26.16 136 PRO B N 1
ATOM 2738 C CA . PRO B 1 116 ? 4.307 38.660 2.082 1.00 28.91 136 PRO B CA 1
ATOM 2739 C C . PRO B 1 116 ? 5.212 39.782 1.594 1.00 31.78 136 PRO B C 1
ATOM 2740 O O . PRO B 1 116 ? 6.429 39.624 1.628 1.00 26.22 136 PRO B O 1
ATOM 2744 N N . ASP B 1 117 ? 4.631 40.901 1.142 1.00 34.31 137 ASP B N 1
ATOM 2745 C CA . ASP B 1 117 ? 5.429 42.040 0.637 1.00 36.56 137 ASP B CA 1
ATOM 2746 C C . ASP B 1 117 ? 6.416 42.546 1.687 1.00 33.22 137 ASP B C 1
ATOM 2747 O O . ASP B 1 117 ? 7.458 43.138 1.356 1.00 35.92 137 ASP B O 1
ATOM 2752 N N . SER B 1 118 ? 6.115 42.262 2.950 1.00 31.68 138 SER B N 1
ATOM 2753 C CA . SER B 1 118 ? 6.955 42.686 4.071 1.00 28.22 138 SER B CA 1
ATOM 2754 C C . SER B 1 118 ? 8.251 41.890 4.317 1.00 26.84 138 SER B C 1
ATOM 2755 O O . SER B 1 118 ? 9.078 42.294 5.146 1.00 23.36 138 SER B O 1
ATOM 2758 N N . LEU B 1 119 ? 8.403 40.743 3.661 1.00 26.14 139 LEU B N 1
ATOM 2759 C CA . LEU B 1 119 ? 9.541 39.852 3.934 1.00 26.05 139 LEU B CA 1
ATOM 2760 C C . LEU B 1 119 ? 10.885 40.443 3.546 1.00 27.97 139 LEU B C 1
ATOM 2761 O O . LEU B 1 119 ? 11.115 40.703 2.376 1.00 31.95 139 LEU B O 1
ATOM 2766 N N . LEU B 1 120 ? 11.780 40.621 4.514 1.00 21.65 140 LEU B N 1
ATOM 2767 C CA . LEU B 1 120 ? 13.100 41.179 4.244 1.00 25.12 140 LEU B CA 1
ATOM 2768 C C . LEU B 1 120 ? 14.164 40.095 4.058 1.00 22.93 140 LEU B C 1
ATOM 2769 O O . LEU B 1 120 ? 15.166 40.302 3.373 1.00 25.16 140 LEU B O 1
ATOM 2774 N N . THR B 1 121 ? 13.998 38.981 4.784 1.00 20.56 141 THR B N 1
ATOM 2775 C CA . THR B 1 121 ? 15.007 37.946 4.794 1.00 22.83 141 THR B CA 1
ATOM 2776 C C . THR B 1 121 ? 14.342 36.560 4.864 1.00 23.69 141 THR B C 1
ATOM 2777 O O . THR B 1 121 ? 13.353 36.370 5.585 1.00 22.82 141 THR B O 1
ATOM 2781 N N . MET B 1 122 ? 14.824 35.624 4.048 1.00 22.20 142 MET B N 1
ATOM 2782 C CA . MET B 1 122 ? 14.327 34.247 4.130 1.00 19.94 142 MET B CA 1
ATOM 2783 C C . MET B 1 122 ? 15.409 33.221 3.845 1.00 18.02 142 MET B C 1
ATOM 2784 O O . MET B 1 122 ? 16.356 33.474 3.070 1.00 20.55 142 MET B O 1
ATOM 2789 N N . ASN B 1 123 ? 15.419 32.202 4.692 1.00 15.58 143 ASN B N 1
ATOM 2790 C CA . ASN B 1 123 ? 16.301 31.064 4.501 1.00 16.83 143 ASN B CA 1
ATOM 2791 C C . ASN B 1 123 ? 15.402 29.850 4.252 1.00 15.13 143 ASN B C 1
ATOM 2792 O O . ASN B 1 123 ? 14.592 29.484 5.110 1.00 15.67 143 ASN B O 1
ATOM 2797 N N . ILE B 1 124 ? 15.437 29.376 3.013 1.00 15.54 144 ILE B N 1
ATOM 2798 C CA . ILE B 1 124 ? 14.750 28.135 2.645 1.00 15.74 144 ILE B CA 1
ATOM 2799 C C . ILE B 1 124 ? 15.699 27.003 2.226 1.00 13.92 144 ILE B C 1
ATOM 2800 O O . ILE B 1 124 ? 15.231 25.988 1.642 1.00 17.02 144 ILE B O 1
ATOM 2805 N N . SER B 1 125 ? 16.946 27.077 2.675 1.00 15.10 145 SER B N 1
ATOM 2806 C CA . SER B 1 125 ? 17.952 26.119 2.280 1.00 14.01 145 SER B CA 1
ATOM 2807 C C . SER B 1 125 ? 17.641 24.705 2.774 1.00 14.51 145 SER B C 1
ATOM 2808 O O . SER B 1 125 ? 16.975 24.563 3.782 1.00 15.48 145 SER B O 1
ATOM 2811 N N . TYR B 1 126 ? 18.222 23.692 2.130 1.00 16.05 146 TYR B N 1
ATOM 2812 C CA . TYR B 1 126 ? 18.041 22.286 2.559 1.00 15.96 146 TYR B CA 1
ATOM 2813 C C . TYR B 1 126 ? 16.574 21.888 2.628 1.00 14.14 146 TYR B C 1
ATOM 2814 O O . TYR B 1 126 ? 16.095 21.407 3.640 1.00 15.48 146 TYR B O 1
ATOM 2823 N N . ASN B 1 127 ? 15.869 22.148 1.536 1.00 14.68 147 ASN B N 1
ATOM 2824 C CA . ASN B 1 127 ? 14.535 21.631 1.336 1.00 14.95 147 ASN B CA 1
ATOM 2825 C C . ASN B 1 127 ? 14.477 20.977 -0.048 1.00 17.62 147 ASN B C 1
ATOM 2826 O O . ASN B 1 127 ? 15.507 20.745 -0.678 1.00 17.17 147 ASN B O 1
ATOM 2831 N N . GLU B 1 128 ? 13.283 20.689 -0.529 1.00 14.55 148 GLU B N 1
ATOM 2832 C CA . GLU B 1 128 ? 13.128 20.053 -1.838 1.00 15.41 148 GLU B CA 1
ATOM 2833 C C . GLU B 1 128 ? 12.274 20.937 -2.769 1.00 18.37 148 GLU B C 1
ATOM 2834 O O . GLU B 1 128 ? 11.438 20.454 -3.560 1.00 17.02 148 GLU B O 1
ATOM 2840 N N . ILE B 1 129 ? 12.517 22.246 -2.701 1.00 17.36 149 ILE B N 1
ATOM 2841 C CA . ILE B 1 129 ? 11.730 23.186 -3.477 1.00 17.36 149 ILE B CA 1
ATOM 2842 C C . ILE B 1 129 ? 12.224 23.236 -4.926 1.00 16.61 149 ILE B C 1
ATOM 2843 O O . ILE B 1 129 ? 13.428 23.207 -5.187 1.00 15.86 149 ILE B O 1
ATOM 2848 N N . VAL B 1 130 ? 11.274 23.180 -5.853 1.00 19.25 150 VAL B N 1
ATOM 2849 C CA . VAL B 1 130 ? 11.543 23.104 -7.286 1.00 25.45 150 VAL B CA 1
ATOM 2850 C C . VAL B 1 130 ? 11.283 24.437 -8.023 1.00 22.64 150 VAL B C 1
ATOM 2851 O O . VAL B 1 130 ? 11.879 24.680 -9.057 1.00 30.07 150 VAL B O 1
ATOM 2855 N N . SER B 1 131 ? 10.508 25.342 -7.441 1.00 20.49 151 SER B N 1
ATOM 2856 C CA . SER B 1 131 ? 10.354 26.687 -8.022 1.00 23.41 151 SER B CA 1
ATOM 2857 C C . SER B 1 131 ? 9.968 27.737 -6.962 1.00 22.53 151 SER B C 1
ATOM 2858 O O . SER B 1 131 ? 9.484 27.414 -5.868 1.00 25.71 151 SER B O 1
ATOM 2861 N N . LEU B 1 132 ? 10.226 28.995 -7.259 1.00 22.68 152 LEU B N 1
ATOM 2862 C CA . LEU B 1 132 ? 9.847 30.062 -6.332 1.00 22.80 152 LEU B CA 1
ATOM 2863 C C . LEU B 1 132 ? 8.645 30.912 -6.790 1.00 27.26 152 LEU B C 1
ATOM 2864 O O . LEU B 1 132 ? 8.500 31.185 -7.970 1.00 26.19 152 LEU B O 1
ATOM 2869 N N . PRO B 1 133 ? 7.826 31.397 -5.848 1.00 22.82 153 PRO B N 1
ATOM 2870 C CA . PRO B 1 133 ? 6.784 32.310 -6.326 1.00 29.34 153 PRO B CA 1
ATOM 2871 C C . PRO B 1 133 ? 7.366 33.716 -6.418 1.00 25.31 153 PRO B C 1
ATOM 2872 O O . PRO B 1 133 ? 8.573 33.890 -6.242 1.00 29.16 153 PRO B O 1
ATOM 2876 N N . SER B 1 134 ? 6.535 34.698 -6.756 1.00 29.29 154 SER B N 1
ATOM 2877 C CA . SER B 1 134 ? 7.005 36.080 -6.940 1.00 32.17 154 SER B CA 1
ATOM 2878 C C . SER B 1 134 ? 7.721 36.549 -5.661 1.00 25.43 154 SER B C 1
ATOM 2879 O O . SER B 1 134 ? 7.206 36.390 -4.563 1.00 27.67 154 SER B O 1
ATOM 2882 N N . LEU B 1 135 ? 8.942 37.053 -5.783 1.00 25.22 155 LEU B N 1
ATOM 2883 C CA . LEU B 1 135 ? 9.690 37.468 -4.593 1.00 26.15 155 LEU B CA 1
ATOM 2884 C C . LEU B 1 135 ? 9.272 38.883 -4.150 1.00 33.06 155 LEU B C 1
ATOM 2885 O O . LEU B 1 135 ? 9.019 39.748 -4.991 1.00 33.95 155 LEU B O 1
ATOM 2890 N N . PRO B 1 136 ? 9.255 39.155 -2.834 1.00 32.57 156 PRO B N 1
ATOM 2891 C CA . PRO B 1 136 ? 8.847 40.508 -2.477 1.00 33.28 156 PRO B CA 1
ATOM 2892 C C . PRO B 1 136 ? 9.892 41.550 -2.849 1.00 36.03 156 PRO B C 1
ATOM 2893 O O . PRO B 1 136 ? 11.081 41.238 -2.947 1.00 32.65 156 PRO B O 1
ATOM 2897 N N . GLN B 1 137 ? 9.424 42.768 -3.109 1.00 36.83 157 GLN B N 1
ATOM 2898 C CA . GLN B 1 137 ? 10.308 43.868 -3.439 1.00 47.60 157 GLN B CA 1
ATOM 2899 C C . GLN B 1 137 ? 11.198 44.263 -2.264 1.00 34.53 157 GLN B C 1
ATOM 2900 O O . GLN B 1 137 ? 12.344 44.628 -2.464 1.00 42.00 157 GLN B O 1
ATOM 2906 N N . ALA B 1 138 ? 10.715 44.042 -1.048 1.00 39.68 158 ALA B N 1
ATOM 2907 C CA . ALA B 1 138 ? 11.460 44.399 0.150 1.00 39.02 158 ALA B CA 1
ATOM 2908 C C . ALA B 1 138 ? 12.516 43.362 0.514 1.00 39.13 158 ALA B C 1
ATOM 2909 O O . ALA B 1 138 ? 13.337 43.590 1.396 1.00 31.77 158 ALA B O 1
ATOM 2911 N N . LEU B 1 139 ? 12.457 42.199 -0.121 1.00 40.19 159 LEU B N 1
ATOM 2912 C CA . LEU B 1 139 ? 13.340 41.107 0.244 1.00 36.51 159 LEU B CA 1
ATOM 2913 C C . LEU B 1 139 ? 14.765 41.498 -0.082 1.00 39.17 159 LEU B C 1
ATOM 2914 O O . LEU B 1 139 ? 15.075 41.794 -1.238 1.00 39.62 159 LEU B O 1
ATOM 2919 N N . LYS B 1 140 ? 15.643 41.485 0.912 1.00 28.93 160 LYS B N 1
ATOM 2920 C CA . LYS B 1 140 ? 17.055 41.709 0.604 1.00 32.25 160 LYS B CA 1
ATOM 2921 C C . LYS B 1 140 ? 18.032 40.550 0.805 1.00 34.23 160 LYS B C 1
ATOM 2922 O O . LYS B 1 140 ? 19.180 40.611 0.367 1.00 26.51 160 LYS B O 1
ATOM 2928 N N . ASN B 1 141 ? 17.554 39.436 1.342 1.00 24.33 161 ASN B N 1
ATOM 2929 C CA . ASN B 1 141 ? 18.442 38.306 1.579 1.00 24.89 161 ASN B CA 1
ATOM 2930 C C . ASN B 1 141 ? 17.662 36.996 1.376 1.00 25.11 161 ASN B C 1
ATOM 2931 O O . ASN B 1 141 ? 16.681 36.801 2.052 1.00 28.63 161 ASN B O 1
ATOM 2936 N N . LEU B 1 142 ? 18.020 36.227 0.344 1.00 24.02 162 LEU B N 1
ATOM 2937 C CA . LEU B 1 142 ? 17.368 34.904 0.037 1.00 20.17 162 LEU B CA 1
ATOM 2938 C C . LEU B 1 142 ? 18.418 33.811 0.012 1.00 19.70 162 LEU B C 1
ATOM 2939 O O . LEU B 1 142 ? 19.290 33.775 -0.884 1.00 21.78 162 LEU B O 1
ATOM 2944 N N . ARG B 1 143 ? 18.391 32.947 1.024 1.00 17.04 163 ARG B N 1
ATOM 2945 C CA . ARG B 1 143 ? 19.252 31.782 1.031 1.00 16.87 163 ARG B CA 1
ATOM 2946 C C . ARG B 1 143 ? 18.443 30.541 0.618 1.00 18.63 163 ARG B C 1
ATOM 2947 O O . ARG B 1 143 ? 17.491 30.187 1.302 1.00 16.76 163 ARG B O 1
ATOM 2955 N N . ALA B 1 144 ? 18.912 29.815 -0.395 1.00 17.69 164 ALA B N 1
ATOM 2956 C CA . ALA B 1 144 ? 18.132 28.718 -0.935 1.00 18.65 164 ALA B CA 1
ATOM 2957 C C . ALA B 1 144 ? 19.072 27.641 -1.406 1.00 17.15 164 ALA B C 1
ATOM 2958 O O . ALA B 1 144 ? 18.710 26.839 -2.262 1.00 16.39 164 ALA B O 1
ATOM 2960 N N . THR B 1 145 ? 20.194 27.525 -0.714 1.00 17.48 165 THR B N 1
ATOM 2961 C CA . THR B 1 145 ? 21.206 26.467 -0.928 1.00 17.20 165 THR B CA 1
ATOM 2962 C C . THR B 1 145 ? 20.589 25.112 -0.809 1.00 20.14 165 THR B C 1
ATOM 2963 O O . THR B 1 145 ? 19.776 24.932 0.075 1.00 17.57 165 THR B O 1
ATOM 2967 N N . ARG B 1 146 ? 21.038 24.157 -1.636 1.00 17.14 166 ARG B N 1
ATOM 2968 C CA A ARG B 1 146 ? 20.522 22.786 -1.594 0.50 19.09 166 ARG B CA 1
ATOM 2969 C CA B ARG B 1 146 ? 20.537 22.775 -1.573 0.50 18.33 166 ARG B CA 1
ATOM 2970 C C . ARG B 1 146 ? 19.010 22.663 -1.702 1.00 19.20 166 ARG B C 1
ATOM 2971 O O . ARG B 1 146 ? 18.346 22.085 -0.821 1.00 18.06 166 ARG B O 1
ATOM 2986 N N . ASN B 1 147 ? 18.446 23.265 -2.749 1.00 19.72 167 ASN B N 1
ATOM 2987 C CA . ASN B 1 147 ? 17.085 22.947 -3.153 1.00 17.83 167 ASN B CA 1
ATOM 2988 C C . ASN B 1 147 ? 17.170 22.367 -4.554 1.00 19.55 167 ASN B C 1
ATOM 2989 O O . ASN B 1 147 ? 18.232 21.887 -4.961 1.00 20.14 167 ASN B O 1
ATOM 2994 N N . PHE B 1 148 ? 16.030 22.244 -5.224 1.00 19.44 168 PHE B N 1
ATOM 2995 C CA . PHE B 1 148 ? 16.020 21.590 -6.553 1.00 19.15 168 PHE B CA 1
ATOM 2996 C C . PHE B 1 148 ? 15.511 22.514 -7.636 1.00 18.32 168 PHE B C 1
ATOM 2997 O O . PHE B 1 148 ? 14.794 22.105 -8.553 1.00 21.09 168 PHE B O 1
ATOM 3005 N N . LEU B 1 149 ? 15.871 23.783 -7.510 1.00 20.00 169 LEU B N 1
ATOM 3006 C CA . LEU B 1 149 ? 15.511 24.763 -8.529 1.00 19.09 169 LEU B CA 1
ATOM 3007 C C . LEU B 1 149 ? 16.212 24.415 -9.845 1.00 23.30 169 LEU B C 1
ATOM 3008 O O . LEU B 1 149 ? 17.380 23.989 -9.853 1.00 19.04 169 LEU B O 1
ATOM 3013 N N . THR B 1 150 ? 15.496 24.560 -10.956 1.00 23.23 170 THR B N 1
ATOM 3014 C CA . THR B 1 150 ? 16.111 24.211 -12.238 1.00 28.93 170 THR B CA 1
ATOM 3015 C C . THR B 1 150 ? 16.456 25.472 -13.005 1.00 32.52 170 THR B C 1
ATOM 3016 O O . THR B 1 150 ? 17.055 25.383 -14.069 1.00 31.78 170 THR B O 1
ATOM 3020 N N . GLU B 1 151 ? 15.956 26.608 -12.526 1.00 29.40 171 GLU B N 1
ATOM 3021 C CA . GLU B 1 151 ? 16.194 27.923 -13.159 1.00 33.86 171 GLU B CA 1
ATOM 3022 C C . GLU B 1 151 ? 16.407 28.941 -12.075 1.00 33.79 171 GLU B C 1
ATOM 3023 O O . GLU B 1 151 ? 15.835 28.838 -10.998 1.00 31.88 171 GLU B O 1
ATOM 3029 N N . LEU B 1 152 ? 17.125 30.010 -12.381 1.00 33.16 172 LEU B N 1
ATOM 3030 C CA . LEU B 1 152 ? 17.113 31.130 -11.457 1.00 27.79 172 LEU B CA 1
ATOM 3031 C C . LEU B 1 152 ? 15.761 31.825 -11.587 1.00 37.81 172 LEU B C 1
ATOM 3032 O O . LEU B 1 152 ? 15.090 31.682 -12.606 1.00 33.60 172 LEU B O 1
ATOM 3037 N N . PRO B 1 153 ? 15.290 32.484 -10.518 1.00 43.54 173 PRO B N 1
ATOM 3038 C CA . PRO B 1 153 ? 14.030 33.216 -10.688 1.00 54.88 173 PRO B CA 1
ATOM 3039 C C . PRO B 1 153 ? 14.278 34.505 -11.479 1.00 68.81 173 PRO B C 1
ATOM 3040 O O . PRO B 1 153 ? 15.406 35.008 -11.485 1.00 52.67 173 PRO B O 1
ATOM 3044 N N . ALA B 1 154 ? 13.247 35.024 -12.152 1.00 88.47 174 ALA B N 1
ATOM 3045 C CA . ALA B 1 154 ? 13.371 36.298 -12.877 1.00 78.75 174 ALA B CA 1
ATOM 3046 C C . ALA B 1 154 ? 13.645 37.418 -11.873 1.00 80.32 174 ALA B C 1
ATOM 3047 O O . ALA B 1 154 ? 13.056 37.442 -10.791 1.00 81.58 174 ALA B O 1
ATOM 3049 N N . PHE B 1 155 ? 14.615 38.275 -12.179 1.00 75.72 175 PHE B N 1
ATOM 3050 C CA . PHE B 1 155 ? 15.011 39.332 -11.251 1.00 78.04 175 PHE B CA 1
ATOM 3051 C C . PHE B 1 155 ? 14.442 40.684 -11.669 1.00 87.77 175 PHE B C 1
ATOM 3052 O O . PHE B 1 155 ? 15.122 41.477 -12.322 1.00 89.04 175 PHE B O 1
ATOM 3060 N N . VAL B 1 163 ? 22.556 46.468 -1.381 1.00 54.35 183 VAL B N 1
ATOM 3061 C CA . VAL B 1 163 ? 23.186 45.165 -1.191 1.00 54.31 183 VAL B CA 1
ATOM 3062 C C . VAL B 1 163 ? 22.149 44.052 -1.033 1.00 59.76 183 VAL B C 1
ATOM 3063 O O . VAL B 1 163 ? 21.311 44.087 -0.131 1.00 58.98 183 VAL B O 1
ATOM 3067 N N . ARG B 1 164 ? 22.155 43.117 -1.979 1.00 48.94 184 ARG B N 1
ATOM 3068 C CA . ARG B 1 164 ? 21.260 41.964 -1.950 1.00 38.62 184 ARG B CA 1
ATOM 3069 C C . ARG B 1 164 ? 22.140 40.743 -2.067 1.00 44.16 184 ARG B C 1
ATOM 3070 O O . ARG B 1 164 ? 23.243 40.801 -2.611 1.00 36.80 184 ARG B O 1
ATOM 3078 N N . GLU B 1 165 ? 21.671 39.626 -1.543 1.00 32.52 185 GLU B N 1
ATOM 3079 C CA . GLU B 1 165 ? 22.465 38.457 -1.628 1.00 29.86 185 GLU B CA 1
ATOM 3080 C C . GLU B 1 165 ? 21.520 37.304 -1.885 1.00 24.11 185 GLU B C 1
ATOM 3081 O O . GLU B 1 165 ? 20.461 37.215 -1.255 1.00 28.00 185 GLU B O 1
ATOM 3087 N N . TYR B 1 166 ? 21.803 36.580 -2.951 1.00 21.85 186 TYR B N 1
ATOM 3088 C CA . TYR B 1 166 ? 21.025 35.381 -3.268 1.00 20.69 186 TYR B CA 1
ATOM 3089 C C . TYR B 1 166 ? 21.972 34.195 -3.183 1.00 23.01 186 TYR B C 1
ATOM 3090 O O . TYR B 1 166 ? 22.971 34.178 -3.866 1.00 23.86 186 TYR B O 1
ATOM 3099 N N . PHE B 1 167 ? 21.577 33.127 -2.488 1.00 22.92 187 PHE B N 1
ATOM 3100 C CA . PHE B 1 167 ? 22.403 31.890 -2.487 1.00 20.07 187 PHE B CA 1
ATOM 3101 C C . PHE B 1 167 ? 21.612 30.801 -3.160 1.00 25.33 187 PHE B C 1
ATOM 3102 O O . PHE B 1 167 ? 20.543 30.423 -2.663 1.00 19.76 187 PHE B O 1
ATOM 3110 N N . PHE B 1 168 ? 22.139 30.311 -4.273 1.00 18.96 188 PHE B N 1
ATOM 3111 C CA . PHE B 1 168 ? 21.535 29.245 -5.064 1.00 20.31 188 PHE B CA 1
ATOM 3112 C C . PHE B 1 168 ? 22.538 28.116 -5.324 1.00 16.28 188 PHE B C 1
ATOM 3113 O O . PHE B 1 168 ? 22.360 27.318 -6.274 1.00 20.28 188 PHE B O 1
ATOM 3121 N N . ASP B 1 169 ? 23.519 28.013 -4.440 1.00 20.27 189 ASP B N 1
ATOM 3122 C CA A ASP B 1 169 ? 24.499 26.917 -4.432 0.50 21.08 189 ASP B CA 1
ATOM 3123 C CA B ASP B 1 169 ? 24.464 26.920 -4.549 0.50 22.12 189 ASP B CA 1
ATOM 3124 C C . ASP B 1 169 ? 23.785 25.572 -4.339 1.00 20.44 189 ASP B C 1
ATOM 3125 O O . ASP B 1 169 ? 22.779 25.465 -3.673 1.00 19.33 189 ASP B O 1
ATOM 3134 N N . ARG B 1 170 ? 24.352 24.543 -4.963 1.00 21.5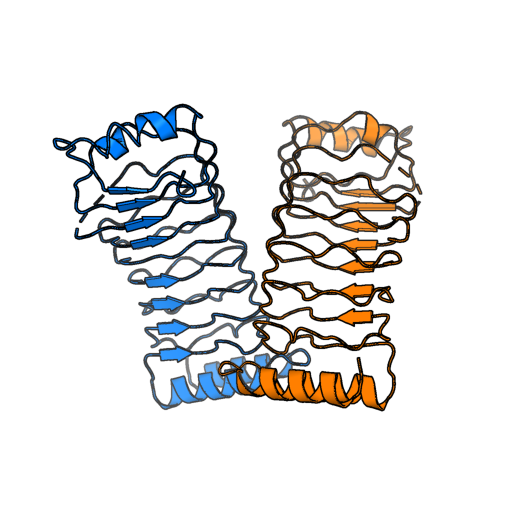4 190 ARG B N 1
ATOM 3135 C CA . ARG B 1 170 ? 23.847 23.205 -4.819 1.00 22.67 190 ARG B CA 1
ATOM 3136 C C . ARG B 1 170 ? 22.383 23.047 -5.186 1.00 18.92 190 ARG B C 1
ATOM 3137 O O . ARG B 1 170 ? 21.693 22.262 -4.579 1.00 19.87 190 ARG B O 1
ATOM 3145 N N . ASN B 1 171 ? 21.947 23.673 -6.269 1.00 18.91 191 ASN B N 1
ATOM 3146 C CA . ASN B 1 171 ? 20.590 23.437 -6.778 1.00 18.46 191 ASN B CA 1
ATOM 3147 C C . ASN B 1 171 ? 20.706 22.593 -8.070 1.00 17.68 191 ASN B C 1
ATOM 3148 O O . ASN B 1 171 ? 21.660 21.841 -8.201 1.00 21.49 191 ASN 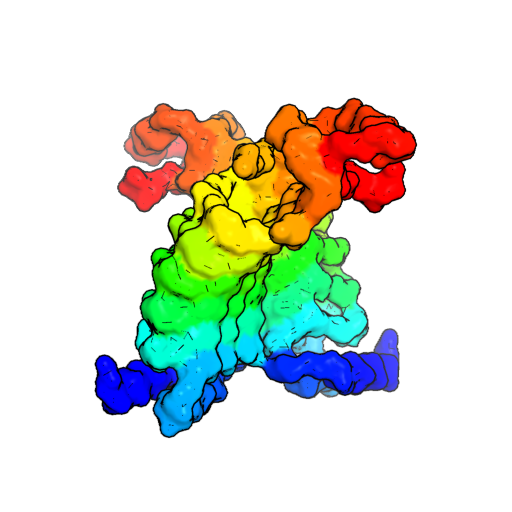B O 1
ATOM 3153 N N . GLN B 1 172 ? 19.733 22.645 -8.969 1.00 21.48 192 GLN B N 1
ATOM 3154 C CA . GLN B 1 172 ? 19.792 21.881 -10.202 1.00 21.02 192 GLN B CA 1
ATOM 3155 C C . GLN B 1 172 ? 19.741 22.822 -11.418 1.00 23.77 192 GLN B C 1
ATOM 3156 O O . GLN B 1 172 ? 19.135 22.504 -12.441 1.00 25.49 192 GLN B O 1
ATOM 3162 N N . ILE B 1 173 ? 20.410 23.960 -11.304 1.00 21.68 193 ILE B N 1
ATOM 3163 C CA . ILE B 1 173 ? 20.359 24.981 -12.348 1.00 25.15 193 ILE B CA 1
ATOM 3164 C C . ILE B 1 173 ? 21.356 24.595 -13.446 1.00 24.59 193 ILE B C 1
ATOM 3165 O O . ILE B 1 173 ? 22.542 24.345 -13.150 1.00 22.55 193 ILE B O 1
ATOM 3170 N N . SER B 1 174 ? 20.889 24.594 -14.699 1.00 28.23 194 SER B N 1
ATOM 3171 C CA . SER B 1 174 ? 21.723 24.170 -15.855 1.00 27.07 194 SER B CA 1
ATOM 3172 C C . SER B 1 174 ? 22.094 25.313 -16.820 1.00 28.65 194 SER B C 1
ATOM 3173 O O . SER B 1 174 ? 23.036 25.190 -17.615 1.00 25.32 194 SER B O 1
ATOM 3176 N N . HIS B 1 175 ? 21.477 26.478 -16.636 1.00 25.05 195 HIS B N 1
ATOM 3177 C CA . HIS B 1 175 ? 21.654 27.594 -17.579 1.00 27.19 195 HIS B CA 1
ATOM 3178 C C . HIS B 1 175 ? 21.876 28.860 -16.797 1.00 25.73 195 HIS B C 1
ATOM 3179 O O . HIS B 1 175 ? 21.145 29.129 -15.856 1.00 28.23 195 HIS B O 1
ATOM 3186 N N . ILE B 1 176 ? 22.932 29.606 -17.099 1.00 23.16 196 ILE B N 1
ATOM 3187 C CA . ILE B 1 176 ? 23.097 30.947 -16.512 1.00 20.76 196 ILE B CA 1
ATOM 3188 C C . ILE B 1 176 ? 22.403 31.958 -17.433 1.00 24.57 196 ILE B C 1
ATOM 3189 O O . ILE B 1 176 ? 22.806 32.130 -18.599 1.00 21.97 196 ILE B O 1
ATOM 3194 N N . PRO B 1 177 ? 21.284 32.542 -16.973 1.00 25.92 197 PRO B N 1
ATOM 3195 C CA . PRO B 1 177 ? 20.562 33.459 -17.834 1.00 27.23 197 PRO B CA 1
ATOM 3196 C C . PRO B 1 177 ? 21.246 34.825 -17.985 1.00 22.33 197 PRO B C 1
ATOM 3197 O O . PRO B 1 177 ? 21.937 35.301 -17.087 1.00 24.16 197 PRO B O 1
ATOM 3201 N N . GLU B 1 178 ? 20.947 35.486 -19.095 1.00 25.97 198 GLU B N 1
ATOM 3202 C CA . GLU B 1 178 ? 21.491 36.806 -19.372 1.00 29.73 198 GLU B CA 1
ATOM 3203 C C . GLU B 1 178 ? 21.034 37.785 -18.299 1.00 28.18 198 GLU B C 1
ATOM 3204 O O . GLU B 1 178 ? 21.746 38.737 -17.995 1.00 27.65 198 GLU B O 1
ATOM 3210 N N . SER B 1 179 ? 19.924 37.462 -17.634 1.00 32.38 199 SER B N 1
ATOM 3211 C CA . SER B 1 179 ? 19.328 38.324 -16.604 1.00 38.34 199 SER B CA 1
ATOM 3212 C C . SER B 1 179 ? 20.216 38.513 -15.379 1.00 37.28 199 SER B C 1
ATOM 3213 O O . SER B 1 179 ? 20.196 39.557 -14.761 1.00 34.30 199 SER B O 1
ATOM 3216 N N . ILE B 1 180 ? 21.059 37.535 -15.070 1.00 32.43 200 ILE B N 1
ATOM 3217 C CA . ILE B 1 180 ? 21.962 37.696 -13.949 1.00 33.64 200 ILE B CA 1
ATOM 3218 C C . ILE B 1 180 ? 23.108 38.635 -14.279 1.00 33.79 200 ILE B C 1
ATOM 3219 O O . ILE B 1 180 ? 23.500 39.436 -13.438 1.00 30.72 200 ILE B O 1
ATOM 3224 N N . LEU B 1 181 ? 23.531 38.653 -15.544 1.00 33.83 201 LEU B N 1
ATOM 3225 C CA . LEU B 1 181 ? 24.604 39.558 -15.958 1.00 34.36 201 LEU B CA 1
ATOM 3226 C C . LEU B 1 181 ? 24.135 41.003 -15.983 1.00 43.34 201 LEU B C 1
ATOM 3227 O O . LEU B 1 181 ? 24.951 41.912 -15.865 1.00 40.77 201 LEU B O 1
ATOM 3232 N N . ASN B 1 182 ? 22.815 41.186 -16.109 1.00 44.07 202 ASN B N 1
ATOM 3233 C CA . ASN B 1 182 ? 22.154 42.508 -16.110 1.00 45.98 202 ASN B CA 1
ATOM 3234 C C . ASN B 1 182 ? 21.884 43.090 -14.711 1.00 50.21 202 ASN B C 1
ATOM 3235 O O . ASN B 1 182 ? 21.472 44.234 -14.597 1.00 50.14 202 ASN B O 1
ATOM 3240 N N . LEU B 1 183 ? 22.035 42.279 -13.665 1.00 50.26 203 LEU B N 1
ATOM 3241 C CA . LEU B 1 183 ? 21.890 42.732 -12.276 1.00 47.49 203 LEU B CA 1
ATOM 3242 C C . LEU B 1 183 ? 22.928 43.781 -11.904 1.00 54.34 203 LEU B C 1
ATOM 3243 O O . LEU B 1 183 ? 23.993 43.833 -12.507 1.00 49.40 203 LEU B O 1
ATOM 3248 N N . ARG B 1 184 ? 22.713 44.450 -10.773 1.00 65.12 204 ARG B N 1
ATOM 3249 C CA . ARG B 1 184 ? 23.636 45.494 -10.335 1.00 70.56 204 ARG B CA 1
ATOM 3250 C C . ARG B 1 184 ? 24.828 44.996 -9.500 1.00 70.07 204 ARG B C 1
ATOM 3251 O O . ARG B 1 184 ? 24.754 43.957 -8.839 1.00 60.98 204 ARG B O 1
ATOM 3259 N N . ASN B 1 185 ? 25.925 45.752 -9.544 1.00 61.64 205 ASN B N 1
ATOM 3260 C CA . ASN B 1 185 ? 27.172 45.425 -8.834 1.00 51.96 205 ASN B CA 1
ATOM 3261 C C . ASN B 1 185 ? 27.013 45.230 -7.318 1.00 46.57 205 ASN B C 1
ATOM 3262 O O . ASN B 1 185 ? 27.795 44.526 -6.671 1.00 45.81 205 ASN B O 1
ATOM 3267 N N . GLU B 1 186 ? 25.954 45.786 -6.756 1.00 45.83 206 GLU B N 1
ATOM 3268 C CA . GLU B 1 186 ? 25.715 45.630 -5.326 1.00 42.34 206 GLU B CA 1
ATOM 3269 C C . GLU B 1 186 ? 24.981 44.315 -5.020 1.00 39.70 206 GLU B C 1
ATOM 3270 O O . GLU B 1 186 ? 24.735 43.990 -3.859 1.00 34.65 206 GLU B O 1
ATOM 3276 N N . CYS B 1 187 ? 24.532 43.625 -6.061 1.00 36.01 207 CYS B N 1
ATOM 3277 C CA A CYS B 1 187 ? 23.935 42.298 -5.879 0.50 36.42 207 CYS B CA 1
ATOM 3278 C CA B CYS B 1 187 ? 23.942 42.300 -5.880 0.50 33.78 207 CYS B CA 1
ATOM 3279 C C . CYS B 1 187 ? 25.057 41.267 -5.782 1.00 37.74 207 CYS B C 1
ATOM 3280 O O . CYS B 1 187 ? 26.105 41.437 -6.387 1.00 31.31 207 CYS B O 1
ATOM 3285 N N . SER B 1 188 ? 24.877 40.259 -4.924 1.00 34.86 208 SER B N 1
ATOM 3286 C CA . SER B 1 188 ? 25.819 39.140 -4.808 1.00 28.28 208 SER B CA 1
ATOM 3287 C C . SER B 1 188 ? 25.020 37.877 -5.070 1.00 29.28 208 SER B C 1
ATOM 3288 O O . SER B 1 188 ? 23.983 37.676 -4.465 1.00 29.78 208 SER B O 1
ATOM 3291 N N . ILE B 1 189 ? 25.495 37.040 -5.966 1.00 23.03 209 ILE B N 1
ATOM 3292 C CA . ILE B 1 189 ? 24.764 35.825 -6.286 1.00 28.33 209 ILE B CA 1
ATOM 3293 C C . ILE B 1 189 ? 25.711 34.653 -6.225 1.00 28.27 209 ILE B C 1
ATOM 3294 O O . ILE B 1 189 ? 26.691 34.608 -6.971 1.00 26.98 209 ILE B O 1
ATOM 3299 N N . HIS B 1 190 ? 25.288 33.632 -5.493 1.00 26.48 210 HIS B N 1
ATOM 3300 C CA . HIS B 1 190 ? 26.072 32.438 -5.282 1.00 21.26 210 HIS B CA 1
ATOM 3301 C C . HIS B 1 190 ? 25.433 31.330 -6.049 1.00 27.17 210 HIS B C 1
ATOM 3302 O O . HIS B 1 190 ? 24.239 31.007 -5.811 1.00 22.01 210 HIS B O 1
ATOM 3309 N N . ILE B 1 191 ? 26.217 30.664 -6.899 1.00 21.89 211 ILE B N 1
ATOM 3310 C CA A ILE B 1 191 ? 25.681 29.695 -7.853 0.50 25.00 211 ILE B CA 1
ATOM 3311 C CA B ILE B 1 191 ? 25.668 29.673 -7.829 0.50 21.67 211 ILE B CA 1
ATOM 3312 C C . ILE B 1 191 ? 26.607 28.488 -8.020 1.00 23.12 211 ILE B C 1
ATOM 3313 O O . ILE B 1 191 ? 26.513 27.754 -8.989 1.00 23.94 211 ILE B O 1
ATOM 3322 N N . SER B 1 192 ? 27.454 28.257 -7.030 1.00 23.70 212 SER B N 1
ATOM 3323 C CA . SER B 1 192 ? 28.387 27.108 -7.073 1.00 29.08 212 SER B CA 1
ATOM 3324 C C . SER B 1 192 ? 27.696 25.756 -7.028 1.00 32.52 212 SER B C 1
ATOM 3325 O O . SER B 1 192 ? 26.628 25.599 -6.434 1.00 22.62 212 SER B O 1
ATOM 3328 N N . ASP B 1 193 ? 28.336 24.762 -7.626 1.00 27.43 213 ASP B N 1
ATOM 3329 C CA . ASP B 1 193 ? 27.871 23.401 -7.558 1.00 29.07 213 ASP B CA 1
ATOM 3330 C C . ASP B 1 193 ? 26.519 23.168 -8.148 1.00 31.06 213 ASP B C 1
ATOM 3331 O O . ASP B 1 193 ? 25.751 22.436 -7.575 1.00 28.73 213 ASP B O 1
ATOM 3336 N N . ASN B 1 194 ? 26.234 23.779 -9.301 1.00 21.73 214 ASN B N 1
ATOM 3337 C CA . ASN B 1 194 ? 25.053 23.535 -10.069 1.00 23.63 214 ASN B CA 1
ATOM 3338 C C . ASN B 1 194 ? 25.511 22.864 -11.365 1.00 23.14 214 ASN B C 1
ATOM 3339 O O . ASN B 1 194 ? 26.669 23.009 -11.730 1.00 27.52 214 ASN B O 1
ATOM 3344 N N . PRO B 1 195 ? 24.645 22.075 -12.004 1.00 23.03 215 PRO B N 1
ATOM 3345 C CA . PRO B 1 195 ? 25.048 21.331 -13.200 1.00 26.07 215 PRO B CA 1
ATOM 3346 C C . PRO B 1 195 ? 25.073 22.274 -14.419 1.00 24.23 215 PRO B C 1
ATOM 3347 O O . PRO B 1 195 ? 24.254 22.128 -15.323 1.00 26.86 215 PRO B O 1
ATOM 3351 N N . LEU B 1 196 ? 25.985 23.247 -14.389 1.00 22.80 216 LEU B N 1
ATOM 3352 C CA . LEU B 1 196 ? 26.131 24.196 -15.501 1.00 25.42 216 LEU B CA 1
ATOM 3353 C C . LEU B 1 196 ? 26.947 23.569 -16.615 1.00 30.06 216 LEU B C 1
ATOM 3354 O O . LEU B 1 196 ? 27.409 22.436 -16.486 1.00 24.10 216 LEU B O 1
ATOM 3359 N N . SER B 1 197 ? 26.943 24.204 -17.784 1.00 22.37 217 SER B N 1
ATOM 3360 C CA . SER B 1 197 ? 27.664 23.603 -18.908 1.00 20.66 217 SER B CA 1
ATOM 3361 C C . SER B 1 197 ? 29.126 23.547 -18.475 1.00 18.85 217 SER B C 1
ATOM 3362 O O . SER B 1 197 ? 29.546 24.320 -17.605 1.00 19.82 217 SER B O 1
ATOM 3365 N N . SER B 1 198 ? 29.889 22.610 -19.044 1.00 22.30 218 SER B N 1
ATOM 3366 C CA . SER B 1 198 ? 31.333 22.551 -18.822 1.00 26.29 218 SER B CA 1
ATOM 3367 C C . SER B 1 198 ? 32.006 23.913 -19.022 1.00 31.61 218 SER B C 1
ATOM 3368 O O . SER B 1 198 ? 33.064 24.168 -18.454 1.00 23.94 218 SER B O 1
ATOM 3371 N N . HIS B 1 199 ? 31.435 24.785 -19.861 1.00 22.61 219 HIS B N 1
ATOM 3372 C CA . HIS B 1 199 ? 32.150 26.068 -20.201 1.00 23.74 219 HIS B CA 1
ATOM 3373 C C . HIS B 1 199 ? 31.887 27.189 -19.242 1.00 19.64 219 HIS B C 1
ATOM 3374 O O . HIS B 1 199 ? 32.624 28.204 -19.214 1.00 21.03 219 HIS B O 1
ATOM 3381 N N . ALA B 1 200 ? 30.937 26.983 -18.345 1.00 21.22 220 ALA B N 1
ATOM 3382 C CA . ALA B 1 200 ? 30.535 28.058 -17.429 1.00 22.04 220 ALA B CA 1
ATOM 3383 C C . ALA 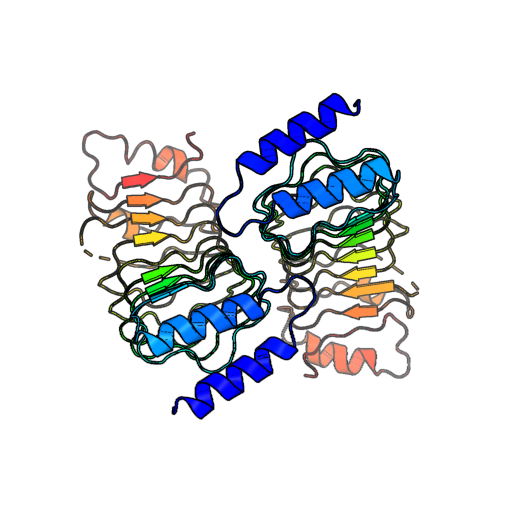B 1 200 ? 31.603 28.479 -16.430 1.00 28.66 220 ALA B C 1
ATOM 3384 O O . ALA B 1 200 ? 31.918 29.666 -16.291 1.00 22.40 220 ALA B O 1
ATOM 3386 N N . LEU B 1 201 ? 32.256 27.491 -15.818 1.00 23.26 221 LEU B N 1
ATOM 3387 C CA . LEU B 1 201 ? 33.318 27.816 -14.886 1.00 29.67 221 LEU B CA 1
ATOM 3388 C C . LEU B 1 201 ? 34.501 28.604 -15.512 1.00 28.51 221 LEU B C 1
ATOM 3389 O O . LEU B 1 201 ? 34.809 29.701 -15.059 1.00 26.71 221 LEU B O 1
ATOM 3394 N N . PRO B 1 202 ? 35.084 28.111 -16.634 1.00 29.11 222 PRO B N 1
ATOM 3395 C CA . PRO B 1 202 ? 36.151 28.869 -17.290 1.00 25.86 222 PRO B CA 1
ATOM 3396 C C . PRO B 1 202 ? 35.698 30.237 -17.773 1.00 31.16 222 PRO B C 1
ATOM 3397 O O . PRO B 1 202 ? 36.425 31.223 -17.629 1.00 26.99 222 PRO B O 1
ATOM 3401 N N . ALA B 1 203 ? 34.487 30.290 -18.333 1.00 27.84 223 ALA B N 1
ATOM 3402 C CA . ALA B 1 203 ? 33.912 31.545 -18.816 1.00 26.46 223 ALA B CA 1
ATOM 3403 C C . ALA B 1 203 ? 33.782 32.546 -17.683 1.00 28.45 223 ALA B C 1
ATOM 3404 O O . ALA B 1 203 ? 34.296 33.684 -17.749 1.00 30.02 223 ALA B O 1
ATOM 3406 N N . LEU B 1 204 ? 33.131 32.121 -16.609 1.00 24.15 224 LEU B N 1
ATOM 3407 C CA . LEU B 1 204 ? 32.888 33.020 -15.482 1.00 27.10 224 LEU B CA 1
ATOM 3408 C C . LEU B 1 204 ? 34.187 33.513 -14.809 1.00 29.22 224 LEU B C 1
ATOM 3409 O O . LEU B 1 204 ? 34.280 34.664 -14.392 1.00 28.29 224 LEU B O 1
ATOM 3414 N N . GLN B 1 205 ? 35.175 32.634 -14.682 1.00 29.62 225 GLN B N 1
ATOM 3415 C CA . GLN B 1 205 ? 36.463 33.036 -14.104 1.00 33.71 225 GLN B CA 1
ATOM 3416 C C . GLN B 1 205 ? 36.990 34.286 -14.827 1.00 34.81 225 GLN B C 1
ATOM 3417 O O . GLN B 1 205 ? 37.344 35.292 -14.196 1.00 36.44 225 GLN B O 1
ATOM 3423 N N . ARG B 1 206 ? 37.082 34.197 -16.150 1.00 32.89 226 ARG B N 1
ATOM 3424 C CA . ARG B 1 206 ? 37.664 35.281 -16.961 1.00 35.64 226 ARG B CA 1
ATOM 3425 C C . ARG B 1 206 ? 36.707 36.493 -16.984 1.00 40.23 226 ARG B C 1
ATOM 3426 O O . ARG B 1 206 ? 37.118 37.635 -16.824 1.00 40.24 226 ARG B O 1
ATOM 3434 N N . LEU B 1 207 ? 35.412 36.221 -17.069 1.00 45.06 227 LEU B N 1
ATOM 3435 C CA . LEU B 1 207 ? 34.403 37.282 -17.084 1.00 54.94 227 LEU B CA 1
ATOM 3436 C C . LEU B 1 207 ? 34.542 38.221 -15.898 1.00 43.48 227 LEU B C 1
ATOM 3437 O O . LEU B 1 207 ? 34.739 39.422 -16.070 1.00 40.74 227 LEU B O 1
ATOM 3442 N N . THR B 1 208 ? 34.431 37.651 -14.697 1.00 44.38 228 THR B N 1
ATOM 3443 C CA . THR B 1 208 ? 34.321 38.413 -13.455 1.00 40.96 228 THR B CA 1
ATOM 3444 C C . THR B 1 208 ? 35.578 39.159 -13.039 1.00 48.00 228 THR B C 1
ATOM 3445 O O . THR B 1 208 ? 35.517 40.045 -12.199 1.00 45.69 228 THR B O 1
ATOM 3449 N N . SER B 1 209 ? 36.723 38.742 -13.567 1.00 58.03 229 SER B N 1
ATOM 3450 C CA . SER B 1 209 ? 37.981 39.413 -13.263 1.00 61.86 229 SER B CA 1
ATOM 3451 C C . SER B 1 209 ? 38.489 40.201 -14.465 1.00 61.35 229 SER B C 1
ATOM 3452 O O . SER B 1 209 ? 39.686 40.420 -14.608 1.00 72.54 229 SER B O 1
ATOM 3455 N N . SER B 1 210 ? 37.562 40.614 -15.326 1.00 69.08 230 SER B N 1
ATOM 3456 C CA . SER B 1 210 ? 37.862 41.471 -16.484 1.00 81.64 230 SER B CA 1
ATOM 3457 C C . SER B 1 210 ? 38.052 42.922 -16.023 1.00 84.98 230 SER B C 1
ATOM 3458 O O . SER B 1 210 ? 37.480 43.327 -15.008 1.00 96.29 230 SER B O 1
ATOM 3461 N N . PRO B 1 211 ? 38.880 43.704 -16.746 1.00 91.02 231 PRO B N 1
ATOM 3462 C CA . PRO B 1 211 ? 39.060 45.113 -16.370 1.00 78.64 231 PRO B CA 1
ATOM 3463 C C . PRO B 1 211 ? 37.741 45.904 -16.342 1.00 67.45 231 PRO B C 1
ATOM 3464 O O . PRO B 1 211 ? 37.438 46.562 -15.343 1.00 46.28 231 PRO B O 1
ATOM 3468 N N . ASP B 1 212 ? 36.958 45.792 -17.418 1.00 53.10 232 ASP B N 1
ATOM 3469 C CA . ASP B 1 212 ? 35.744 46.594 -17.636 1.00 56.93 232 ASP B CA 1
ATOM 3470 C C . ASP B 1 212 ? 34.466 45.926 -17.107 1.00 59.19 232 ASP B C 1
ATOM 3471 O O . ASP B 1 212 ? 33.362 46.387 -17.406 1.00 46.76 232 ASP B O 1
ATOM 3476 N N . TYR B 1 213 ? 34.607 44.807 -16.392 1.00 43.80 233 TYR B N 1
ATOM 3477 C CA . TYR B 1 213 ? 33.443 44.123 -15.807 1.00 50.38 233 TYR B CA 1
ATOM 3478 C C . TYR B 1 213 ? 32.718 44.974 -14.750 1.00 48.03 233 TYR B C 1
ATOM 3479 O O . TYR B 1 213 ? 33.309 45.380 -13.745 1.00 45.20 233 TYR B O 1
ATOM 3488 N N . HIS B 1 214 ? 31.493 45.362 -15.092 1.00 44.52 234 HIS B N 1
ATOM 3489 C CA . HIS B 1 214 ? 30.525 45.905 -14.152 1.00 55.96 234 HIS B CA 1
ATOM 3490 C C . HIS B 1 214 ? 29.434 44.866 -14.130 1.00 60.44 234 HIS B C 1
ATOM 3491 O O . HIS B 1 214 ? 29.269 44.123 -15.098 1.00 74.39 234 HIS B O 1
ATOM 3498 N N . GLY B 1 215 ? 28.774 44.689 -12.996 1.00 58.55 235 GLY B N 1
ATOM 3499 C CA . GLY B 1 215 ? 27.830 43.574 -12.866 1.00 48.02 235 GLY B CA 1
ATOM 3500 C C . GLY B 1 215 ? 27.946 42.942 -11.497 1.00 34.85 235 GLY B C 1
ATOM 3501 O O . GLY B 1 215 ? 28.865 43.269 -10.736 1.00 31.93 235 GLY B O 1
ATOM 3502 N N . PRO B 1 216 ? 27.016 42.027 -11.166 1.00 30.08 236 PRO B N 1
ATOM 3503 C CA . PRO B 1 216 ? 26.928 41.607 -9.769 1.00 28.04 236 PRO B CA 1
ATOM 3504 C C . PRO B 1 216 ? 28.181 40.848 -9.355 1.00 31.27 236 PRO B C 1
ATOM 3505 O O . PRO B 1 216 ? 28.931 40.368 -10.212 1.00 28.50 236 PRO B O 1
ATOM 3509 N N . ARG B 1 217 ? 28.343 40.627 -8.059 1.00 25.78 237 ARG B N 1
ATOM 3510 C CA . ARG B 1 217 ? 29.427 39.751 -7.634 1.00 28.12 237 ARG B CA 1
ATOM 3511 C C . ARG B 1 217 ? 28.897 38.312 -7.735 1.00 26.91 237 ARG B C 1
ATOM 3512 O O . ARG B 1 217 ? 27.865 38.003 -7.147 1.00 33.22 237 ARG B O 1
ATOM 3520 N N . ILE B 1 218 ? 29.506 37.494 -8.593 1.00 27.13 238 ILE B N 1
ATOM 3521 C CA . ILE B 1 218 ? 29.044 36.115 -8.772 1.00 24.66 238 ILE B CA 1
ATOM 3522 C C . ILE B 1 218 ? 30.058 35.169 -8.127 1.00 35.86 238 ILE B C 1
ATOM 3523 O O . ILE B 1 218 ? 31.266 35.401 -8.216 1.00 28.65 238 ILE B O 1
ATOM 3528 N N . TYR B 1 219 ? 29.556 34.160 -7.418 1.00 28.34 239 TYR B N 1
ATOM 3529 C CA . TYR B 1 219 ? 30.384 33.087 -6.841 1.00 28.58 239 TYR B CA 1
ATOM 3530 C C . TYR B 1 219 ? 29.991 31.773 -7.474 1.00 33.04 239 TYR B C 1
ATOM 3531 O O . TYR B 1 219 ? 28.835 31.337 -7.317 1.00 29.53 239 TYR B O 1
ATOM 3540 N N . PHE B 1 220 ? 30.914 31.121 -8.188 1.00 21.77 240 PHE B N 1
ATOM 3541 C CA . PHE B 1 220 ? 30.498 30.058 -9.117 1.00 27.14 240 PHE B CA 1
ATOM 3542 C C . PHE B 1 220 ? 31.335 28.784 -9.080 1.00 34.79 240 PHE B C 1
ATOM 3543 O O . PHE B 1 220 ? 31.020 27.813 -9.781 1.00 43.21 240 PHE B O 1
ATOM 3551 N N . SER B 1 221 ? 32.390 28.782 -8.270 1.00 29.35 241 SER B N 1
ATOM 3552 C CA . SER B 1 221 ? 33.297 27.621 -8.207 1.00 39.15 241 SER B CA 1
ATOM 3553 C C . SER B 1 221 ? 33.431 27.131 -6.780 1.00 45.44 241 SER B C 1
ATOM 3554 O O . SER B 1 221 ? 33.339 27.933 -5.850 1.00 54.12 241 SER B O 1
ATOM 3557 N N . MET B 1 222 ? 33.726 25.842 -6.599 1.00 49.78 242 MET B N 1
ATOM 3558 C CA . MET B 1 222 ? 34.055 25.358 -5.243 1.00 53.89 242 MET B CA 1
ATOM 3559 C C . MET B 1 222 ? 35.389 25.973 -4.748 1.00 30.57 242 MET B C 1
ATOM 3560 O O . MET B 1 222 ? 35.793 25.774 -3.616 1.00 48.98 242 MET B O 1
ATOM 3565 N N . SER B 1 223 ? 35.866 26.944 -5.517 1.00 39.68 243 SER B N 1
ATOM 3566 C CA . SER B 1 223 ? 37.210 27.503 -5.453 1.00 47.63 243 SER B CA 1
ATOM 3567 C C . SER B 1 223 ? 38.042 26.861 -6.570 1.00 63.33 243 SER B C 1
ATOM 3568 O O . SER B 1 223 ? 39.286 26.950 -6.586 1.00 35.04 243 SER B O 1
ATOM 3571 N N . ASP B 1 224 ? 37.276 26.500 -7.612 1.00 70.35 244 ASP B N 1
ATOM 3572 C CA . ASP B 1 224 ? 37.638 25.661 -8.776 1.00 72.56 244 ASP B CA 1
ATOM 3573 C C . ASP B 1 224 ? 37.393 24.170 -8.583 1.00 63.13 244 ASP B C 1
ATOM 3574 O O . ASP B 1 224 ? 36.469 23.783 -7.867 1.00 62.51 244 ASP B O 1
#

Solvent-accessible surface area: 21546 Å² total; per-residue (Å²): 109,83,146,70,79,15,60,72,28,0,51,152,25,56,161,129,38,90,123,43,11,41,15,86,68,0,4,66,66,0,62,107,3,16,130,99,104,32,86,80,3,114,0,43,23,3,1,0,35,41,15,3,125,39,10,0,61,49,0,31,18,0,22,0,7,73,2,5,0,55,93,15,21,155,21,13,103,66,0,94,79,0,65,0,7,4,11,27,0,54,114,13,27,137,8,5,89,55,0,49,6,0,38,0,35,39,7,19,0,73,108,22,27,86,16,18,113,39,0,74,42,1,20,0,5,49,0,6,0,86,77,36,48,104,46,6,162,28,4,79,43,0,95,0,20,5,0,33,2,67,132,17,24,88,88,112,127,70,56,8,25,0,34,89,3,79,0,71,126,40,29,134,36,0,76,108,30,117,86,81,6,10,0,24,0,15,78,21,74,34,65,89,142,14,69,72,60,10,79,188,80,35,76,43,148,109,52,143,3,0,131,14,90,22,26,133,110,101,105,88,143,72,77,15,62,72,29,0,61,145,25,56,179,125,43,82,121,45,11,27,13,83,75,0,3,70,75,0,58,105,3,14,128,101,106,36,83,98,4,135,0,28,16,2,1,0,33,41,13,3,125,40,11,0,62,48,0,41,22,0,17,0,8,76,2,7,0,56,95,17,22,159,24,13,104,61,0,82,76,0,56,0,8,4,11,27,0,55,114,15,33,136,9,4,89,47,0,46,9,0,37,0,34,38,6,18,0,62,107,24,25,84,15,16,125,37,0,65,38,1,20,0,4,48,0,5,0,87,76,31,47,104,40,12,179,36,12,93,43,1,99,0,18,7,0,36,3,75,130,15,24,105,79,142,68,64,29,23,0,36,98,2,80,0,73,128,40,29,133,38,0,80,115,25,96,92,95,4,11,0,26,1,12,70,19,73,23,64,92,137,16,57,76,58,11,74,201,60,39,92,49,140,138,56,164,4,0,140,13,91,21,32,134,108,112

Radius of gyration: 24.57 Å; Cα contacts (8 Å, |Δi|>4): 1059; chains: 2; bounding box: 50×61×53 Å

GO terms:
  GO:0044414 symbiont-mediated suppression of host defenses (P, IDA)
  GO:0006511 ubiquitin-dependent protein catabolic process (P, IDA)
  GO:0051865 protein autoubiquitination (P, IDA)
  GO:0061630 ubiquitin protein ligase activity (F, IDA)
  GO:0004842 ubiquitin-protein transferase activity (F, IDA)
  GO:0042025 host cell nucleus (C, IDA)
  GO:0044164 host cell cytosol (C, IDA)
  GO:0005576 extracellular region (C, IDA)
  GO:0044314 protein K27-linked ubiquitination (P, IDA)
  GO:0052170 symbiont-mediated suppression of host innate immune response (P, IDA)
  GO:0070936 protein K48-linked ubiquitination (P, IDA)
  GO:0061630 ubiquitin protein ligase activity (F, EXP)
  GO:0005576 extracellular region (C, EXP)
  GO:0030430 host cell cytoplasm (C, EXP)
  GO:0005829 cytosol (C, TAS)
  GO:0042802 identical protein binding (F, IPI)
  GO:0005515 protein binding (F, IPI)
  GO:0043161 proteasome-mediated ubiquitin-dependent protein catabolic process (P, IDA)
  GO:0052036 symbiont-mediated suppression of host inflammatory response (P, IDA)
  GO:0085034 symbiont-mediated suppression of host NF-kappaB cascade (P, IDA)

CATH classification: 3.80.10.10